Protein 4W66 (pdb70)

Sequence (449 aa):
NEPIILRYFPVLGRAQALRHALADAELAFRDLRIPLEQWSQHKDSDAGGPYGSLPTLRWHGVEVAETIAIASFLARSLGHYEGRDNGEIARLEAVVSLCYTEVSLQIAQLLWLDLFNPGVDLAAAVPLQFGRLVARLTRLEAHTPEAGWFGGERPVADYFAAEAIEALRYLLGREHDDALRTRLPHLCALARRAQRPALAQAWSTRPQTFTAHPDEAALERLRALPLAATIGEPIILRYFPVLGRAQALRHALADAELAFRDLRIPLEYGSLPTLRWHGVEVAETIAIASFLARSLGHYEGRDNGEIARLEAVVSLCYTEVSLQIAQLLWLDLFNPGVDLAAAVPLQFGRLVARLTRLEAHTPEAGWFGGERPVADYFAAEAIEALRYLLGREHDDALRTRLPHLCALARRAQRPALAQAWSTRPQTFTAHPDEAALERLRALPLAATI

Secondary structure (DSSP, 8-state):
--SEEEEE-SSSTTTHHHHHHHHHTT---EEEE--GGGHHHHTTSTTTTTTT-S-EEEETTEEEESHHHHHHHHHHHHTTTTT--HHHHHHHHHHHHHIIIIIIHHHHHHHTHHHHSTT--HHHHHHHHHHHHHHHHHHHHHTS-SSSBTTBTS---HHHHHHHHHHHHHHH-GGGHHHHHHH-HHHHHHHH----GGGHHHHHT--S-SS--TTS---HHHHHS-HHHHH-/--EEEEE-SSSTTTHHHHHHHHHSS---EEEE-------S-EEEETTEEEESHHHHHHHHHHHTTTTTT--HHHHHHHHHHHHHHIIIIIHHHHHHHSHHHHSTT--HHHHHHHHHHHHHHHHHHHHTTS-SSSBTTBTS---HHHHHHHHHHHHHHH-STTHHHHHHH-HHHHHHHH----GGGHHHHHT--S-SS--TTS---HHHHTS-GGGG-

Foldseek 3Di:
DFQKEKEEALACFLCLLVVVLCLLLVGDYHDHHAHPVCLVVPQPPPCCPPHSHDTWIRHNNDIDHDSLRSLVVVCVVVVLCPPHDPVLVVVLSVLLCCLNPLFRVLLVCLLCVCVVPPPDDNLPPVLVSLLSSLVSLLVVLVPQDQDDESSRVDYRSLSSLLVSVVSVCVLQDPVQPVLCCVSRVRSVVSNVCVPSPSCPVVVVSHRDHHDVPVCSVVSVVSNVHPNSVSSD/DQKEWEDALACFLPLLVVCLQLLPPHDYHDHHDYLPVPDDTWMGHNNDIDDDSLRSLVVSCVVVVLCPPHDPVLVVVLSVLLVLLRVLFRVLLVCLLCVCVVPPPDDCQVPVLVSLLSSLVSLLVVLVVADQDDGSSRPDYRSLSSLLVSVVSNCLLQDDVCPVVCCVSRVSSVVSNVVCPSPSCPVVVVSRRPHHDSDPCSVVSVVRNVHPNSVSD

Radius of gyration: 21.22 Å; Cα contacts (8 Å, |Δi|>4): 683; chains: 2; bounding box: 53×56×56 Å

CATH classification: 1.20.1050.130

B-factor: mean 24.62, std 12.25, range [7.79, 102.56]

InterPro domains:
  IPR004045 Glutathione S-transferase, N-terminal [PS50404] (3-83)
  IPR004046 Glutathione S-transferase, C-terminal [PF14497] (137-204)
  IPR010987 Glutathione S-transferase, C-terminal-like [PS50405] (86-214)
  IPR036249 Thioredoxin-like superfamily [SSF52833] (5-78)
  IPR036282 Glutathione S-transferase, C-terminal domain superfamily [SSF47616] (84-213)
  IPR040079 Glutathione transferase family [SFLDS00019] (6-199)
  IPR050213 Glutathione S-transferase superfamily [PTHR11571] (6-211)

Solvent-accessible surface area: 19003 Å² total

Structure (mmCIF, N/CA/C/O backbone):
data_4W66
#
_entry.id   4W66
#
_cell.length_a   130.400
_cell.length_b   130.400
_cell.length_c   70.147
_cell.angle_alpha   90.000
_cell.angle_beta   90.000
_cell.angle_gamma   90.000
#
_symmetry.space_group_name_H-M   'I 4'
#
loop_
_entity.id
_entity.type
_entity.pdbx_description
1 polymer 'Glutathione S-transferase domain protein'
2 non-polymer GLUTATHIONE
3 water water
#
loop_
_atom_site.group_PDB
_atom_site.id
_atom_site.type_symbol
_atom_site.label_atom_id
_atom_site.label_alt_id
_atom_site.label_comp_id
_atom_site.label_asym_id
_atom_site.label_entity_id
_atom_site.label_seq_id
_atom_site.pdbx_PDB_ins_code
_atom_site.Cartn_x
_atom_site.Cartn_y
_atom_site.Cartn_z
_atom_site.occupancy
_atom_site.B_iso_or_equiv
_atom_site.auth_seq_id
_atom_site.auth_comp_id
_atom_site.auth_asym_id
_atom_site.auth_atom_id
_atom_site.pdbx_PDB_model_num
ATOM 9 N N . ASN A 1 5 ? 24.509 83.792 -2.403 1.00 62.87 2 ASN A N 1
ATOM 10 C CA . ASN A 1 5 ? 24.813 83.394 -1.019 1.00 58.04 2 ASN A CA 1
ATOM 11 C C . ASN A 1 5 ? 23.632 82.703 -0.322 1.00 51.37 2 ASN A C 1
ATOM 12 O O . ASN A 1 5 ? 22.807 83.358 0.334 1.00 51.68 2 ASN A O 1
ATOM 17 N N . GLU A 1 6 ? 23.581 81.379 -0.435 1.00 42.42 3 GLU A N 1
ATOM 18 C CA . GLU A 1 6 ? 22.446 80.620 0.081 1.00 37.90 3 GLU A CA 1
ATOM 19 C C . GLU A 1 6 ? 22.743 79.939 1.419 1.00 30.57 3 GLU A C 1
ATOM 20 O O . GLU A 1 6 ? 23.864 79.548 1.685 1.00 30.13 3 GLU A O 1
ATOM 26 N N . PRO A 1 7 ? 21.729 79.814 2.274 1.00 24.67 4 PRO A N 1
ATOM 27 C CA . PRO A 1 7 ? 21.900 78.987 3.465 1.00 22.58 4 PRO A CA 1
ATOM 28 C C . PRO A 1 7 ? 21.867 77.465 3.201 1.00 20.48 4 PRO A C 1
ATOM 29 O O . PRO A 1 7 ? 22.322 76.705 4.056 1.00 19.90 4 PRO A O 1
ATOM 33 N N . ILE A 1 8 ? 21.322 77.034 2.059 1.00 18.41 5 ILE A N 1
ATOM 34 C CA . ILE A 1 8 ? 21.448 75.650 1.579 1.00 16.99 5 ILE A CA 1
ATOM 35 C C . ILE A 1 8 ? 22.464 75.602 0.439 1.00 15.69 5 ILE A C 1
ATOM 36 O O . ILE A 1 8 ? 22.309 76.320 -0.523 1.00 15.89 5 ILE A O 1
ATOM 41 N N . ILE A 1 9 ? 23.476 74.744 0.523 1.00 14.72 6 ILE A N 1
ATOM 42 C CA . ILE A 1 9 ? 24.472 74.592 -0.555 1.00 14.20 6 ILE A CA 1
ATOM 43 C C . ILE A 1 9 ? 24.689 73.115 -0.856 1.00 13.75 6 ILE A C 1
ATOM 44 O O . ILE A 1 9 ? 25.035 72.365 0.035 1.00 12.81 6 ILE A O 1
ATOM 49 N N . LEU A 1 10 ? 24.452 72.698 -2.103 1.00 13.80 7 LEU A N 1
ATOM 50 C CA . LEU A 1 10 ? 24.778 71.332 -2.533 1.00 13.78 7 LEU A CA 1
ATOM 51 C C . LEU A 1 10 ? 25.997 71.390 -3.409 1.00 13.50 7 LEU A C 1
ATOM 52 O O . LEU A 1 10 ? 26.009 72.126 -4.381 1.00 13.42 7 LEU A O 1
ATOM 57 N N . ARG A 1 11 ? 27.009 70.598 -3.069 1.00 13.49 8 ARG A N 1
ATOM 58 C CA . ARG A 1 11 ? 28.289 70.639 -3.752 1.00 13.48 8 ARG A CA 1
ATOM 59 C C . ARG A 1 11 ? 28.508 69.340 -4.475 1.00 13.46 8 ARG A C 1
ATOM 60 O O . ARG A 1 11 ? 28.412 68.266 -3.876 1.00 12.87 8 ARG A O 1
ATOM 68 N N . TYR A 1 12 ? 28.814 69.444 -5.764 1.00 13.36 9 TYR A N 1
ATOM 69 C CA . TYR A 1 12 ? 29.169 68.293 -6.569 1.00 13.49 9 TYR A CA 1
ATOM 70 C C . TYR A 1 12 ? 29.882 68.771 -7.826 1.00 13.42 9 TYR A C 1
ATOM 71 O O . TYR A 1 12 ? 30.058 69.963 -8.029 1.00 13.40 9 TYR A O 1
ATOM 80 N N . PHE A 1 13 ? 30.326 67.829 -8.645 1.00 13.44 10 PHE A N 1
ATOM 81 C CA . PHE A 1 13 ? 30.942 68.128 -9.931 1.00 12.98 10 PHE A CA 1
ATOM 82 C C . PHE A 1 13 ? 29.854 68.525 -10.928 1.00 12.92 10 PHE A C 1
ATOM 83 O O . PHE A 1 13 ? 28.674 68.286 -10.678 1.00 12.55 10 PHE A O 1
ATOM 91 N N . PRO A 1 14 ? 30.232 69.136 -12.067 1.00 13.05 11 PRO A N 1
ATOM 92 C CA . PRO A 1 14 ? 29.214 69.551 -13.022 1.00 12.97 11 PRO A CA 1
ATOM 93 C C . PRO A 1 14 ? 28.704 68.379 -13.861 1.00 12.75 11 PRO A C 1
ATOM 94 O O . PRO A 1 14 ? 28.711 68.453 -15.074 1.00 12.44 11 PRO A O 1
ATOM 98 N N . VAL A 1 15 ? 28.257 67.315 -13.205 1.00 12.70 12 VAL A N 1
ATOM 99 C CA . VAL A 1 15 ? 27.801 66.117 -13.880 1.00 12.92 12 VAL A CA 1
ATOM 100 C C . VAL A 1 15 ? 26.655 65.515 -13.104 1.00 13.47 12 VAL A C 1
ATOM 101 O O . VAL A 1 15 ? 26.416 65.870 -11.958 1.00 14.36 12 VAL A O 1
ATOM 105 N N . LEU A 1 16 ? 25.955 64.583 -13.728 1.00 14.39 13 LEU A N 1
ATOM 106 C CA . LEU A 1 16 ? 24.764 64.010 -13.149 1.00 15.13 13 LEU A CA 1
ATOM 107 C C . LEU A 1 16 ? 25.066 63.039 -12.013 1.00 15.88 13 LEU A C 1
ATOM 108 O O . LEU A 1 16 ? 24.424 63.083 -10.987 1.00 15.92 13 LEU A O 1
ATOM 113 N N . GLY A 1 17 ? 26.050 62.171 -12.223 1.00 17.22 14 GLY A N 1
ATOM 114 C CA . GLY A 1 17 ? 26.266 60.952 -11.424 1.00 18.05 14 GLY A CA 1
ATOM 115 C C . GLY A 1 17 ? 25.461 60.739 -10.154 1.00 18.90 14 GLY A C 1
ATOM 116 O O . GLY A 1 17 ? 24.310 60.290 -10.198 1.00 20.21 14 GLY A O 1
ATOM 117 N N . ARG A 1 18 ? 26.080 61.087 -9.030 1.00 18.88 15 ARG A N 1
ATOM 118 C CA . ARG A 1 18 ? 25.555 60.803 -7.711 1.00 19.18 15 ARG A CA 1
ATOM 119 C C . ARG A 1 18 ? 24.660 61.877 -7.112 1.00 18.66 15 ARG A C 1
ATOM 120 O O . ARG A 1 18 ? 24.175 61.696 -5.993 1.00 20.68 15 ARG A O 1
ATOM 128 N N . ALA A 1 19 ? 24.458 62.999 -7.781 1.00 16.66 16 ALA A N 1
ATOM 129 C CA . ALA A 1 19 ? 23.776 64.102 -7.120 1.00 15.85 16 ALA A CA 1
ATOM 130 C C . ALA A 1 19 ? 22.526 64.616 -7.803 1.00 14.86 16 ALA A C 1
ATOM 131 O O . ALA A 1 19 ? 21.835 65.459 -7.227 1.00 14.96 16 ALA A O 1
ATOM 133 N N . GLN A 1 20 ? 22.212 64.160 -9.010 1.00 13.52 17 GLN A N 1
ATOM 134 C CA . GLN A 1 20 ? 21.108 64.800 -9.726 1.00 12.52 17 GLN A CA 1
ATOM 135 C C . GLN A 1 20 ? 19.790 64.671 -8.936 1.00 12.04 17 GLN A C 1
ATOM 136 O O . GLN A 1 20 ? 18.993 65.619 -8.857 1.00 11.82 17 GLN A O 1
ATOM 142 N N . ALA A 1 21 ? 19.557 63.500 -8.354 1.00 11.23 18 ALA A N 1
ATOM 143 C CA . ALA A 1 21 ? 18.348 63.297 -7.590 1.00 11.22 18 ALA A CA 1
ATOM 144 C C . ALA A 1 21 ? 18.264 64.311 -6.433 1.00 10.96 18 ALA A C 1
ATOM 145 O O . ALA A 1 21 ? 17.192 64.856 -6.128 1.00 10.81 18 ALA A O 1
ATOM 147 N N . LEU A 1 22 ? 19.407 64.590 -5.820 1.00 10.67 19 LEU A N 1
ATOM 148 C CA . LEU A 1 22 ? 19.462 65.514 -4.696 1.00 10.59 19 LEU A CA 1
ATOM 149 C C . LEU A 1 22 ? 19.136 66.929 -5.131 1.00 10.29 19 LEU A C 1
ATOM 150 O O . LEU A 1 22 ? 18.462 67.649 -4.400 1.00 10.09 19 LEU A O 1
ATOM 155 N N . ARG A 1 23 ? 19.589 67.303 -6.328 1.00 10.07 20 ARG A N 1
ATOM 156 C CA . ARG A 1 23 ? 19.236 68.591 -6.940 1.00 9.98 20 ARG A CA 1
ATOM 157 C C . ARG A 1 23 ? 17.750 68.708 -7.145 1.00 9.67 20 ARG A C 1
ATOM 158 O O . ARG A 1 23 ? 17.141 69.728 -6.869 1.00 9.52 20 ARG A O 1
ATOM 166 N N . HIS A 1 24 ? 17.163 67.639 -7.636 1.00 9.75 21 HIS A N 1
ATOM 167 C CA . HIS A 1 24 ? 15.726 67.609 -7.859 1.00 9.76 21 HIS A CA 1
ATOM 168 C C . HIS A 1 24 ? 14.921 67.743 -6.582 1.00 9.75 21 HIS A C 1
ATOM 169 O O . HIS A 1 24 ? 13.955 68.491 -6.538 1.00 9.61 21 HIS A O 1
ATOM 176 N N . ALA A 1 25 ? 15.320 67.038 -5.541 1.00 9.94 22 ALA A N 1
ATOM 177 C CA . ALA A 1 25 ? 14.596 67.116 -4.279 1.00 10.24 22 ALA A CA 1
ATOM 178 C C . ALA A 1 25 ? 14.591 68.537 -3.753 1.00 10.83 22 ALA A C 1
ATOM 179 O O . ALA A 1 25 ? 13.568 69.010 -3.245 1.00 11.01 22 ALA A O 1
ATOM 181 N N . LEU A 1 26 ? 15.738 69.207 -3.833 1.00 11.52 23 LEU A N 1
ATOM 182 C CA . LEU A 1 26 ? 15.842 70.590 -3.339 1.00 12.19 23 LEU A CA 1
ATOM 183 C C . LEU A 1 26 ? 15.058 71.566 -4.203 1.00 13.02 23 LEU A C 1
ATOM 184 O O . LEU A 1 26 ? 14.310 72.390 -3.689 1.00 13.35 23 LEU A O 1
ATOM 189 N N . ALA A 1 27 ? 15.204 71.466 -5.519 1.00 13.85 24 ALA A N 1
ATOM 190 C CA . ALA A 1 27 ? 14.422 72.323 -6.407 1.00 14.39 24 ALA A CA 1
ATOM 191 C C . ALA A 1 27 ? 12.921 72.099 -6.281 1.00 14.48 24 ALA A C 1
ATOM 192 O O . ALA A 1 27 ? 12.171 73.059 -6.298 1.00 14.67 24 ALA A O 1
ATOM 194 N N . ASP A 1 28 ? 12.489 70.844 -6.169 1.00 14.70 25 ASP A N 1
ATOM 195 C CA . ASP A 1 28 ? 11.052 70.515 -6.134 1.00 15.32 25 ASP A CA 1
ATOM 196 C C . ASP A 1 28 ? 10.367 70.971 -4.837 1.00 15.82 25 ASP A C 1
ATOM 197 O O . ASP A 1 28 ? 9.164 71.144 -4.794 1.00 15.86 25 ASP A O 1
ATOM 202 N N . ALA A 1 29 ? 11.143 71.155 -3.781 1.00 17.04 26 ALA A N 1
ATOM 203 C CA . ALA A 1 29 ? 10.629 71.721 -2.542 1.00 18.77 26 ALA A CA 1
ATOM 204 C C . ALA A 1 29 ? 10.622 73.256 -2.594 1.00 20.31 26 ALA A C 1
ATOM 205 O O . ALA A 1 29 ? 10.223 73.908 -1.641 1.00 19.82 26 ALA A O 1
ATOM 207 N N . GLU A 1 30 ? 11.087 73.818 -3.707 1.00 22.61 27 GLU A N 1
ATOM 208 C CA . GLU A 1 30 ? 11.072 75.262 -3.954 1.00 24.59 27 GLU A CA 1
ATOM 209 C C . GLU A 1 30 ? 11.899 75.966 -2.884 1.00 24.32 27 GLU A C 1
ATOM 210 O O . GLU A 1 30 ? 11.511 76.988 -2.330 1.00 23.81 27 GLU A O 1
ATOM 216 N N . LEU A 1 31 ? 13.053 75.381 -2.606 1.00 25.05 28 LEU A N 1
ATOM 217 C CA . LEU A 1 31 ? 14.016 75.965 -1.708 1.00 25.58 28 LEU A CA 1
ATOM 218 C C . LEU A 1 31 ? 14.990 76.711 -2.580 1.00 25.76 28 LEU A C 1
ATOM 219 O O . LEU A 1 31 ? 15.335 76.237 -3.669 1.00 28.05 28 LEU A O 1
ATOM 224 N N . ALA A 1 32 ? 15.423 77.875 -2.119 1.00 24.76 29 ALA A N 1
ATOM 225 C CA . ALA A 1 32 ? 16.567 78.520 -2.722 1.00 24.63 29 ALA A CA 1
ATOM 226 C C . ALA A 1 32 ? 17.790 77.775 -2.207 1.00 23.54 29 ALA A C 1
ATOM 227 O O . ALA A 1 32 ? 17.943 77.564 -1.005 1.00 24.63 29 ALA A O 1
ATOM 229 N N . PHE A 1 33 ? 18.654 77.367 -3.118 1.00 21.75 30 PHE A N 1
ATOM 230 C CA . PHE A 1 33 ? 19.872 76.686 -2.741 1.00 20.87 30 PHE A CA 1
ATOM 231 C C . PHE A 1 33 ? 20.891 76.975 -3.792 1.00 20.88 30 PHE A C 1
ATOM 232 O O . PHE A 1 33 ? 20.542 77.262 -4.926 1.00 20.81 30 PHE A O 1
ATOM 240 N N . ARG A 1 34 ? 22.150 76.932 -3.413 1.00 21.16 31 ARG A N 1
ATOM 241 C CA . ARG A 1 34 ? 23.188 77.078 -4.394 1.00 22.46 31 ARG A CA 1
ATOM 242 C C . ARG A 1 34 ? 23.575 75.702 -4.875 1.00 21.21 31 ARG A C 1
ATOM 243 O O . ARG A 1 34 ? 24.016 74.851 -4.106 1.00 20.95 31 ARG A O 1
ATOM 251 N N . ASP A 1 35 ? 23.367 75.500 -6.161 1.00 20.50 32 ASP A N 1
ATOM 252 C CA . ASP A 1 35 ? 23.795 74.316 -6.870 1.00 19.63 32 ASP A CA 1
ATOM 253 C C . ASP A 1 35 ? 25.262 74.523 -7.254 1.00 18.68 32 ASP A C 1
ATOM 254 O O . ASP A 1 35 ? 25.568 74.900 -8.366 1.00 18.92 32 ASP A O 1
ATOM 259 N N . LEU A 1 36 ? 26.170 74.276 -6.325 1.00 17.87 33 LEU A N 1
ATOM 260 C CA . LEU A 1 36 ? 27.588 74.554 -6.559 1.00 17.50 33 LEU A CA 1
ATOM 261 C C . LEU A 1 36 ? 28.270 73.431 -7.342 1.00 17.04 33 LEU A C 1
ATOM 262 O O . LEU A 1 36 ? 28.410 72.320 -6.858 1.00 16.61 33 LEU A O 1
ATOM 267 N N . ARG A 1 37 ? 28.711 73.735 -8.555 1.00 16.82 34 ARG A N 1
ATOM 268 C CA . ARG A 1 37 ? 29.317 72.734 -9.409 1.00 16.62 34 ARG A CA 1
ATOM 269 C C . ARG A 1 37 ? 30.811 72.957 -9.485 1.00 16.17 34 ARG A C 1
ATOM 270 O O . ARG A 1 37 ? 31.258 73.911 -10.089 1.00 16.14 34 ARG A O 1
ATOM 278 N N . ILE A 1 38 ? 31.577 72.082 -8.847 1.00 16.68 35 ILE A N 1
ATOM 279 C CA . ILE A 1 38 ? 33.020 72.272 -8.712 1.00 17.47 35 ILE A CA 1
ATOM 280 C C . ILE A 1 38 ? 33.727 71.552 -9.855 1.00 18.57 35 ILE A C 1
ATOM 281 O O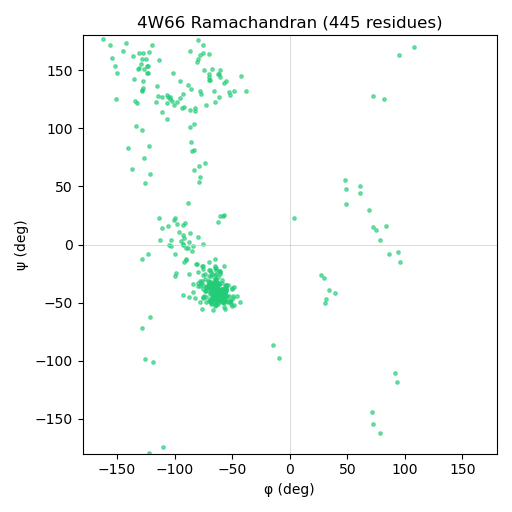 . ILE A 1 38 ? 33.622 70.340 -9.963 1.00 18.21 35 ILE A O 1
ATOM 286 N N . PRO A 1 39 ? 34.442 72.291 -10.717 1.00 20.26 36 PRO A N 1
ATOM 287 C CA . PRO A 1 39 ? 35.162 71.601 -11.798 1.00 21.73 36 PRO A CA 1
ATOM 288 C C . PRO A 1 39 ? 36.212 70.628 -11.266 1.00 23.37 36 PRO A C 1
ATOM 289 O O . PRO A 1 39 ? 36.796 70.869 -10.206 1.00 22.69 36 PRO A O 1
ATOM 293 N N . LEU A 1 40 ? 36.428 69.531 -11.980 1.00 25.93 37 LEU A N 1
ATOM 294 C CA . LEU A 1 40 ? 37.447 68.555 -11.587 1.00 30.02 37 LEU A CA 1
ATOM 295 C C . LEU A 1 40 ? 38.876 69.141 -11.573 1.00 30.76 37 LEU A C 1
ATOM 296 O O . LEU A 1 40 ? 39.673 68.779 -10.723 1.00 29.64 37 LEU A O 1
ATOM 301 N N . GLU A 1 41 ? 39.193 70.061 -12.482 1.00 33.85 38 GLU A N 1
ATOM 302 C CA . GLU A 1 41 ? 40.516 70.719 -12.472 1.00 36.94 38 GLU A CA 1
ATOM 303 C C . GLU A 1 41 ? 40.798 71.513 -11.183 1.00 35.58 38 GLU A C 1
ATOM 304 O O . GLU A 1 41 ? 41.951 71.756 -10.845 1.00 35.25 38 GLU A O 1
ATOM 310 N N . GLN A 1 42 ? 39.739 71.905 -10.481 1.00 34.96 39 GLN A N 1
ATOM 311 C CA . GLN A 1 42 ? 39.798 72.745 -9.284 1.00 34.68 39 GLN A CA 1
ATOM 312 C C . GLN A 1 42 ? 39.597 71.905 -7.984 1.00 34.52 39 GLN A C 1
ATOM 313 O O . GLN A 1 42 ? 39.684 72.410 -6.865 1.00 31.92 39 GLN A O 1
ATOM 319 N N . TRP A 1 43 ? 39.384 70.605 -8.154 1.00 35.42 40 TRP A N 1
ATOM 320 C CA . TRP A 1 43 ? 39.020 69.702 -7.064 1.00 36.45 40 TRP A CA 1
ATOM 321 C C . TRP A 1 43 ? 40.183 69.344 -6.128 1.00 37.65 40 TRP A C 1
ATOM 322 O O . TRP A 1 43 ? 39.966 69.215 -4.937 1.00 36.97 40 TRP A O 1
ATOM 333 N N . SER A 1 44 ? 41.407 69.211 -6.632 1.00 42.07 41 SER A N 1
ATOM 334 C CA . SER A 1 44 ? 42.557 68.961 -5.739 1.00 47.22 41 SER A CA 1
ATOM 335 C C . SER A 1 44 ? 42.780 70.089 -4.696 1.00 53.08 41 SER A C 1
ATOM 336 O O . SER A 1 44 ? 43.376 69.860 -3.633 1.00 55.57 41 SER A O 1
ATOM 339 N N . GLN A 1 45 ? 42.289 71.290 -5.004 1.00 55.20 42 GLN A N 1
ATOM 340 C CA . GLN A 1 45 ? 42.208 72.384 -4.036 1.00 57.56 42 GLN A CA 1
ATOM 341 C C . GLN A 1 45 ? 41.152 72.151 -2.930 1.00 57.16 42 GLN A C 1
ATOM 342 O O . GLN A 1 45 ? 41.350 72.561 -1.785 1.00 57.27 42 GLN A O 1
ATOM 348 N N . HIS A 1 46 ? 40.031 71.519 -3.270 1.00 56.00 43 HIS A N 1
ATOM 349 C CA . HIS A 1 46 ? 38.907 71.372 -2.330 1.00 56.05 43 HIS A CA 1
ATOM 350 C C . HIS A 1 46 ? 38.896 70.098 -1.474 1.00 54.94 43 HIS A C 1
ATOM 351 O O . HIS A 1 46 ? 38.168 70.036 -0.491 1.00 55.11 43 HIS A O 1
ATOM 358 N N . LYS A 1 47 ? 39.691 69.093 -1.832 1.00 56.38 44 LYS A N 1
ATOM 359 C CA . LYS A 1 47 ? 39.702 67.811 -1.110 1.00 58.78 44 LYS A CA 1
ATOM 360 C C . LYS A 1 47 ? 39.849 67.950 0.403 1.00 60.50 44 LYS A C 1
ATOM 361 O O . LYS A 1 47 ? 39.049 67.393 1.157 1.00 62.86 44 LYS A O 1
ATOM 367 N N . ASP A 1 48 ? 40.879 68.679 0.833 1.00 62.07 45 ASP A N 1
ATOM 368 C CA . ASP A 1 48 ? 41.186 68.866 2.261 1.00 61.35 45 ASP A CA 1
ATOM 369 C C . ASP A 1 48 ? 40.686 70.215 2.807 1.00 58.45 45 ASP A C 1
ATOM 370 O O . ASP A 1 48 ? 41.197 70.715 3.815 1.00 59.34 45 ASP A O 1
ATOM 375 N N . SER A 1 49 ? 39.696 70.798 2.133 1.00 54.38 46 SER A N 1
ATOM 376 C CA . SER A 1 49 ? 39.007 71.986 2.616 1.00 53.71 46 SER A CA 1
ATOM 377 C C . SER A 1 49 ? 37.579 71.576 3.015 1.00 52.21 46 SER A C 1
ATOM 378 O O . SER A 1 49 ? 37.244 70.392 2.984 1.00 51.77 46 SER A O 1
ATOM 381 N N . ASP A 1 50 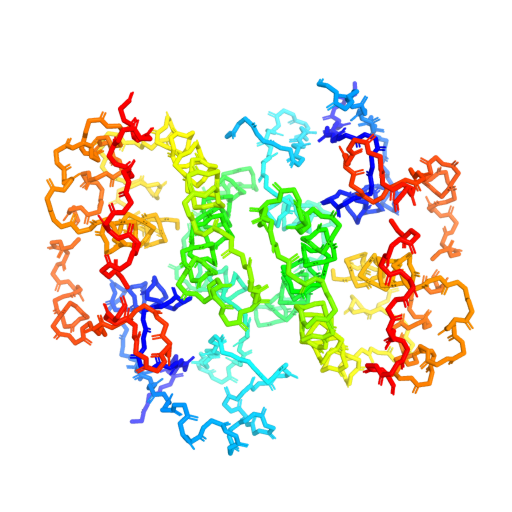? 36.743 72.547 3.379 1.00 51.27 47 ASP A N 1
ATOM 382 C CA . ASP A 1 50 ? 35.394 72.271 3.902 1.00 50.18 47 ASP A CA 1
ATOM 383 C C . ASP A 1 50 ? 34.422 71.723 2.853 1.00 46.30 47 ASP A C 1
ATOM 384 O O . ASP A 1 50 ? 33.560 70.909 3.179 1.00 44.99 47 ASP A O 1
ATOM 389 N N . ALA A 1 51 ? 34.566 72.166 1.606 1.00 43.00 48 ALA A N 1
ATOM 390 C CA . ALA A 1 51 ? 33.742 71.674 0.493 1.00 41.11 48 ALA A CA 1
ATOM 391 C C . ALA A 1 51 ? 33.809 70.145 0.309 1.00 38.63 48 ALA A C 1
ATOM 392 O O . ALA A 1 51 ? 32.806 69.515 -0.055 1.00 35.28 48 ALA A O 1
ATOM 394 N N . GLY A 1 52 ? 34.991 69.571 0.553 1.00 37.37 49 GLY A N 1
ATOM 395 C CA . GLY A 1 52 ? 35.225 68.120 0.448 1.00 35.39 49 GLY A CA 1
ATOM 396 C C . GLY A 1 52 ? 34.735 67.353 1.668 1.00 33.78 49 GLY A C 1
ATOM 397 O O . GLY A 1 52 ? 34.453 66.149 1.598 1.00 32.04 49 GLY A O 1
ATOM 398 N N . GLY A 1 53 ? 34.638 68.051 2.795 1.00 31.75 50 GLY A N 1
ATOM 399 C CA . GLY A 1 53 ? 34.041 67.483 3.984 1.00 31.55 50 GLY A CA 1
ATOM 400 C C . GLY A 1 53 ? 34.992 66.548 4.701 1.00 30.29 50 GLY A C 1
ATOM 401 O O . GLY A 1 53 ? 36.197 66.573 4.459 1.00 31.30 50 GLY A O 1
ATOM 402 N N . PRO A 1 54 ? 34.452 65.693 5.575 1.00 28.87 51 PRO A N 1
ATOM 403 C CA . PRO A 1 54 ? 35.310 64.821 6.378 1.00 27.41 51 PRO A CA 1
ATOM 404 C C . PRO A 1 54 ? 36.086 63.810 5.543 1.00 25.01 51 PRO A C 1
ATOM 405 O O . PRO A 1 54 ? 37.182 63.414 5.918 1.00 24.04 51 PRO A O 1
ATOM 409 N N . TYR A 1 55 ? 35.530 63.400 4.410 1.00 23.27 52 TYR A N 1
ATOM 410 C CA . TYR A 1 55 ? 36.100 62.270 3.682 1.00 22.38 52 TYR A CA 1
ATOM 411 C C . TYR A 1 55 ? 36.710 62.632 2.356 1.00 20.96 52 TYR A C 1
ATOM 412 O O . TYR A 1 55 ? 37.171 61.743 1.652 1.00 21.99 52 TYR A O 1
ATOM 421 N N . GLY A 1 56 ? 36.748 63.921 2.029 1.00 19.86 53 GLY A N 1
ATOM 422 C CA . GLY A 1 56 ? 37.348 64.377 0.772 1.00 19.49 53 GLY A CA 1
ATOM 423 C C . GLY A 1 56 ? 36.652 63.797 -0.444 1.00 19.47 53 GLY A C 1
ATOM 424 O O . GLY A 1 56 ? 37.286 63.232 -1.331 1.00 21.02 53 GLY A O 1
ATOM 425 N N . SER A 1 57 ? 35.338 63.920 -0.471 1.00 18.76 54 SER A N 1
ATOM 426 C CA . SER A 1 57 ? 34.540 63.358 -1.533 1.00 18.37 54 SER A CA 1
ATOM 427 C C . SER A 1 57 ? 33.240 64.140 -1.680 1.00 16.86 54 SER A C 1
ATOM 428 O O . SER A 1 57 ? 32.809 64.856 -0.781 1.00 16.19 54 SER A O 1
ATOM 431 N N . LEU A 1 58 ? 32.622 63.994 -2.837 1.00 15.72 55 LEU A N 1
ATOM 432 C CA . LEU A 1 58 ? 31.402 64.693 -3.131 1.00 14.49 55 LEU A CA 1
ATOM 433 C C . LEU A 1 58 ? 30.334 63.658 -3.477 1.00 13.72 55 LEU A C 1
ATOM 434 O O . LEU A 1 58 ? 30.644 62.573 -3.939 1.00 12.96 55 LEU A O 1
ATOM 439 N N . PRO A 1 59 ? 29.061 63.993 -3.251 1.00 13.34 56 PRO A N 1
ATOM 440 C CA . PRO A 1 59 ? 28.510 65.307 -2.854 1.00 12.92 56 PRO A CA 1
ATOM 441 C C . PRO A 1 59 ? 28.623 65.679 -1.380 1.00 12.71 56 PRO A C 1
ATOM 442 O O . PRO A 1 59 ? 28.803 64.811 -0.534 1.00 13.28 56 PRO A O 1
ATOM 446 N N . THR A 1 60 ? 28.535 66.977 -1.092 1.00 12.29 57 THR A N 1
ATOM 447 C CA . THR A 1 60 ? 28.267 67.468 0.255 1.00 12.08 57 THR A CA 1
ATOM 448 C C . THR A 1 60 ? 27.127 68.465 0.247 1.00 11.61 57 THR A C 1
ATOM 449 O O . THR A 1 60 ? 26.849 69.112 -0.755 1.00 11.58 57 THR A O 1
ATOM 453 N N . LEU A 1 61 ? 26.482 68.576 1.399 1.00 11.07 58 LEU A N 1
ATOM 454 C CA . LEU A 1 61 ? 25.410 69.518 1.604 1.00 10.74 58 LEU A CA 1
ATOM 455 C C . LEU A 1 61 ? 25.671 70.365 2.845 1.00 10.42 58 LEU A C 1
ATOM 456 O O . LEU A 1 61 ? 26.043 69.866 3.882 1.00 10.21 58 LEU A O 1
ATOM 461 N N . ARG A 1 62 ? 25.462 71.658 2.725 1.00 10.29 59 ARG A N 1
ATOM 462 C CA . ARG A 1 62 ? 25.333 72.500 3.872 1.00 10.11 59 ARG A CA 1
ATOM 463 C C . ARG A 1 62 ? 23.886 72.970 3.952 1.00 9.84 59 ARG A C 1
ATOM 464 O O . ARG A 1 62 ? 23.330 73.498 2.987 1.00 9.46 59 ARG A O 1
ATOM 472 N N . TRP A 1 63 ? 23.299 72.750 5.121 1.00 9.63 60 TRP A N 1
ATOM 473 C CA . TRP A 1 63 ? 21.908 73.023 5.405 1.00 9.68 60 TRP A CA 1
ATOM 474 C C . TRP A 1 63 ? 21.834 73.871 6.680 1.00 9.52 60 TRP A C 1
ATOM 475 O O . TRP A 1 63 ? 21.957 73.351 7.773 1.00 9.27 60 TRP A O 1
ATOM 486 N N . HIS A 1 64 ? 21.689 75.181 6.511 1.00 9.55 61 HIS A N 1
ATOM 487 C CA . HIS A 1 64 ? 21.516 76.110 7.619 1.00 9.49 61 HIS A CA 1
ATOM 488 C C . HIS A 1 64 ? 22.543 75.890 8.711 1.00 9.41 61 HIS A C 1
ATOM 489 O O . HIS A 1 64 ? 22.185 75.772 9.877 1.00 9.01 61 HIS A O 1
ATOM 496 N N . GLY A 1 65 ? 23.813 75.783 8.320 1.00 9.47 62 GLY A N 1
ATOM 497 C CA . GLY A 1 65 ? 24.913 75.600 9.275 1.00 9.44 62 GLY A CA 1
ATOM 498 C C . GLY A 1 65 ? 25.356 74.166 9.511 1.00 9.65 62 GLY A C 1
ATOM 499 O O . GLY A 1 65 ? 26.433 73.946 10.049 1.00 9.73 62 GLY A O 1
ATOM 500 N N . VAL A 1 66 ? 24.558 73.183 9.094 1.00 9.85 63 VAL A N 1
ATOM 501 C CA . VAL A 1 66 ? 24.868 71.783 9.338 1.00 10.15 63 VAL A CA 1
ATOM 502 C C . VAL A 1 66 ? 25.469 71.145 8.090 1.00 10.79 63 VAL A C 1
ATOM 503 O O . VAL A 1 66 ? 24.823 71.095 7.052 1.00 10.77 63 VAL A O 1
ATOM 507 N N . GLU A 1 67 ? 26.699 70.643 8.198 1.00 11.61 64 GLU A N 1
ATOM 508 C CA . GLU A 1 67 ? 27.379 69.978 7.069 1.00 12.20 64 GLU A CA 1
ATOM 509 C C . GLU A 1 67 ? 27.038 68.482 7.042 1.00 11.83 64 GLU A C 1
ATOM 510 O O . GLU A 1 67 ? 26.994 67.834 8.077 1.00 11.61 64 GLU A O 1
ATOM 516 N N . VAL A 1 68 ? 26.776 67.958 5.850 1.00 11.98 65 VAL A N 1
ATOM 517 C CA . VAL A 1 68 ? 26.385 66.563 5.654 1.00 12.38 65 VAL A CA 1
ATOM 518 C C . VAL A 1 68 ? 27.173 66.008 4.468 1.00 12.91 65 VAL A C 1
ATOM 519 O O . VAL A 1 68 ? 27.381 66.724 3.508 1.00 13.17 65 VAL A O 1
ATOM 523 N N . ALA A 1 69 ? 27.605 64.747 4.534 1.00 13.98 66 ALA A N 1
ATOM 524 C CA . ALA A 1 69 ? 28.354 64.100 3.427 1.00 15.21 66 ALA A CA 1
ATOM 525 C C . ALA A 1 69 ? 27.752 62.766 2.990 1.00 16.24 66 ALA A C 1
ATOM 526 O O . ALA A 1 69 ? 26.941 62.196 3.697 1.00 16.43 66 ALA A O 1
ATOM 528 N N . GLU A 1 70 ? 28.170 62.281 1.820 1.00 17.89 67 GLU A N 1
ATOM 529 C CA . GLU A 1 70 ? 27.726 60.986 1.256 1.00 19.16 67 GLU A CA 1
ATOM 530 C C . GLU A 1 70 ? 26.285 61.019 0.745 1.00 17.30 67 GLU A C 1
ATOM 531 O O . GLU A 1 70 ? 25.367 61.388 1.462 1.00 16.48 67 GLU A O 1
ATOM 537 N N . THR A 1 71 ? 26.100 60.587 -0.495 1.00 16.42 68 THR A N 1
ATOM 538 C CA . THR A 1 71 ? 24.802 60.645 -1.169 1.00 15.66 68 THR A CA 1
ATOM 539 C C . THR A 1 71 ? 23.662 60.033 -0.370 1.00 15.48 68 THR A C 1
ATOM 540 O O . THR A 1 71 ? 22.603 60.650 -0.220 1.00 15.73 68 THR A O 1
ATOM 544 N N . ILE A 1 72 ? 23.858 58.829 0.138 1.00 15.30 69 ILE A N 1
ATOM 545 C CA . ILE A 1 72 ? 22.786 58.146 0.870 1.00 15.98 69 ILE A CA 1
ATOM 546 C C . ILE A 1 72 ? 22.416 58.861 2.176 1.00 14.41 69 ILE A C 1
ATOM 547 O O . ILE A 1 72 ? 21.247 58.950 2.512 1.00 13.91 69 ILE A O 1
ATOM 552 N N . ALA A 1 73 ? 23.414 59.351 2.905 1.00 13.26 70 ALA A N 1
ATOM 553 C CA . ALA A 1 73 ? 23.171 60.042 4.167 1.00 12.50 70 ALA A CA 1
ATOM 554 C C . ALA A 1 73 ? 22.490 61.378 3.942 1.00 11.83 70 ALA A C 1
ATOM 555 O O . ALA A 1 73 ? 21.654 61.787 4.731 1.00 11.53 70 ALA A O 1
ATOM 557 N N . ILE A 1 74 ? 22.873 62.057 2.869 1.00 11.52 71 ILE A N 1
ATOM 558 C CA . ILE A 1 74 ? 22.265 63.319 2.506 1.00 11.51 71 ILE A CA 1
ATOM 559 C C . ILE A 1 74 ? 20.792 63.096 2.170 1.00 11.51 71 ILE A C 1
ATOM 560 O O . ILE A 1 74 ? 19.930 63.846 2.619 1.00 11.92 71 ILE A O 1
ATOM 565 N N . ALA A 1 75 ? 20.517 62.060 1.383 1.00 11.27 72 ALA A N 1
ATOM 566 C CA . ALA A 1 75 ? 19.152 61.708 1.009 1.00 11.31 72 ALA A CA 1
ATOM 567 C C . ALA A 1 75 ? 18.259 61.542 2.222 1.00 11.52 72 ALA A C 1
ATOM 568 O O . ALA A 1 75 ? 17.175 62.118 2.279 1.00 11.50 72 ALA A O 1
ATOM 570 N N . SER A 1 76 ? 18.723 60.764 3.186 1.00 11.62 73 SER A N 1
ATOM 571 C CA . SER A 1 76 ? 17.972 60.533 4.388 1.00 12.61 73 SER A CA 1
ATOM 572 C C . SER A 1 76 ? 17.851 61.789 5.243 1.00 12.57 73 SER A C 1
ATOM 573 O O . SER A 1 76 ? 16.819 62.014 5.873 1.00 12.51 73 SER A O 1
ATOM 576 N N . PHE A 1 77 ? 18.914 62.583 5.292 1.00 12.24 74 PHE A N 1
ATOM 577 C CA . PHE A 1 77 ? 18.878 63.832 6.030 1.00 12.05 74 PHE A CA 1
ATOM 578 C C . PHE A 1 77 ? 17.792 64.731 5.436 1.00 12.19 74 PHE A C 1
ATOM 579 O O . PHE A 1 77 ? 16.988 65.303 6.165 1.00 11.72 74 PHE A O 1
ATOM 587 N N . LEU A 1 78 ? 17.751 64.821 4.110 1.00 12.55 75 LEU A N 1
ATOM 588 C CA . LEU A 1 78 ? 16.754 65.650 3.439 1.00 13.08 75 LEU A CA 1
ATOM 589 C C . LEU A 1 78 ? 15.346 65.112 3.628 1.00 13.47 75 LEU A C 1
ATOM 590 O O . LEU A 1 78 ? 14.405 65.896 3.823 1.00 13.85 75 LEU A O 1
ATOM 595 N N . ALA A 1 79 ? 15.199 63.788 3.606 1.00 13.64 76 ALA A N 1
ATOM 596 C CA . ALA A 1 79 ? 13.898 63.171 3.842 1.00 13.92 76 ALA A CA 1
ATOM 597 C C . ALA A 1 79 ? 13.388 63.594 5.186 1.00 14.15 76 ALA A C 1
ATOM 598 O O . ALA A 1 79 ? 12.258 64.029 5.284 1.00 14.52 76 ALA A O 1
ATOM 600 N N . ARG A 1 80 ? 14.222 63.481 6.215 1.00 14.51 77 ARG A N 1
ATOM 601 C CA . ARG A 1 80 ? 13.859 63.968 7.548 1.00 15.41 77 ARG A CA 1
ATOM 602 C C . ARG A 1 80 ? 13.561 65.444 7.554 1.00 15.28 77 ARG A C 1
ATOM 603 O O . ARG A 1 80 ? 12.579 65.866 8.123 1.00 15.78 77 ARG A O 1
ATOM 611 N N . SER A 1 81 ? 14.425 66.227 6.935 1.00 15.42 78 SER A N 1
ATOM 612 C CA . SER A 1 81 ? 14.284 67.679 6.934 1.00 15.63 78 SER A CA 1
ATOM 613 C C . SER A 1 81 ? 13.044 68.188 6.183 1.00 15.52 78 SER A C 1
ATOM 614 O O . SER A 1 81 ? 12.476 69.183 6.574 1.00 15.96 78 SER A O 1
ATOM 617 N N . LEU A 1 82 ? 12.640 67.514 5.108 1.00 15.41 79 LEU A N 1
ATOM 618 C CA . LEU A 1 82 ? 11.480 67.918 4.311 1.00 15.09 79 LEU A CA 1
ATOM 619 C C . LEU A 1 82 ? 10.155 67.253 4.719 1.00 14.91 79 LEU A C 1
ATOM 620 O O . LEU A 1 82 ? 9.129 67.520 4.112 1.00 15.18 79 LEU A O 1
ATOM 625 N N . GLY A 1 83 ? 10.160 66.404 5.739 1.00 14.76 80 GLY A N 1
ATOM 626 C CA . GLY A 1 83 ? 8.926 65.800 6.239 1.00 14.79 80 GLY A CA 1
ATOM 627 C C . GLY A 1 83 ? 8.479 64.563 5.474 1.00 15.35 80 GLY A C 1
ATOM 628 O O . GLY A 1 83 ? 7.345 64.119 5.619 1.00 15.86 80 GLY A O 1
ATOM 629 N N . HIS A 1 84 ? 9.361 63.973 4.680 1.00 15.14 81 HIS A N 1
ATOM 630 C CA . HIS A 1 84 ? 8.989 62.801 3.897 1.00 15.55 81 HIS A CA 1
ATOM 631 C C . HIS A 1 84 ? 8.633 61.578 4.717 1.00 15.99 81 HIS A C 1
ATOM 632 O O . HIS A 1 84 ? 8.022 60.671 4.193 1.00 15.85 81 HIS A O 1
ATOM 639 N N . TYR A 1 85 ? 9.032 61.535 5.980 1.00 17.41 82 TYR A N 1
ATOM 640 C CA . TYR A 1 85 ? 8.747 60.393 6.833 1.00 18.75 82 TYR A CA 1
ATOM 641 C C . TYR A 1 85 ? 7.627 60.653 7.849 1.00 21.15 82 TYR A C 1
ATOM 642 O O . TYR A 1 85 ? 7.264 59.754 8.605 1.00 22.47 82 TYR A O 1
ATOM 651 N N . GLU A 1 86 ? 7.054 61.852 7.860 1.00 23.79 83 GLU A N 1
ATOM 652 C CA . GLU A 1 86 ? 5.920 62.153 8.742 1.00 25.89 83 GLU A CA 1
ATOM 653 C C . GLU A 1 86 ? 4.811 61.115 8.581 1.00 25.51 83 GLU A C 1
ATOM 654 O O . GLU A 1 86 ? 4.375 60.841 7.460 1.00 24.93 83 GLU A O 1
ATOM 660 N N . GLY A 1 87 ? 4.353 60.548 9.704 1.00 25.24 84 GLY A N 1
ATOM 661 C CA . GLY A 1 87 ? 3.258 59.556 9.713 1.00 24.05 84 GLY A CA 1
ATOM 662 C C . GLY A 1 87 ? 3.590 58.197 9.091 1.00 24.41 84 GLY A C 1
ATOM 663 O O . GLY A 1 87 ? 2.719 57.518 8.549 1.00 24.93 84 GLY A O 1
ATOM 664 N N . ARG A 1 88 ? 4.855 57.794 9.163 1.00 24.15 85 ARG A N 1
ATOM 665 C CA . ARG A 1 88 ? 5.297 56.529 8.590 1.00 22.67 85 ARG A CA 1
ATOM 666 C C . ARG A 1 88 ? 6.056 55.766 9.645 1.00 20.31 85 ARG A C 1
ATOM 667 O O . ARG A 1 88 ? 6.902 56.321 10.326 1.00 19.07 85 ARG A O 1
ATOM 675 N N . ASP A 1 89 ? 5.730 54.491 9.791 1.00 19.44 86 ASP A N 1
ATOM 676 C CA . ASP A 1 89 ? 6.430 53.636 10.734 1.00 19.41 86 ASP A CA 1
ATOM 677 C C . ASP A 1 89 ? 7.747 53.183 10.110 1.00 18.18 86 ASP A C 1
ATOM 678 O O . ASP A 1 89 ? 8.016 53.469 8.950 1.00 17.46 86 ASP A O 1
ATOM 683 N N . ASN A 1 90 ? 8.555 52.458 10.874 1.00 17.44 87 ASN A N 1
ATOM 684 C CA . ASN A 1 90 ? 9.895 52.100 10.432 1.00 17.05 87 ASN A CA 1
ATOM 685 C C . ASN A 1 90 ? 9.925 51.234 9.207 1.00 16.38 87 ASN A C 1
ATOM 686 O O . ASN A 1 90 ? 10.802 51.409 8.374 1.00 15.29 87 ASN A O 1
ATOM 691 N N . GLY A 1 91 ? 8.955 50.326 9.102 1.00 15.83 88 GLY A N 1
ATOM 692 C CA . GLY A 1 91 ? 8.805 49.476 7.932 1.00 16.16 88 GLY A CA 1
ATOM 693 C C . GLY A 1 91 ? 8.520 50.207 6.631 1.00 16.42 88 GLY A C 1
ATOM 694 O O . GLY A 1 91 ? 9.070 49.854 5.592 1.00 16.62 88 GLY A O 1
ATOM 695 N N . GLU A 1 92 ? 7.653 51.211 6.689 1.00 17.32 89 GLU A N 1
ATOM 696 C CA . GLU A 1 92 ? 7.317 52.056 5.527 1.00 17.84 89 GLU A CA 1
ATOM 697 C C . GLU A 1 92 ? 8.511 52.924 5.157 1.00 16.10 89 GLU A C 1
ATOM 698 O O . GLU A 1 92 ? 8.816 53.101 4.002 1.00 15.73 89 GLU A O 1
ATOM 704 N N . ILE A 1 93 ? 9.173 53.483 6.155 1.00 15.09 90 ILE A N 1
ATOM 705 C CA . ILE A 1 93 ? 10.374 54.272 5.927 1.00 14.37 90 ILE A CA 1
ATOM 706 C C . ILE A 1 93 ? 11.434 53.386 5.240 1.00 14.12 90 ILE A C 1
ATOM 707 O O . ILE A 1 93 ? 12.078 53.811 4.292 1.00 13.65 90 ILE A O 1
ATOM 712 N N . ALA A 1 94 ? 11.593 52.159 5.722 1.00 14.07 91 ALA A N 1
ATOM 713 C CA . ALA A 1 94 ? 12.633 51.256 5.224 1.00 15.10 91 ALA A CA 1
ATOM 714 C C . ALA A 1 94 ? 12.413 50.859 3.778 1.00 16.04 91 ALA A C 1
ATOM 715 O O . ALA A 1 94 ? 13.367 50.703 3.032 1.00 16.49 91 ALA A O 1
ATOM 717 N N . ARG A 1 95 ? 11.155 50.688 3.396 1.00 16.84 92 ARG A N 1
ATOM 718 C CA . ARG A 1 95 ? 10.786 50.482 1.999 1.00 17.92 92 ARG A CA 1
ATOM 719 C C . ARG A 1 95 ? 11.224 51.680 1.112 1.00 16.65 92 ARG A C 1
ATOM 720 O O . ARG A 1 95 ? 11.830 51.499 0.054 1.00 16.12 92 ARG A O 1
ATOM 728 N N . LEU A 1 96 ? 10.965 52.899 1.563 1.00 15.55 93 LEU A N 1
ATOM 729 C CA . LEU A 1 96 ? 11.379 54.077 0.811 1.00 14.80 93 LEU A CA 1
ATOM 730 C C . LEU A 1 96 ? 12.897 54.186 0.756 1.00 13.95 93 LEU A C 1
ATOM 731 O O . LEU A 1 96 ? 13.426 54.568 -0.272 1.00 13.74 93 LEU A O 1
ATOM 736 N N . GLU A 1 97 ? 13.597 53.823 1.834 1.00 13.23 94 GLU A N 1
ATOM 737 C CA . GLU A 1 97 ? 15.075 53.882 1.847 1.00 13.14 94 GLU A CA 1
ATOM 738 C C . GLU A 1 97 ? 15.714 52.768 1.005 1.00 12.22 94 GLU A C 1
ATOM 739 O O . GLU A 1 97 ? 16.796 52.934 0.457 1.00 11.31 94 GLU A O 1
ATOM 745 N N . ALA A 1 98 ? 15.034 51.636 0.902 1.00 11.93 95 ALA A N 1
ATOM 746 C CA . ALA A 1 98 ? 15.472 50.545 0.021 1.00 11.82 95 ALA A CA 1
ATOM 747 C C . ALA A 1 98 ? 15.461 50.957 -1.455 1.00 11.72 95 ALA A C 1
ATOM 748 O O . ALA A 1 98 ? 16.310 50.535 -2.227 1.00 12.49 95 ALA A O 1
ATOM 750 N N . VAL A 1 99 ? 14.516 51.804 -1.831 1.00 11.17 96 VAL A N 1
ATOM 751 C CA . VAL A 1 99 ? 14.411 52.273 -3.188 1.00 11.17 96 VAL A CA 1
ATOM 752 C C . VAL A 1 99 ? 15.571 53.191 -3.533 1.00 11.74 96 VAL A C 1
ATOM 753 O O . VAL A 1 99 ? 16.195 53.027 -4.583 1.00 11.68 96 VAL A O 1
ATOM 757 N N . VAL A 1 100 ? 15.840 54.156 -2.657 1.00 12.37 97 VAL A N 1
ATOM 758 C CA . VAL A 1 100 ? 16.981 55.043 -2.820 1.00 12.77 97 VAL A CA 1
ATOM 759 C C . VAL A 1 100 ? 18.253 54.204 -2.906 1.00 13.66 97 VAL A C 1
ATOM 760 O O . VAL A 1 100 ? 19.072 54.384 -3.802 1.00 13.20 97 VAL A O 1
ATOM 764 N N . SER A 1 101 ? 18.412 53.296 -1.956 1.00 14.47 98 SER A N 1
ATOM 765 C CA . SER A 1 101 ? 19.647 52.545 -1.845 1.00 15.83 98 SER A CA 1
ATOM 766 C C . SER A 1 101 ? 19.901 51.716 -3.101 1.00 16.01 98 SER A C 1
ATOM 767 O O . SER A 1 101 ? 21.026 51.650 -3.593 1.00 15.97 98 SER A O 1
ATOM 770 N N . LEU A 1 102 ? 18.843 51.100 -3.612 1.00 16.75 99 LEU A N 1
ATOM 771 C CA . LEU A 1 102 ? 18.909 50.287 -4.827 1.00 17.37 99 LEU A CA 1
ATOM 772 C C . LEU A 1 102 ? 19.246 51.129 -6.061 1.00 18.15 9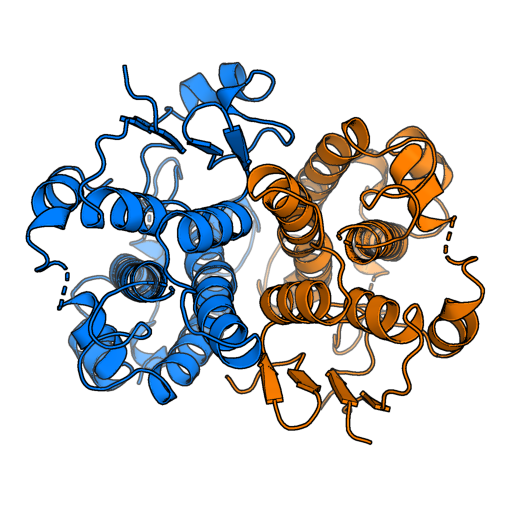9 LEU A C 1
ATOM 773 O O . LEU A 1 102 ? 20.099 50.758 -6.848 1.00 18.90 99 LEU A O 1
ATOM 778 N N . CYS A 1 103 ? 18.579 52.266 -6.216 1.00 17.89 100 CYS A N 1
ATOM 779 C CA . CYS A 1 103 ? 18.846 53.161 -7.330 1.00 18.20 100 CYS A CA 1
ATOM 780 C C . CYS A 1 103 ? 20.247 53.709 -7.293 1.00 18.04 100 CYS A C 1
ATOM 781 O O . CYS A 1 103 ? 20.883 53.857 -8.330 1.00 18.53 100 CYS A O 1
ATOM 784 N N . TYR A 1 104 ? 20.748 54.007 -6.108 1.00 17.89 101 TYR A N 1
ATOM 785 C CA . TYR A 1 104 ? 22.071 54.577 -6.026 1.00 17.93 101 TYR A CA 1
ATOM 786 C C . TYR A 1 104 ? 23.142 53.506 -6.205 1.00 18.97 101 TYR A C 1
ATOM 787 O O . TYR A 1 104 ? 24.063 53.663 -6.986 1.00 17.75 101 TYR A O 1
ATOM 796 N N . THR A 1 105 ? 23.023 52.424 -5.468 1.00 20.98 102 THR A N 1
ATOM 797 C CA . THR A 1 105 ? 24.065 51.408 -5.459 1.00 23.55 102 THR A CA 1
ATOM 798 C C . THR A 1 105 ? 24.085 50.607 -6.749 1.00 24.24 102 THR A C 1
ATOM 799 O O . THR A 1 105 ? 25.130 50.434 -7.356 1.00 24.60 102 THR A O 1
ATOM 803 N N . GLU A 1 106 ? 22.920 50.126 -7.162 1.00 25.56 103 GLU A N 1
ATOM 804 C CA . GLU A 1 106 ? 22.836 49.156 -8.233 1.00 26.46 103 GLU A CA 1
ATOM 805 C C . GLU A 1 106 ? 22.701 49.800 -9.594 1.00 25.25 103 GLU A C 1
ATOM 806 O O . GLU A 1 106 ? 22.877 49.129 -10.593 1.00 25.95 103 GLU A O 1
ATOM 812 N N . VAL A 1 107 ? 22.407 51.093 -9.655 1.00 24.53 104 VAL A N 1
ATOM 813 C CA . VAL A 1 107 ? 22.197 51.753 -10.949 1.00 23.66 104 VAL A CA 1
ATOM 814 C C . VAL A 1 107 ? 23.148 52.905 -11.154 1.00 23.12 104 VAL A C 1
ATOM 815 O O . VAL A 1 107 ? 23.952 52.888 -12.066 1.00 23.80 104 VAL A O 1
ATOM 819 N N . SER A 1 108 ? 23.067 53.912 -10.312 1.00 23.28 105 SER A N 1
ATOM 820 C CA . SER A 1 108 ? 23.889 55.086 -10.523 1.00 23.73 105 SER A CA 1
ATOM 821 C C . SER A 1 108 ? 25.386 54.817 -10.394 1.00 23.61 105 SER A C 1
ATOM 822 O O . SER A 1 108 ? 26.158 55.306 -11.220 1.00 23.52 105 SER A O 1
ATOM 825 N N . LEU A 1 109 ? 25.806 54.051 -9.390 1.00 22.32 106 LEU A N 1
ATOM 826 C CA . LEU A 1 109 ? 27.221 53.717 -9.280 1.00 22.82 106 LEU A CA 1
ATOM 827 C C . LEU A 1 109 ? 27.649 52.754 -10.393 1.00 22.33 106 LEU A C 1
ATOM 828 O O . LEU A 1 109 ? 28.783 52.827 -10.846 1.00 21.54 106 LEU A O 1
ATOM 833 N N . GLN A 1 110 ? 26.757 51.850 -10.812 1.00 21.65 107 GLN A N 1
ATOM 834 C CA . GLN A 1 110 ? 27.107 50.858 -11.819 1.00 22.14 107 GLN A CA 1
ATOM 835 C C . GLN A 1 110 ? 27.180 51.459 -13.219 1.00 20.57 107 GLN A C 1
ATOM 836 O O . GLN A 1 110 ? 28.053 51.101 -13.989 1.00 20.15 107 GLN A O 1
ATOM 842 N N . ILE A 1 111 ? 26.286 52.387 -13.541 1.00 20.19 108 ILE A N 1
ATOM 843 C CA . ILE A 1 111 ? 26.344 53.084 -14.831 1.00 20.34 108 ILE A CA 1
ATOM 844 C C . ILE A 1 111 ? 27.670 53.822 -14.929 1.00 19.89 108 ILE A C 1
ATOM 845 O O . ILE A 1 111 ? 28.320 53.819 -15.969 1.00 19.44 108 ILE A O 1
ATOM 850 N N . ALA A 1 112 ? 28.062 54.452 -13.831 1.00 20.24 109 ALA A N 1
ATOM 851 C CA . ALA A 1 112 ? 29.328 55.172 -13.772 1.00 20.93 109 ALA A CA 1
ATOM 852 C C . ALA A 1 112 ? 30.512 54.232 -13.924 1.00 21.05 109 ALA A C 1
ATOM 853 O O . ALA A 1 112 ? 31.468 54.562 -14.609 1.00 21.09 109 ALA A O 1
ATOM 855 N N . GLN A 1 113 ? 30.442 53.066 -13.299 1.00 22.25 110 GLN A N 1
ATOM 856 C CA . GLN A 1 113 ? 31.495 52.055 -13.454 1.00 24.41 110 GLN A CA 1
ATOM 857 C C . GLN A 1 113 ? 31.601 51.537 -14.872 1.00 23.00 110 GLN A C 1
ATOM 858 O O . GLN A 1 113 ? 32.708 51.308 -15.352 1.00 22.07 110 GLN A O 1
ATOM 864 N N . LEU A 1 114 ? 30.464 51.362 -15.543 1.00 22.19 111 LEU A N 1
ATOM 865 C CA . LEU A 1 114 ? 30.482 50.976 -16.960 1.00 22.35 111 LEU A CA 1
ATOM 866 C C . LEU A 1 114 ? 31.181 52.009 -17.824 1.00 21.48 111 LEU A C 1
ATOM 867 O O . LEU A 1 114 ? 31.927 51.658 -18.731 1.00 19.70 111 LEU A O 1
ATOM 872 N N . LEU A 1 115 ? 30.945 53.281 -17.530 1.00 21.81 112 LEU A N 1
ATOM 873 C CA . LEU A 1 115 ? 31.605 54.348 -18.266 1.00 23.92 112 LEU A CA 1
ATOM 874 C C . LEU A 1 115 ? 33.105 54.404 -17.987 1.00 24.86 112 LEU A C 1
ATOM 875 O O . LEU A 1 115 ? 33.879 54.738 -18.875 1.00 23.92 112 LEU A O 1
ATOM 880 N N . TRP A 1 116 ? 33.503 54.068 -16.763 1.00 26.40 113 TRP A N 1
ATOM 881 C CA . TRP A 1 116 ? 34.917 54.050 -16.386 1.00 27.63 113 TRP A CA 1
ATOM 882 C C . TRP A 1 116 ? 35.580 52.688 -16.567 1.00 27.59 113 TRP A C 1
ATOM 883 O O . TRP A 1 116 ? 36.712 52.510 -16.147 1.00 27.63 113 TRP A O 1
ATOM 894 N N . LEU A 1 117 ? 34.901 51.727 -17.186 1.00 29.15 114 LEU A N 1
ATOM 895 C CA . LEU A 1 117 ? 35.360 50.335 -17.122 1.00 30.43 114 LEU A CA 1
ATOM 896 C C . LEU A 1 117 ? 36.748 50.115 -17.721 1.00 34.43 114 LEU A C 1
ATOM 897 O O . LEU A 1 117 ? 37.542 49.355 -17.166 1.00 35.73 114 LEU A O 1
ATOM 902 N N . ASP A 1 118 ? 37.035 50.765 -18.844 1.00 39.31 115 ASP A N 1
ATOM 903 C CA . ASP A 1 118 ? 38.357 50.668 -19.481 1.00 43.46 115 ASP A CA 1
ATOM 904 C C . ASP A 1 118 ? 39.471 51.072 -18.550 1.00 42.18 115 ASP A C 1
ATOM 905 O O . ASP A 1 118 ? 40.425 50.320 -18.346 1.00 42.68 115 ASP A O 1
ATOM 910 N N . LEU A 1 119 ? 39.336 52.270 -17.998 1.00 40.82 116 LEU A N 1
ATOM 911 C CA . LEU A 1 119 ? 40.403 52.897 -17.239 1.00 42.91 116 LEU A CA 1
ATOM 912 C C . LEU A 1 119 ? 40.581 52.311 -15.842 1.00 44.23 116 LEU A C 1
ATOM 913 O O . LEU A 1 119 ? 41.626 52.507 -15.218 1.00 45.56 116 LEU A O 1
ATOM 918 N N . PHE A 1 120 ? 39.558 51.617 -15.346 1.00 44.01 117 PHE A N 1
ATOM 919 C CA . PHE A 1 120 ? 39.613 50.979 -14.029 1.00 43.58 117 PHE A CA 1
ATOM 920 C C . PHE A 1 120 ? 39.922 49.485 -14.135 1.00 40.13 117 PHE A C 1
ATOM 921 O O . PHE A 1 120 ? 40.474 48.912 -13.202 1.00 37.18 117 PHE A O 1
ATOM 929 N N . ASN A 1 121 ? 39.563 48.870 -15.264 1.00 38.03 118 ASN A N 1
ATOM 930 C CA . ASN A 1 121 ? 39.884 47.471 -15.554 1.00 37.92 118 ASN A CA 1
ATOM 931 C C . ASN A 1 121 ? 40.606 47.286 -16.914 1.00 39.10 118 ASN A C 1
ATOM 932 O O . ASN A 1 121 ? 39.993 46.806 -17.882 1.00 40.24 118 ASN A O 1
ATOM 937 N N . PRO A 1 122 ? 41.908 47.651 -16.995 1.00 38.74 119 PRO A N 1
ATOM 938 C CA . PRO A 1 122 ? 42.668 47.521 -18.252 1.00 39.16 119 PRO A CA 1
ATOM 939 C C . PRO A 1 122 ? 42.658 46.103 -18.836 1.00 38.70 119 PRO A C 1
ATOM 940 O O . PRO A 1 122 ? 42.733 45.124 -18.086 1.00 40.20 119 PRO A O 1
ATOM 944 N N . GLY A 1 123 ? 42.555 46.004 -20.160 1.00 39.03 120 GLY A N 1
ATOM 945 C CA . GLY A 1 123 ? 42.535 44.711 -20.856 1.00 38.77 120 GLY A CA 1
ATOM 946 C C . GLY A 1 123 ? 41.199 43.984 -20.810 1.00 38.90 120 GLY A C 1
ATOM 947 O O . GLY A 1 123 ? 41.084 42.865 -21.302 1.00 37.69 120 GLY A O 1
ATOM 948 N N . VAL A 1 124 ? 40.176 44.615 -20.234 1.00 38.95 121 VAL A N 1
ATOM 949 C CA . VAL A 1 124 ? 38.866 43.986 -20.158 1.00 37.94 121 VAL A CA 1
ATOM 950 C C . VAL A 1 124 ? 38.226 43.918 -21.549 1.00 37.95 121 VAL A C 1
ATOM 951 O O . VAL A 1 124 ? 38.352 44.843 -22.351 1.00 37.04 121 VAL A O 1
ATOM 955 N N . ASP A 1 125 ? 37.551 42.803 -21.813 1.00 36.78 122 ASP A N 1
ATOM 956 C CA . ASP A 1 125 ? 36.784 42.604 -23.026 1.00 36.65 122 ASP A CA 1
ATOM 957 C C . ASP A 1 125 ? 35.374 43.176 -22.816 1.00 35.63 122 ASP A C 1
ATOM 958 O O . ASP A 1 125 ? 34.520 42.544 -22.184 1.00 34.55 122 ASP A O 1
ATOM 963 N N . LEU A 1 126 ? 35.140 44.376 -23.344 1.00 34.49 123 LEU A N 1
ATOM 964 C CA . LEU A 1 126 ? 33.854 45.044 -23.215 1.00 33.76 123 LEU A CA 1
ATOM 965 C C . LEU A 1 126 ? 32.704 44.161 -23.677 1.00 32.22 123 LEU A C 1
ATOM 966 O O . LEU A 1 126 ? 31.683 44.068 -22.995 1.00 31.45 123 LEU A O 1
ATOM 971 N N . ALA A 1 127 ? 32.877 43.497 -24.815 1.00 29.12 124 ALA A N 1
ATOM 972 C CA . ALA A 1 127 ? 31.827 42.649 -25.373 1.00 28.33 124 ALA A CA 1
ATOM 973 C C . ALA A 1 127 ? 31.374 41.525 -24.441 1.00 27.75 124 ALA A C 1
ATOM 974 O O . ALA A 1 127 ? 30.224 41.094 -24.510 1.00 26.27 124 ALA A O 1
ATOM 976 N N . ALA A 1 128 ? 32.275 41.028 -23.598 1.00 29.05 125 ALA A N 1
ATOM 977 C CA . ALA A 1 128 ? 31.924 39.989 -22.614 1.00 30.34 125 ALA A CA 1
ATOM 978 C C . ALA A 1 128 ? 31.404 40.597 -21.303 1.00 31.36 125 ALA A C 1
ATOM 979 O O . ALA A 1 128 ? 30.378 40.153 -20.763 1.00 31.43 125 ALA A O 1
ATOM 981 N N . ALA A 1 129 ? 32.102 41.628 -20.821 1.00 31.08 126 ALA A N 1
ATOM 982 C CA . ALA A 1 129 ? 31.848 42.209 -19.495 1.00 31.19 126 ALA A CA 1
ATOM 983 C C . ALA A 1 129 ? 30.555 43.027 -19.391 1.00 32.03 126 ALA A C 1
ATOM 984 O O . ALA A 1 129 ? 29.863 42.994 -18.366 1.00 31.59 126 ALA A O 1
ATOM 986 N N . VAL A 1 130 ? 30.244 43.783 -20.440 1.00 32.05 127 VAL A N 1
ATOM 987 C CA . VAL A 1 130 ? 29.131 44.717 -20.384 1.00 31.60 127 VAL A CA 1
ATOM 988 C C . VAL A 1 130 ? 27.788 43.979 -20.298 1.00 31.83 127 VAL A C 1
ATOM 989 O O . VAL A 1 130 ? 27.008 44.248 -19.388 1.00 31.43 127 VAL A O 1
ATOM 993 N N . PRO A 1 131 ? 27.528 43.017 -21.202 1.00 32.33 128 PRO A N 1
ATOM 994 C CA . PRO A 1 131 ? 26.243 42.310 -21.138 1.00 32.17 128 PRO A CA 1
ATOM 995 C C . PRO A 1 131 ? 25.893 41.766 -19.763 1.00 32.16 128 PRO A C 1
ATOM 996 O O . PRO A 1 131 ? 24.728 41.786 -19.396 1.00 30.88 128 PRO A O 1
ATOM 1000 N N . LEU A 1 132 ? 26.893 41.272 -19.031 1.00 33.56 129 LEU A N 1
ATOM 1001 C CA . LEU A 1 132 ? 26.700 40.753 -17.673 1.00 34.46 129 LEU A CA 1
ATOM 1002 C C . LEU A 1 132 ? 26.301 41.836 -16.686 1.00 32.78 129 LEU A C 1
ATOM 1003 O O . LEU A 1 132 ? 25.301 41.717 -15.998 1.00 34.24 129 LEU A O 1
ATOM 1008 N N . GLN A 1 133 ? 27.123 42.871 -16.600 1.00 31.34 130 GLN A N 1
ATOM 1009 C CA . GLN A 1 133 ? 26.942 43.908 -15.603 1.00 30.63 130 GLN A CA 1
ATOM 1010 C C . GLN A 1 133 ? 25.651 44.679 -15.895 1.00 30.01 130 GLN A C 1
ATOM 1011 O O . GLN A 1 133 ? 24.818 44.906 -15.013 1.00 28.53 130 GLN A O 1
ATOM 1017 N N . PHE A 1 134 ? 25.461 45.008 -17.160 1.00 29.31 131 PHE A N 1
ATOM 1018 C CA . PHE A 1 134 ? 24.230 45.606 -17.600 1.00 29.42 131 PHE A CA 1
ATOM 1019 C C . PHE A 1 134 ? 22.982 44.737 -17.357 1.00 28.91 131 PHE A C 1
ATOM 1020 O O . PHE A 1 134 ? 21.936 45.242 -16.936 1.00 28.61 131 PHE A O 1
ATOM 1028 N N . GLY A 1 135 ? 23.080 43.441 -17.614 1.00 28.05 132 GLY A N 1
ATOM 1029 C CA . GLY A 1 135 ? 21.967 42.527 -17.348 1.00 27.82 132 GLY A CA 1
ATOM 1030 C C . GLY A 1 135 ? 21.579 42.493 -15.884 1.00 27.87 132 GLY A C 1
ATOM 1031 O O . GLY A 1 135 ? 20.408 42.449 -15.558 1.00 27.35 132 GLY A O 1
ATOM 1032 N N . ARG A 1 136 ? 22.572 42.509 -15.003 1.00 29.28 133 ARG A N 1
ATOM 1033 C CA . ARG A 1 136 ? 22.328 42.610 -13.562 1.00 31.87 133 ARG A CA 1
ATOM 1034 C C . ARG A 1 136 ? 21.567 43.883 -13.214 1.00 29.87 133 ARG A C 1
ATOM 1035 O O . ARG A 1 136 ? 20.613 43.871 -12.449 1.00 28.60 133 ARG A O 1
ATOM 1043 N N . LEU A 1 137 ? 22.039 44.985 -13.778 1.00 28.14 134 LEU A N 1
ATOM 1044 C CA . LEU A 1 137 ? 21.470 46.288 -13.553 1.00 27.72 134 LEU A CA 1
ATOM 1045 C C . LEU A 1 137 ? 19.990 46.356 -13.956 1.00 27.17 134 LEU A C 1
ATOM 1046 O O . LEU A 1 137 ? 19.163 46.836 -13.188 1.00 25.57 134 LEU A O 1
ATOM 1051 N N . VAL A 1 138 ? 19.660 45.849 -15.139 1.00 26.29 135 VAL A N 1
ATOM 1052 C CA . VAL A 1 138 ? 18.267 45.773 -15.573 1.00 26.96 135 VAL A CA 1
ATOM 1053 C C . VAL A 1 138 ? 17.435 44.813 -14.721 1.00 25.99 135 VAL A C 1
ATOM 1054 O O . VAL A 1 138 ? 16.269 45.093 -14.426 1.00 26.82 135 VAL A O 1
ATOM 1058 N N . ALA A 1 139 ? 18.018 43.692 -14.322 1.00 24.49 136 ALA A N 1
ATOM 1059 C CA . ALA A 1 139 ? 17.318 42.767 -13.433 1.00 24.44 136 ALA A CA 1
ATOM 1060 C C . ALA A 1 139 ? 16.875 43.455 -12.140 1.00 25.30 136 ALA A C 1
ATOM 1061 O O . ALA A 1 139 ? 15.761 43.225 -11.655 1.00 23.67 136 ALA A O 1
ATOM 1063 N N . ARG A 1 140 ? 17.751 44.288 -11.580 1.00 26.16 137 ARG A N 1
ATOM 1064 C CA . ARG A 1 140 ? 17.433 44.975 -10.325 1.00 26.92 137 ARG A CA 1
ATOM 1065 C C . ARG A 1 140 ? 16.301 45.963 -10.524 1.00 23.88 137 ARG A C 1
ATOM 1066 O O . ARG A 1 140 ? 15.393 46.005 -9.708 1.00 24.68 137 ARG A O 1
ATOM 1074 N N . LEU A 1 141 ? 16.349 46.739 -11.604 1.00 22.34 138 LEU A N 1
ATOM 1075 C CA . LEU A 1 141 ? 15.273 47.687 -11.914 1.00 22.22 138 LEU A CA 1
ATOM 1076 C C . LEU A 1 141 ? 13.961 47.002 -12.248 1.00 21.74 138 LEU A C 1
ATOM 1077 O O . LEU A 1 141 ? 12.890 47.508 -11.948 1.00 20.84 138 LEU A O 1
ATOM 1082 N N . THR A 1 142 ? 14.060 45.844 -12.871 1.00 21.45 139 THR A N 1
ATOM 1083 C CA . THR A 1 142 ? 12.898 45.027 -13.151 1.00 21.08 139 THR A CA 1
ATOM 1084 C C . THR A 1 142 ? 12.156 44.628 -11.882 1.00 21.89 139 THR A C 1
ATOM 1085 O O . THR A 1 142 ? 10.929 44.635 -11.848 1.00 20.76 139 THR A O 1
ATOM 1089 N N . ARG A 1 143 ? 12.894 44.329 -10.822 1.00 24.22 140 ARG A N 1
ATOM 1090 C CA . ARG A 1 143 ? 12.266 44.001 -9.549 1.00 27.27 140 ARG A CA 1
ATOM 1091 C C . ARG A 1 143 ? 11.679 45.250 -8.858 1.00 25.39 140 ARG A C 1
ATOM 1092 O O . ARG A 1 143 ? 10.595 45.193 -8.304 1.00 24.26 140 ARG A O 1
ATOM 1100 N N . LEU A 1 144 ? 12.383 46.378 -8.919 1.00 23.75 141 LEU A N 1
ATOM 1101 C CA . LEU A 1 144 ? 11.839 47.641 -8.430 1.00 22.88 141 LEU A CA 1
ATOM 1102 C C . LEU A 1 144 ? 10.530 47.987 -9.125 1.00 22.79 141 LEU A C 1
ATOM 1103 O O . LEU A 1 144 ? 9.582 48.437 -8.480 1.00 23.10 141 LEU A O 1
ATOM 1108 N N . GLU A 1 145 ? 10.502 47.781 -10.440 1.00 21.79 142 GLU A N 1
ATOM 1109 C CA . GLU A 1 145 ? 9.321 48.026 -11.280 1.00 22.72 142 GLU A CA 1
ATOM 1110 C C . GLU A 1 145 ? 8.086 47.272 -10.784 1.00 22.71 142 GLU A C 1
ATOM 1111 O O . GLU A 1 145 ? 6.980 47.786 -10.867 1.00 21.78 142 GLU A O 1
ATOM 1117 N N . ALA A 1 146 ? 8.279 46.060 -10.269 1.00 23.43 143 ALA A N 1
ATOM 1118 C CA . ALA A 1 146 ? 7.164 45.240 -9.776 1.00 23.92 143 ALA A CA 1
ATOM 1119 C C . ALA A 1 146 ? 6.442 45.870 -8.570 1.00 24.40 143 ALA A C 1
ATOM 1120 O O . ALA A 1 146 ? 5.269 45.587 -8.339 1.00 23.77 143 ALA A O 1
ATOM 1122 N N . HIS A 1 147 ? 7.144 46.716 -7.818 1.00 24.93 144 HIS A N 1
ATOM 1123 C CA . HIS A 1 147 ? 6.550 47.411 -6.682 1.00 26.51 144 HIS A CA 1
ATOM 1124 C C . HIS A 1 147 ? 6.451 48.918 -6.892 1.00 24.21 144 HIS A C 1
ATOM 1125 O O . HIS A 1 147 ? 6.367 49.672 -5.934 1.00 24.24 144 HIS A O 1
ATOM 1132 N N . THR A 1 148 ? 6.456 49.349 -8.148 1.00 21.96 145 THR A N 1
ATOM 1133 C CA . THR A 1 148 ? 6.327 50.743 -8.480 1.00 19.89 145 THR A CA 1
ATOM 1134 C C . THR A 1 148 ? 4.877 51.022 -8.772 1.00 19.03 145 THR A C 1
ATOM 1135 O O . THR A 1 148 ? 4.299 50.381 -9.624 1.00 18.97 145 THR A O 1
ATOM 1139 N N . PRO A 1 149 ? 4.293 52.019 -8.097 1.00 19.11 146 PRO A N 1
ATOM 1140 C CA . PRO A 1 149 ? 2.865 52.257 -8.288 1.00 18.64 146 PRO A CA 1
ATOM 1141 C C . PRO A 1 149 ? 2.537 52.825 -9.669 1.00 19.10 146 PRO A C 1
ATOM 1142 O O . PRO A 1 149 ? 3.331 53.593 -10.261 1.00 19.30 146 PRO A O 1
ATOM 1146 N N . GLU A 1 150 ? 1.362 52.439 -10.158 1.00 19.32 147 GLU A N 1
ATOM 1147 C CA . GLU A 1 150 ? 0.888 52.771 -11.503 1.00 19.47 147 GLU A CA 1
ATOM 1148 C C . GLU A 1 150 ? 0.588 54.258 -11.627 1.00 18.88 147 GLU A C 1
ATOM 1149 O O . GLU A 1 150 ? 0.760 54.847 -12.703 1.00 18.78 147 GLU A O 1
ATOM 1155 N N . ALA A 1 151 ? 0.151 54.848 -10.517 1.00 17.63 148 ALA A N 1
ATOM 1156 C CA . ALA A 1 151 ? -0.155 56.265 -10.448 1.00 17.29 148 ALA A CA 1
ATOM 1157 C C . ALA A 1 151 ? 0.488 56.895 -9.209 1.00 16.92 148 ALA A C 1
ATOM 1158 O O . ALA A 1 151 ? 0.697 56.228 -8.181 1.00 17.26 148 ALA A O 1
ATOM 1160 N N . GLY A 1 152 ? 0.808 58.178 -9.308 1.00 15.85 149 GLY A N 1
ATOM 1161 C CA . GLY A 1 152 ? 1.356 58.898 -8.173 1.00 15.30 149 GLY A CA 1
ATOM 1162 C C . GLY A 1 152 ? 2.776 58.466 -7.886 1.00 14.72 149 GLY A C 1
ATOM 1163 O O . GLY A 1 152 ? 3.538 58.138 -8.791 1.00 15.74 149 GLY A O 1
ATOM 1164 N N . TRP A 1 153 ? 3.132 58.423 -6.616 1.00 13.41 150 TRP A N 1
ATOM 1165 C CA . TRP A 1 153 ? 4.521 58.363 -6.250 1.00 12.31 150 TRP A CA 1
ATOM 1166 C C . TRP A 1 153 ? 4.740 57.252 -5.247 1.00 12.13 150 TRP A C 1
ATOM 1167 O O . TRP A 1 153 ? 3.794 56.770 -4.635 1.00 12.23 150 TRP A O 1
ATOM 1178 N N . PHE A 1 154 ? 5.994 56.869 -5.043 1.00 11.63 151 PHE A N 1
ATOM 1179 C CA . PHE A 1 154 ? 6.337 56.069 -3.885 1.00 11.61 151 PHE A CA 1
ATOM 1180 C C . PHE A 1 154 ? 5.896 56.764 -2.602 1.00 11.77 151 PHE A C 1
ATOM 1181 O O . PHE A 1 154 ? 5.480 56.106 -1.653 1.00 11.90 151 PHE A O 1
ATOM 1189 N N . GLY A 1 155 ? 5.969 58.093 -2.583 1.00 11.95 152 GLY A N 1
ATOM 1190 C CA . GLY A 1 155 ? 5.465 58.875 -1.461 1.00 12.12 152 GLY A CA 1
ATOM 1191 C C . GLY A 1 155 ? 3.965 59.117 -1.421 1.00 12.31 152 GLY A C 1
ATOM 1192 O O . GLY A 1 155 ? 3.497 59.857 -0.582 1.00 12.23 152 GLY A O 1
ATOM 1193 N N . GLY A 1 156 ? 3.196 58.512 -2.317 1.00 13.18 153 GLY A N 1
ATOM 1194 C CA . GLY A 1 156 ? 1.729 58.671 -2.308 1.00 13.63 153 GLY A CA 1
ATOM 1195 C C . GLY A 1 156 ? 1.262 59.807 -3.209 1.00 14.30 153 GLY A C 1
ATOM 1196 O O . GLY A 1 156 ? 1.477 59.773 -4.415 1.00 14.44 153 GLY A O 1
ATOM 1197 N N . GLU A 1 157 ? 0.624 60.819 -2.636 1.00 15.24 154 GLU A N 1
ATOM 1198 C CA . GLU A 1 157 ? 0.160 61.965 -3.417 1.00 15.99 154 GLU A CA 1
ATOM 1199 C C . GLU A 1 157 ? 1.288 62.966 -3.690 1.00 16.73 154 GLU A C 1
ATOM 1200 O O . GLU A 1 157 ? 1.173 63.811 -4.588 1.00 16.46 154 GLU A O 1
ATOM 1206 N N . ARG A 1 158 ? 2.383 62.861 -2.940 1.00 17.37 155 ARG A N 1
ATOM 1207 C CA . ARG A 1 158 ? 3.536 63.706 -3.195 1.00 18.08 155 ARG A CA 1
ATOM 1208 C C . ARG A 1 158 ? 4.859 62.941 -3.274 1.00 17.10 155 ARG A C 1
ATOM 1209 O O . ARG A 1 158 ? 5.018 61.875 -2.655 1.00 16.42 155 ARG A O 1
ATOM 1217 N N . PRO A 1 159 ? 5.817 63.492 -4.041 1.00 15.63 156 PRO A N 1
ATOM 1218 C CA . PRO A 1 159 ? 7.111 62.853 -4.209 1.00 14.44 156 PRO A CA 1
ATOM 1219 C C . PRO A 1 159 ? 7.952 62.902 -2.955 1.00 13.18 156 PRO A C 1
ATOM 1220 O O . PRO A 1 159 ? 7.905 63.881 -2.226 1.00 13.20 156 PRO A O 1
ATOM 1224 N N . VAL A 1 160 ? 8.707 61.833 -2.726 1.00 12.15 157 VAL A N 1
ATOM 1225 C CA . VAL A 1 160 ? 9.697 61.762 -1.650 1.00 11.68 157 VAL A CA 1
ATOM 1226 C C . VAL A 1 160 ? 11.039 61.374 -2.264 1.00 11.11 157 VAL A C 1
ATOM 1227 O O . VAL A 1 160 ? 11.163 61.315 -3.479 1.00 10.59 157 VAL A O 1
ATOM 1239 N N . ALA A 1 162 ? 12.664 58.676 -2.578 1.00 9.87 159 ALA A N 1
ATOM 1240 C CA . ALA A 1 162 ? 12.648 57.492 -3.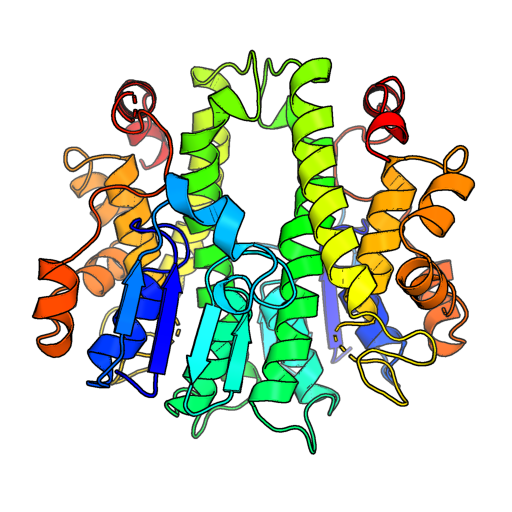428 1.00 9.50 159 ALA A CA 1
ATOM 1241 C C . ALA A 1 162 ? 12.227 57.822 -4.856 1.00 9.16 159 ALA A C 1
ATOM 1242 O O . ALA A 1 162 ? 12.776 57.278 -5.803 1.00 9.25 159 ALA A O 1
ATOM 1244 N N . ASP A 1 163 ? 11.260 58.720 -4.998 1.00 8.87 160 ASP A N 1
ATOM 1245 C CA . ASP A 1 163 ? 10.750 59.122 -6.297 1.00 8.64 160 ASP A CA 1
ATOM 1246 C C . ASP A 1 163 ? 11.804 59.833 -7.120 1.00 8.39 160 ASP A C 1
ATOM 1247 O O . ASP A 1 163 ? 11.959 59.539 -8.292 1.00 8.20 160 ASP A O 1
ATOM 1252 N N . TYR A 1 164 ? 12.533 60.753 -6.505 1.00 8.15 161 TYR A N 1
ATOM 1253 C CA . TYR A 1 164 ? 13.570 61.497 -7.209 1.00 8.25 161 TYR A CA 1
ATOM 1254 C C . TYR A 1 164 ? 14.717 60.584 -7.681 1.00 8.55 161 TYR A C 1
ATOM 1255 O O . TYR A 1 164 ? 15.270 60.772 -8.769 1.00 8.28 161 TYR A O 1
ATOM 1264 N N . PHE A 1 165 ? 15.086 59.614 -6.839 1.00 8.74 162 PHE A N 1
ATOM 1265 C CA . PHE A 1 165 ? 16.132 58.659 -7.176 1.00 8.91 162 PHE A CA 1
ATOM 1266 C C . PHE A 1 165 ? 15.662 57.665 -8.214 1.00 9.43 162 PHE A C 1
ATOM 1267 O O . PHE A 1 165 ? 16.405 57.322 -9.124 1.00 9.36 162 PHE A O 1
ATOM 1275 N N . ALA A 1 166 ? 14.425 57.206 -8.103 1.00 10.03 163 ALA A N 1
ATOM 1276 C CA . ALA A 1 166 ? 13.905 56.272 -9.107 1.00 10.60 163 ALA A CA 1
ATOM 1277 C C . ALA A 1 166 ? 13.869 56.905 -10.499 1.00 11.08 163 ALA A C 1
ATOM 1278 O O . ALA A 1 166 ? 14.228 56.266 -11.486 1.00 11.39 163 ALA A O 1
ATOM 1280 N N . ALA A 1 167 ? 13.459 58.161 -10.590 1.00 11.41 164 ALA A N 1
ATOM 1281 C CA . ALA A 1 167 ? 13.389 58.817 -11.885 1.00 11.68 164 ALA A CA 1
ATOM 1282 C C . ALA A 1 167 ? 14.753 59.015 -12.493 1.00 12.17 164 ALA A C 1
ATOM 1283 O O . ALA A 1 167 ? 14.905 58.865 -13.701 1.00 12.26 164 ALA A O 1
ATOM 1285 N N . GLU A 1 168 ? 15.744 59.349 -11.671 1.00 13.15 165 GLU A N 1
ATOM 1286 C CA . GLU A 1 168 ? 17.119 59.524 -12.175 1.00 13.92 165 GLU A CA 1
ATOM 1287 C C . GLU A 1 168 ? 17.794 58.214 -12.519 1.00 13.70 165 GLU A C 1
ATOM 1288 O O . GLU A 1 168 ? 18.698 58.183 -13.346 1.00 13.31 165 GLU A O 1
ATOM 1294 N N . ALA A 1 169 ? 17.364 57.136 -11.892 1.00 14.03 166 ALA A N 1
ATOM 1295 C CA . ALA A 1 169 ? 17.817 55.799 -12.290 1.00 15.02 166 ALA A CA 1
ATOM 1296 C C . ALA A 1 169 ? 17.334 55.465 -13.720 1.00 15.28 166 ALA A C 1
ATOM 1297 O O . ALA A 1 169 ? 18.055 54.866 -14.516 1.00 15.76 166 ALA A O 1
ATOM 1299 N N . ILE A 1 170 ? 16.118 55.851 -14.052 1.00 15.69 167 ILE A N 1
ATOM 1300 C CA . ILE A 1 170 ? 15.641 55.687 -15.421 1.00 16.61 167 ILE A CA 1
ATOM 1301 C C . ILE A 1 170 ? 16.393 56.597 -16.396 1.00 16.53 167 ILE A C 1
ATOM 1302 O O . ILE A 1 170 ? 16.824 56.153 -17.447 1.00 15.70 167 ILE A O 1
ATOM 1307 N N . GLU A 1 171 ? 16.575 57.859 -16.047 1.00 17.45 168 GLU A N 1
ATOM 1308 C CA . GLU A 1 171 ? 17.335 58.769 -16.919 1.00 18.34 168 GLU A CA 1
ATOM 1309 C C . GLU A 1 171 ? 18.775 58.302 -17.081 1.00 16.81 168 GLU A C 1
ATOM 1310 O O . GLU A 1 171 ? 19.328 58.382 -18.157 1.00 16.46 168 GLU A O 1
ATOM 1316 N N . ALA A 1 172 ? 19.388 57.808 -16.015 1.00 16.02 169 ALA A N 1
ATOM 1317 C CA . ALA A 1 172 ? 20.723 57.243 -16.136 1.00 15.55 169 ALA A CA 1
ATOM 1318 C C . ALA A 1 172 ? 20.727 56.106 -17.168 1.00 15.87 169 ALA A C 1
ATOM 1319 O O . ALA A 1 172 ? 21.584 56.055 -18.042 1.00 15.61 169 ALA A O 1
ATOM 1321 N N . LEU A 1 173 ? 19.765 55.199 -17.075 1.00 16.09 170 LEU A N 1
ATOM 1322 C CA . LEU A 1 173 ? 19.729 54.060 -17.974 1.00 16.79 170 LEU A CA 1
ATOM 1323 C C . LEU A 1 173 ? 19.462 54.501 -19.406 1.00 17.78 170 LEU A C 1
ATOM 1324 O O . LEU A 1 173 ? 20.061 54.008 -20.365 1.00 17.05 170 LEU A O 1
ATOM 1329 N N . ARG A 1 174 ? 18.567 55.456 -19.548 1.00 19.43 171 ARG A N 1
ATOM 1330 C CA . ARG A 1 174 ? 18.229 56.002 -20.859 1.00 21.76 171 ARG A CA 1
ATOM 1331 C C . ARG A 1 174 ? 19.419 56.716 -21.521 1.00 21.63 171 ARG A C 1
ATOM 1332 O O . ARG A 1 174 ? 19.649 56.577 -22.726 1.00 21.02 171 ARG A O 1
ATOM 1340 N N . TYR A 1 175 ? 20.175 57.456 -20.710 1.00 22.17 172 TYR A N 1
ATOM 1341 C CA . TYR A 1 175 ? 21.425 58.099 -21.122 1.00 22.28 172 TYR A CA 1
ATOM 1342 C C . TYR A 1 175 ? 22.426 57.090 -21.663 1.00 21.87 172 TYR A C 1
ATOM 1343 O O . TYR A 1 175 ? 23.073 57.336 -22.658 1.00 22.73 172 TYR A O 1
ATOM 1352 N N . LEU A 1 176 ? 22.560 55.954 -21.003 1.00 21.53 173 LEU A N 1
ATOM 1353 C CA . LEU A 1 176 ? 23.526 54.942 -21.439 1.00 22.07 173 LEU A CA 1
ATOM 1354 C C . LEU A 1 176 ? 23.107 54.309 -22.758 1.00 21.14 173 LEU A C 1
ATOM 1355 O O . LEU A 1 176 ? 23.887 54.202 -23.697 1.00 20.35 173 LEU A O 1
ATOM 1360 N N . LEU A 1 177 ? 21.859 53.885 -22.812 1.00 21.34 174 LEU A N 1
ATOM 1361 C CA . LEU A 1 177 ? 21.323 53.214 -23.983 1.00 21.61 174 LEU A CA 1
ATOM 1362 C C . LEU A 1 177 ? 21.215 54.094 -25.228 1.00 22.51 174 LEU A C 1
ATOM 1363 O O . LEU A 1 177 ? 21.551 53.648 -26.334 1.00 22.55 174 LEU A O 1
ATOM 1368 N N . GLY A 1 178 ? 20.754 55.327 -25.035 1.00 23.31 175 GLY A N 1
ATOM 1369 C CA . GLY A 1 178 ? 20.407 56.221 -26.137 1.00 24.33 175 GLY A CA 1
ATOM 1370 C C . GLY A 1 178 ? 18.921 56.137 -26.440 1.00 26.12 175 GLY A C 1
ATOM 1371 O O . GLY A 1 178 ? 18.243 55.186 -26.045 1.00 24.42 175 GLY A O 1
ATOM 1372 N N . ARG A 1 179 ? 18.421 57.128 -27.164 1.00 29.76 176 ARG A N 1
ATOM 1373 C CA . ARG A 1 179 ? 16.989 57.252 -27.427 1.00 33.16 176 ARG A CA 1
ATOM 1374 C C . ARG A 1 179 ? 16.430 56.157 -28.338 1.00 32.40 176 ARG A C 1
ATOM 1375 O O . ARG A 1 179 ? 15.238 55.889 -28.290 1.00 33.64 176 ARG A O 1
ATOM 1383 N N . GLU A 1 180 ? 17.272 55.535 -29.166 1.00 31.72 177 GLU A N 1
ATOM 1384 C CA . GLU A 1 180 ? 16.818 54.433 -30.034 1.00 31.67 177 GLU A CA 1
ATOM 1385 C C . GLU A 1 180 ? 16.015 53.394 -29.244 1.00 28.75 177 GLU A C 1
ATOM 1386 O O . GLU A 1 180 ? 15.060 52.840 -29.759 1.00 28.98 177 GLU A O 1
ATOM 1392 N N . HIS A 1 181 ? 16.409 53.132 -27.998 1.00 25.57 178 HIS A N 1
ATOM 1393 C CA . HIS A 1 181 ? 15.851 52.021 -27.235 1.00 24.29 178 HIS A CA 1
ATOM 1394 C C . HIS A 1 181 ? 14.779 52.389 -26.222 1.00 22.00 178 HIS A C 1
ATOM 1395 O O . HIS A 1 181 ? 14.514 51.639 -25.308 1.00 20.78 178 HIS A O 1
ATOM 1402 N N . ASP A 1 182 ? 14.143 53.535 -26.399 1.00 21.91 179 ASP A N 1
ATOM 1403 C CA . ASP A 1 182 ? 13.066 53.947 -25.501 1.00 21.80 179 ASP A CA 1
ATOM 1404 C C . ASP A 1 182 ? 11.900 52.938 -25.480 1.00 21.26 179 ASP A C 1
ATOM 1405 O O . ASP A 1 182 ? 11.369 52.612 -24.407 1.00 20.56 179 ASP A O 1
ATOM 1410 N N . ASP A 1 183 ? 11.511 52.437 -26.650 1.00 20.31 180 ASP A N 1
ATOM 1411 C CA . ASP A 1 183 ? 10.392 51.511 -26.742 1.00 20.69 180 ASP A CA 1
ATOM 1412 C C . ASP A 1 183 ? 10.630 50.247 -25.911 1.00 19.75 180 ASP A C 1
ATOM 1413 O O . ASP A 1 183 ? 9.727 49.751 -25.237 1.00 18.54 180 ASP A O 1
ATOM 1418 N N . ALA A 1 184 ? 11.851 49.739 -25.961 1.00 18.93 181 ALA A N 1
ATOM 1419 C CA . ALA A 1 184 ? 12.215 48.561 -25.201 1.00 18.92 181 ALA A CA 1
ATOM 1420 C C . ALA A 1 184 ? 12.151 48.848 -23.715 1.00 18.79 181 ALA A C 1
ATOM 1421 O O . ALA A 1 184 ? 11.623 48.040 -22.960 1.00 18.68 181 ALA A O 1
ATOM 1423 N N . LEU A 1 185 ? 12.677 49.993 -23.284 1.00 19.45 182 LEU A N 1
ATOM 1424 C CA . LEU A 1 185 ? 12.539 50.389 -21.873 1.00 20.08 182 LEU A CA 1
ATOM 1425 C C . LEU A 1 185 ? 11.095 50.445 -21.443 1.00 19.35 182 LEU A C 1
ATOM 1426 O O . LEU A 1 185 ? 10.750 49.952 -20.391 1.00 19.68 182 LEU A O 1
ATOM 1431 N N . ARG A 1 186 ? 10.260 51.083 -22.242 1.00 19.48 183 ARG A N 1
ATOM 1432 C CA . ARG A 1 186 ? 8.853 51.285 -21.866 1.00 20.26 183 ARG A CA 1
ATOM 1433 C C . ARG A 1 186 ? 8.137 49.936 -21.708 1.00 19.28 183 ARG A C 1
ATOM 1434 O O . ARG A 1 186 ? 7.191 49.822 -20.928 1.00 18.69 183 ARG A O 1
ATOM 1442 N N . THR A 1 187 ? 8.613 48.927 -22.430 1.00 17.56 184 THR A N 1
ATOM 1443 C CA . THR A 1 187 ? 8.045 47.601 -22.352 1.00 17.61 184 THR A CA 1
ATOM 1444 C C . THR A 1 187 ? 8.446 46.889 -21.069 1.00 17.54 184 THR A C 1
ATOM 1445 O O . THR A 1 187 ? 7.608 46.264 -20.425 1.00 17.64 184 THR A O 1
ATOM 1449 N N . ARG A 1 188 ? 9.725 46.949 -20.722 1.00 17.94 185 ARG A N 1
ATOM 1450 C CA . ARG A 1 188 ? 10.234 46.277 -19.518 1.00 18.31 185 ARG A CA 1
ATOM 1451 C C . ARG A 1 188 ? 9.898 47.067 -18.244 1.00 16.80 185 ARG A C 1
ATOM 1452 O O . ARG A 1 188 ? 9.604 46.480 -17.218 1.00 17.31 185 ARG A O 1
ATOM 1460 N N . LEU A 1 189 ? 9.911 48.390 -18.317 1.00 15.74 186 LEU A N 1
ATOM 1461 C CA . LEU A 1 189 ? 9.770 49.232 -17.129 1.00 15.55 186 LEU A CA 1
ATOM 1462 C C . LEU A 1 189 ? 8.639 50.254 -17.256 1.00 15.34 186 LEU A C 1
ATOM 1463 O O . LEU A 1 189 ? 8.853 51.444 -17.028 1.00 16.45 186 LEU A O 1
ATOM 1468 N N . PRO A 1 190 ? 7.428 49.799 -17.593 1.00 14.30 187 PRO A N 1
ATOM 1469 C CA . PRO A 1 190 ? 6.376 50.782 -17.900 1.00 14.24 187 PRO A CA 1
ATOM 1470 C C . PRO A 1 190 ? 6.084 51.783 -16.758 1.00 14.20 187 PRO A C 1
ATOM 1471 O O . PRO A 1 190 ? 5.975 52.997 -16.992 1.00 14.33 187 PRO A O 1
ATOM 1475 N N . HIS A 1 191 ? 5.948 51.280 -15.543 1.00 13.92 188 HIS A N 1
ATOM 1476 C CA . HIS A 1 191 ? 5.569 52.126 -14.419 1.00 14.31 188 HIS A CA 1
ATOM 1477 C C . HIS A 1 191 ? 6.700 53.061 -13.989 1.00 13.99 188 HIS A C 1
ATOM 1478 O O . HIS A 1 191 ? 6.437 54.183 -13.613 1.00 12.85 188 HIS A O 1
ATOM 1485 N N . LEU A 1 192 ? 7.949 52.598 -14.053 1.00 14.45 189 LEU A N 1
ATOM 1486 C CA . LEU A 1 192 ? 9.093 53.464 -13.740 1.00 15.19 189 LEU A CA 1
ATOM 1487 C C . LEU A 1 192 ? 9.254 54.530 -14.816 1.00 15.41 189 LEU A C 1
ATOM 1488 O O . LEU A 1 192 ? 9.534 55.681 -14.497 1.00 15.40 189 LEU A O 1
ATOM 1493 N N . CYS A 1 193 ? 9.081 54.145 -16.079 1.00 15.56 190 CYS A N 1
ATOM 1494 C CA . CYS A 1 193 ? 9.135 55.105 -17.190 1.00 15.97 190 CYS A CA 1
ATOM 1495 C C . CYS A 1 193 ? 8.107 56.220 -17.044 1.00 15.33 190 CYS A C 1
ATOM 1496 O O . CYS A 1 193 ? 8.428 57.409 -17.179 1.00 15.12 190 CYS A O 1
ATOM 1499 N N . ALA A 1 194 ? 6.879 55.838 -16.734 1.00 14.43 191 ALA A N 1
ATOM 1500 C CA . ALA A 1 194 ? 5.810 56.818 -16.559 1.00 13.92 191 ALA A CA 1
ATOM 1501 C C . ALA A 1 194 ? 6.081 57.743 -15.371 1.00 13.91 191 ALA A C 1
ATOM 1502 O O . ALA A 1 194 ? 5.667 58.904 -15.365 1.00 14.16 191 ALA A O 1
ATOM 1504 N N . LEU A 1 195 ? 6.767 57.225 -14.364 1.00 13.78 192 LEU A N 1
ATOM 1505 C CA . LEU A 1 195 ? 7.060 57.997 -13.167 1.00 13.91 192 LEU A CA 1
ATOM 1506 C C . LEU A 1 195 ? 8.124 59.027 -13.476 1.00 13.70 192 LEU A C 1
ATOM 1507 O O . LEU A 1 195 ? 7.993 60.177 -13.093 1.00 13.69 192 LEU A O 1
ATOM 1512 N N . ALA A 1 196 ? 9.163 58.604 -14.186 1.00 13.68 193 ALA A N 1
ATOM 1513 C CA . ALA A 1 196 ? 10.171 59.511 -14.686 1.00 14.01 193 ALA A CA 1
ATOM 1514 C C . ALA A 1 196 ? 9.567 60.615 -15.557 1.00 14.88 193 ALA A C 1
ATOM 1515 O O . ALA A 1 196 ? 9.970 61.755 -15.453 1.00 14.48 193 ALA A O 1
ATOM 1517 N N . ARG A 1 197 ? 8.591 60.286 -16.393 1.00 16.51 194 ARG A N 1
ATOM 1518 C CA . ARG A 1 197 ? 7.922 61.286 -17.224 1.00 18.53 194 ARG A CA 1
ATOM 1519 C C . ARG A 1 197 ? 7.155 62.305 -16.377 1.00 18.84 194 ARG A C 1
ATOM 1520 O O . ARG A 1 197 ? 7.239 63.510 -16.603 1.00 18.62 194 ARG A O 1
ATOM 1528 N N . ARG A 1 198 ? 6.407 61.821 -15.400 1.00 19.11 195 ARG A N 1
ATOM 1529 C CA . ARG A 1 198 ? 5.721 62.708 -14.477 1.00 19.93 195 ARG A CA 1
ATOM 1530 C C . ARG A 1 198 ? 6.705 63.642 -13.775 1.00 19.76 195 ARG A C 1
ATOM 1531 O O . ARG A 1 198 ? 6.429 64.832 -13.616 1.00 19.48 195 ARG A O 1
ATOM 1547 N N . ALA A 1 200 ? 9.630 64.674 -14.769 1.00 19.43 197 ALA A N 1
ATOM 1548 C CA . ALA A 1 200 ? 10.163 65.659 -15.726 1.00 19.64 197 ALA A CA 1
ATOM 1549 C C . ALA A 1 200 ? 9.209 66.839 -15.980 1.00 20.39 197 ALA A C 1
ATOM 1550 O O . ALA A 1 200 ? 9.662 67.932 -16.333 1.00 20.24 197 ALA A O 1
ATOM 1552 N N . GLN A 1 201 ? 7.905 66.610 -15.802 1.00 21.07 198 GLN A N 1
ATOM 1553 C CA . GLN A 1 201 ? 6.870 67.641 -16.032 1.00 21.85 198 GLN A CA 1
ATOM 1554 C C . GLN A 1 201 ? 6.557 68.513 -14.810 1.00 20.25 198 GLN A C 1
ATOM 1555 O O . GLN A 1 201 ? 5.744 69.404 -14.911 1.00 20.69 198 GLN A O 1
ATOM 1561 N N . ARG A 1 202 ? 7.160 68.249 -13.660 1.00 19.48 199 ARG A N 1
ATOM 1562 C CA . ARG A 1 202 ? 6.872 69.036 -12.454 1.00 19.30 199 ARG A CA 1
ATOM 1563 C C . ARG A 1 202 ? 7.351 70.470 -12.689 1.00 18.15 199 ARG A C 1
ATOM 1564 O O . ARG A 1 202 ? 8.526 70.677 -12.990 1.00 17.15 199 ARG A O 1
ATOM 1572 N N . PRO A 1 203 ? 6.453 71.457 -12.563 1.00 17.02 200 PRO A N 1
ATOM 1573 C CA . PRO A 1 203 ? 6.849 72.842 -12.858 1.00 17.05 200 PRO A CA 1
ATOM 1574 C C . PRO A 1 203 ? 8.010 73.375 -12.019 1.00 16.22 200 PRO A C 1
ATOM 1575 O O . PRO A 1 203 ? 8.811 74.174 -12.505 1.00 15.81 200 PRO A O 1
ATOM 1579 N N . ALA A 1 204 ? 8.103 72.929 -10.770 1.00 15.84 201 ALA A N 1
ATOM 1580 C CA . ALA A 1 204 ? 9.162 73.401 -9.890 1.00 15.55 201 ALA A CA 1
ATOM 1581 C C . ALA A 1 204 ? 10.537 72.868 -10.301 1.00 15.41 201 ALA A C 1
ATOM 1582 O O . ALA A 1 204 ? 11.551 73.381 -9.834 1.00 15.80 201 ALA A O 1
ATOM 1584 N N . LEU A 1 205 ? 10.574 71.848 -11.164 1.00 14.63 202 LEU A N 1
ATOM 1585 C CA . LEU A 1 205 ? 11.836 71.360 -11.731 1.00 14.37 202 LEU A CA 1
ATOM 1586 C C . LEU A 1 205 ? 12.253 71.984 -13.065 1.00 14.25 202 LEU A C 1
ATOM 1587 O O . LEU A 1 205 ? 13.249 71.567 -13.624 1.00 14.92 202 LEU A O 1
ATOM 1592 N N . ALA A 1 206 ? 11.540 72.985 -13.567 1.00 14.22 203 ALA A N 1
ATOM 1593 C CA . ALA A 1 206 ? 11.870 73.548 -14.898 1.00 14.50 203 ALA A CA 1
ATOM 1594 C C . ALA A 1 206 ? 13.292 74.103 -14.995 1.00 14.37 203 ALA A C 1
ATOM 1595 O O . ALA A 1 206 ? 13.958 73.903 -15.991 1.00 14.32 203 ALA A O 1
ATOM 1597 N N . GLN A 1 207 ? 13.759 74.775 -13.953 1.00 15.38 204 GLN A N 1
ATOM 1598 C CA . GLN A 1 207 ? 15.107 75.341 -13.958 1.00 16.39 204 GLN A CA 1
ATOM 1599 C C . GLN A 1 207 ? 16.170 74.263 -13.882 1.00 15.45 204 GLN A C 1
ATOM 1600 O O . GLN A 1 207 ? 17.227 74.369 -14.503 1.00 14.89 204 GLN A O 1
ATOM 1606 N N . ALA A 1 208 ? 15.884 73.220 -13.117 1.00 15.19 205 ALA A N 1
ATOM 1607 C CA . ALA A 1 208 ? 16.793 72.094 -12.989 1.00 14.74 205 ALA A CA 1
ATOM 1608 C C . ALA A 1 208 ? 16.976 71.384 -14.316 1.00 15.05 205 ALA A C 1
ATOM 1609 O O . ALA A 1 208 ? 18.101 71.053 -14.693 1.00 15.00 205 ALA A O 1
ATOM 1611 N N . TRP A 1 209 ? 15.875 71.121 -15.017 1.00 15.31 206 TRP A N 1
ATOM 1612 C CA . TRP A 1 209 ? 15.971 70.581 -16.377 1.00 15.97 206 TRP A CA 1
ATOM 1613 C C . TRP A 1 209 ? 16.692 71.52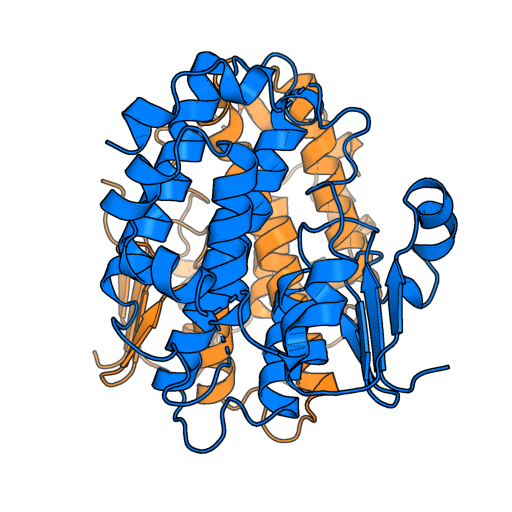4 -17.308 1.00 14.94 206 TRP A C 1
ATOM 1614 O O . TRP A 1 209 ? 17.502 71.092 -18.120 1.00 14.49 206 TRP A O 1
ATOM 1625 N N . SER A 1 210 ? 16.399 72.810 -17.193 1.00 14.33 207 SER A N 1
ATOM 1626 C CA . SER A 1 210 ? 17.080 73.814 -18.017 1.00 14.23 207 SER A CA 1
ATOM 1627 C C . SER A 1 210 ? 18.608 73.794 -17.829 1.00 14.44 207 SER A C 1
ATOM 1628 O O . SER A 1 210 ? 19.352 73.967 -18.787 1.00 14.63 207 SER A O 1
ATOM 1631 N N . THR A 1 211 ? 19.068 73.576 -16.600 1.00 14.15 208 THR A N 1
ATOM 1632 C CA . THR A 1 211 ? 20.494 73.633 -16.311 1.00 14.43 208 THR A CA 1
ATOM 1633 C C . THR A 1 211 ? 21.102 72.251 -16.095 1.00 14.80 208 THR A C 1
ATOM 1634 O O . THR A 1 211 ? 22.199 72.134 -15.582 1.00 14.87 208 THR A O 1
ATOM 1638 N N . ARG A 1 212 ? 20.385 71.215 -16.503 1.00 15.36 209 ARG A N 1
ATOM 1639 C CA . ARG A 1 212 ? 20.819 69.840 -16.348 1.00 15.73 209 ARG A CA 1
ATOM 1640 C C . ARG A 1 212 ? 22.217 69.636 -16.929 1.00 15.77 209 ARG A C 1
ATOM 1641 O O . ARG A 1 212 ? 22.479 70.049 -18.037 1.00 15.34 209 ARG A O 1
ATOM 1649 N N . PRO A 1 213 ? 23.119 69.005 -16.170 1.00 16.33 210 PRO A N 1
ATOM 1650 C CA . PRO A 1 213 ? 24.444 68.656 -16.685 1.00 16.75 210 PRO A CA 1
ATOM 1651 C C . PRO A 1 213 ? 24.399 67.674 -17.862 1.00 17.34 210 PRO A C 1
ATOM 1652 O O . PRO A 1 213 ? 23.534 66.796 -17.912 1.00 16.55 210 PRO A O 1
ATOM 1656 N N . GLN A 1 214 ? 25.354 67.830 -18.776 1.00 18.36 211 GLN A N 1
ATOM 1657 C CA . GLN A 1 214 ? 25.390 67.091 -20.034 1.00 19.31 211 GLN A CA 1
ATOM 1658 C C . GLN A 1 214 ? 25.933 65.693 -19.888 1.00 18.78 211 GLN A C 1
ATOM 1659 O O . GLN A 1 214 ? 25.521 64.813 -20.649 1.00 21.37 211 GLN A O 1
ATOM 1665 N N . THR A 1 215 ? 26.881 65.486 -18.976 1.00 17.22 212 THR A N 1
ATOM 1666 C CA . THR A 1 215 ? 27.520 64.173 -18.831 1.00 16.29 212 THR A CA 1
ATOM 1667 C C . THR A 1 215 ? 27.194 63.510 -17.503 1.00 16.19 212 THR A C 1
ATOM 1668 O O . THR A 1 215 ? 26.818 64.158 -16.533 1.00 16.25 212 THR A O 1
ATOM 1672 N N . PHE A 1 216 ? 27.355 62.199 -17.467 1.00 15.98 213 PHE A N 1
ATOM 1673 C CA . PHE A 1 216 ? 27.075 61.436 -16.277 1.00 16.26 213 PHE A CA 1
ATOM 1674 C C . PHE A 1 216 ? 28.257 61.408 -15.280 1.00 17.38 213 PHE A C 1
ATOM 1675 O O . PHE A 1 216 ? 28.042 61.520 -14.073 1.00 16.79 213 PHE A O 1
ATOM 1683 N N . THR A 1 217 ? 29.484 61.267 -15.790 1.00 18.08 214 THR A N 1
ATOM 1684 C CA . THR A 1 217 ? 30.700 61.332 -14.992 1.00 19.14 214 THR A CA 1
ATOM 1685 C C . THR A 1 217 ? 31.598 62.437 -15.535 1.00 21.24 214 THR A C 1
ATOM 1686 O O . THR A 1 217 ? 31.268 63.082 -16.522 1.00 20.94 214 THR A O 1
ATOM 1690 N N . ALA A 1 218 ? 32.759 62.619 -14.913 1.00 24.29 215 ALA A N 1
ATOM 1691 C CA . ALA A 1 218 ? 33.787 63.530 -15.440 1.00 27.55 215 ALA A CA 1
ATOM 1692 C C . ALA A 1 218 ? 34.826 62.841 -16.346 1.00 29.90 215 ALA A C 1
ATOM 1693 O O . ALA A 1 218 ? 35.896 63.395 -16.595 1.00 31.01 215 ALA A O 1
ATOM 1695 N N . HIS A 1 219 ? 34.503 61.642 -16.833 1.00 33.11 216 HIS A N 1
ATOM 1696 C CA . HIS A 1 219 ? 35.301 60.945 -17.850 1.00 35.68 216 HIS A CA 1
ATOM 1697 C C . HIS A 1 219 ? 35.824 61.964 -18.864 1.00 37.58 216 HIS A C 1
ATOM 1698 O O . HIS A 1 219 ? 35.055 62.800 -19.349 1.00 38.10 216 HIS A O 1
ATOM 1705 N N . PRO A 1 220 ? 37.129 61.907 -19.184 1.00 39.06 217 PRO A N 1
ATOM 1706 C CA . PRO A 1 220 ? 37.700 62.924 -20.075 1.00 40.09 217 PRO A CA 1
ATOM 1707 C C . PRO A 1 220 ? 37.026 62.961 -21.454 1.00 39.58 217 PRO A C 1
ATOM 1708 O O . PRO A 1 220 ? 36.672 64.038 -21.919 1.00 38.01 217 PRO A O 1
ATOM 1712 N N . ASP A 1 221 ? 36.859 61.802 -22.091 1.00 39.36 218 ASP A N 1
ATOM 1713 C CA . ASP A 1 221 ? 36.027 61.687 -23.287 1.00 39.01 218 ASP A CA 1
ATOM 1714 C C . ASP A 1 221 ? 34.918 60.660 -23.058 1.00 36.95 218 ASP A C 1
ATOM 1715 O O . ASP A 1 221 ? 35.052 59.485 -23.405 1.00 35.47 218 ASP A O 1
ATOM 1720 N N . GLU A 1 222 ? 33.822 61.119 -22.458 1.00 35.39 219 GLU A N 1
ATOM 1721 C CA . GLU A 1 222 ? 32.685 60.256 -22.146 1.00 33.10 219 GLU A CA 1
ATOM 1722 C C . GLU A 1 222 ? 31.920 59.894 -23.412 1.00 33.03 219 GLU A C 1
ATOM 1723 O O . GLU A 1 222 ? 31.416 58.767 -23.541 1.00 32.38 219 GLU A O 1
ATOM 1729 N N . ALA A 1 223 ? 31.823 60.853 -24.333 1.00 33.39 220 ALA A N 1
ATOM 1730 C CA . ALA A 1 223 ? 31.188 60.626 -25.636 1.00 34.35 220 ALA A CA 1
ATOM 1731 C C . ALA A 1 223 ? 31.817 59.447 -26.373 1.00 33.97 220 ALA A C 1
ATOM 1732 O O . ALA A 1 223 ? 31.117 58.665 -27.019 1.00 34.62 220 ALA A O 1
ATOM 1734 N N . ALA A 1 224 ? 33.134 59.315 -26.263 1.00 33.98 221 ALA A N 1
ATOM 1735 C CA . ALA A 1 224 ? 33.840 58.214 -26.909 1.00 35.60 221 ALA A CA 1
ATOM 1736 C C . ALA A 1 224 ? 33.347 56.905 -26.338 1.00 35.31 221 ALA A C 1
ATOM 1737 O O . ALA A 1 224 ? 32.918 56.011 -27.076 1.00 34.15 221 ALA A O 1
ATOM 1747 N N . LEU A 1 226 ? 30.655 56.168 -24.733 1.00 30.09 223 LEU A N 1
ATOM 1748 C CA . LEU A 1 226 ? 29.270 55.835 -25.021 1.00 28.95 223 LEU A CA 1
ATOM 1749 C C . LEU A 1 226 ? 29.092 55.106 -26.331 1.00 30.22 223 LEU A C 1
ATOM 1750 O O . LEU A 1 226 ? 28.351 54.121 -26.384 1.00 30.98 223 LEU A O 1
ATOM 1755 N N . GLU A 1 227 ? 29.721 55.609 -27.397 1.00 31.55 224 GLU A N 1
ATOM 1756 C CA . GLU A 1 227 ? 29.550 55.001 -28.722 1.00 32.44 224 GLU A CA 1
ATOM 1757 C C . GLU A 1 227 ? 30.119 53.595 -28.753 1.00 30.25 224 GLU A C 1
ATOM 1758 O O . GLU A 1 227 ? 29.559 52.737 -29.429 1.00 29.21 224 GLU A O 1
ATOM 1764 N N . ARG A 1 228 ? 31.195 53.351 -28.002 1.00 28.96 225 ARG A N 1
ATOM 1765 C CA . ARG A 1 228 ? 31.681 51.979 -27.802 1.00 29.26 225 ARG A CA 1
ATOM 1766 C C . ARG A 1 228 ? 30.651 51.119 -27.080 1.00 28.36 225 ARG A C 1
ATOM 1767 O O . ARG A 1 228 ? 30.372 49.998 -27.494 1.00 27.58 225 ARG A O 1
ATOM 1775 N N . LEU A 1 229 ? 30.076 51.649 -26.008 1.00 28.11 226 LEU A N 1
ATOM 1776 C CA . LEU A 1 229 ? 29.018 50.936 -25.288 1.00 28.53 226 LEU A CA 1
ATOM 1777 C C . LEU A 1 229 ? 27.752 50.713 -26.114 1.00 27.34 226 LEU A C 1
ATOM 1778 O O . LEU A 1 229 ? 27.109 49.678 -25.983 1.00 27.90 226 LEU A O 1
ATOM 1783 N N . ARG A 1 230 ? 27.398 51.663 -26.968 1.00 26.57 227 ARG A N 1
ATOM 1784 C CA . ARG A 1 230 ? 26.189 51.527 -27.786 1.00 26.86 227 ARG A CA 1
ATOM 1785 C C . ARG A 1 230 ? 26.375 50.671 -29.040 1.00 27.65 227 ARG A C 1
ATOM 1786 O O . ARG A 1 230 ? 25.383 50.230 -29.649 1.00 28.98 227 ARG A O 1
ATOM 1794 N N . ALA A 1 231 ? 27.628 50.447 -29.438 1.00 27.53 228 ALA A N 1
ATOM 1795 C CA . ALA A 1 231 ? 27.930 49.501 -30.508 1.00 27.29 228 ALA A CA 1
ATOM 1796 C C . ALA A 1 231 ? 27.605 48.090 -30.056 1.00 28.06 228 ALA A C 1
ATOM 1797 O O . ALA A 1 231 ? 27.325 47.226 -30.884 1.00 27.09 228 ALA A O 1
ATOM 1799 N N . LEU A 1 232 ? 27.641 47.864 -28.741 1.00 29.71 229 LEU A N 1
ATOM 1800 C CA . LEU A 1 232 ? 27.324 46.553 -28.174 1.00 31.50 229 LEU A CA 1
ATOM 1801 C C . LEU A 1 232 ? 25.828 46.281 -28.206 1.00 33.22 229 LEU A C 1
ATOM 1802 O O . LEU A 1 232 ? 25.036 47.203 -28.098 1.00 32.87 229 LEU A O 1
ATOM 1807 N N . PRO A 1 233 ? 25.435 45.003 -28.319 1.00 36.53 230 PRO A N 1
ATOM 1808 C CA . PRO A 1 233 ? 24.015 44.648 -28.454 1.00 37.99 230 PRO A CA 1
ATOM 1809 C C . PRO A 1 233 ? 23.225 44.674 -27.121 1.00 39.19 230 PRO A C 1
ATOM 1810 O O . PRO A 1 233 ? 22.760 43.639 -26.646 1.00 37.57 230 PRO A O 1
ATOM 1814 N N . LEU A 1 234 ? 23.041 45.858 -26.550 1.00 40.90 231 LEU A N 1
ATOM 1815 C CA . LEU A 1 234 ? 22.367 45.986 -25.255 1.00 43.19 231 LEU A CA 1
ATOM 1816 C C . LEU A 1 234 ? 20.837 45.814 -25.342 1.00 44.33 231 LEU A C 1
ATOM 1817 O O . LEU A 1 234 ? 20.182 45.491 -24.353 1.00 44.35 231 LEU A O 1
ATOM 1822 N N . ALA A 1 235 ? 20.273 46.011 -26.525 1.00 46.62 232 ALA A N 1
ATOM 1823 C CA . ALA A 1 235 ? 18.823 45.905 -26.705 1.00 47.88 232 ALA A CA 1
ATOM 1824 C C . ALA A 1 235 ? 18.323 44.492 -26.466 1.00 45.45 232 ALA A C 1
ATOM 1825 O O . ALA A 1 235 ? 17.259 44.304 -25.887 1.00 46.31 232 ALA A O 1
ATOM 1827 N N . ALA A 1 236 ? 19.081 43.505 -26.932 1.00 43.72 233 ALA A N 1
ATOM 1828 C CA . ALA A 1 236 ? 18.706 42.104 -26.762 1.00 42.86 233 ALA A CA 1
ATOM 1829 C C . ALA A 1 236 ? 18.673 41.716 -25.276 1.00 42.17 233 ALA A C 1
ATOM 1830 O O . ALA A 1 236 ? 17.864 40.875 -24.872 1.00 43.79 233 ALA A O 1
ATOM 1832 N N . THR A 1 237 ? 19.543 42.331 -24.472 1.00 39.26 234 THR A N 1
ATOM 1833 C CA . THR A 1 237 ? 19.523 42.137 -23.024 1.00 39.29 234 THR A CA 1
ATOM 1834 C C . THR A 1 237 ? 18.164 42.514 -22.422 1.00 38.83 234 THR A C 1
ATOM 1835 O O . THR A 1 237 ? 17.590 41.720 -21.682 1.00 38.92 234 THR A O 1
ATOM 1839 N N . ILE A 1 238 ? 17.640 43.695 -22.757 1.00 37.85 235 ILE A N 1
ATOM 1840 C CA . ILE A 1 238 ? 16.312 44.116 -22.261 1.00 38.44 235 ILE A CA 1
ATOM 1841 C C . ILE A 1 238 ? 15.203 43.097 -22.629 1.00 38.74 235 ILE A C 1
ATOM 1842 O O . ILE A 1 238 ? 14.475 42.610 -21.752 1.00 39.43 235 ILE A O 1
ATOM 1847 N N . GLY A 1 239 ? 15.075 42.805 -23.927 1.00 37.07 236 GLY A N 1
ATOM 1848 C CA . GLY A 1 239 ? 14.041 41.908 -24.441 1.00 35.62 236 GLY A CA 1
ATOM 1849 C C . GLY A 1 239 ? 14.329 40.446 -24.162 1.00 34.62 236 GLY A C 1
ATOM 1850 O O . GLY A 1 239 ? 13.492 39.734 -23.608 1.00 31.45 236 GLY A O 1
ATOM 1851 N N . GLU B 1 6 ? 10.527 32.030 15.027 1.00 35.39 3 GLU B N 1
ATOM 1852 C CA . GLU B 1 6 ? 11.387 33.213 15.366 1.00 35.00 3 GLU B CA 1
ATOM 1853 C C . GLU B 1 6 ? 10.839 34.479 14.723 1.00 31.78 3 GLU B C 1
ATOM 1854 O O . GLU B 1 6 ? 10.753 34.565 13.496 1.00 33.33 3 GLU B O 1
ATOM 1860 N N . PRO B 1 7 ? 10.463 35.467 15.543 1.00 27.79 4 PRO B N 1
ATOM 1861 C CA . PRO B 1 7 ? 9.932 36.718 15.004 1.00 25.54 4 PRO B CA 1
ATOM 1862 C C . PRO B 1 7 ? 10.958 37.576 14.264 1.00 22.81 4 PRO B C 1
ATOM 1863 O O . PRO B 1 7 ? 10.573 38.417 13.440 1.00 21.26 4 PRO B O 1
ATOM 1867 N N . ILE B 1 8 ? 12.242 37.364 14.554 1.00 20.66 5 ILE B N 1
ATOM 1868 C CA . ILE B 1 8 ? 13.322 38.029 13.830 1.00 19.65 5 ILE B CA 1
ATOM 1869 C C . ILE B 1 8 ? 14.206 37.046 13.072 1.00 18.62 5 ILE B C 1
ATOM 1870 O O . ILE B 1 8 ? 14.791 36.146 13.685 1.00 18.90 5 ILE B O 1
ATOM 1875 N N . ILE B 1 9 ? 14.310 37.250 11.753 1.00 17.43 6 ILE B N 1
ATOM 1876 C CA . ILE B 1 9 ? 15.096 36.416 10.847 1.00 17.28 6 ILE B CA 1
ATOM 1877 C C . ILE B 1 9 ? 15.932 37.256 9.888 1.00 17.09 6 ILE B C 1
ATOM 1878 O O . ILE B 1 9 ? 15.386 38.052 9.136 1.00 16.53 6 ILE B O 1
ATOM 1883 N N . LEU B 1 10 ? 17.241 37.043 9.877 1.00 17.45 7 LEU B N 1
ATOM 1884 C CA . LEU B 1 10 ? 18.113 37.612 8.846 1.00 17.95 7 LEU B CA 1
ATOM 1885 C C . LEU B 1 10 ? 18.468 36.530 7.827 1.00 18.70 7 LEU B C 1
ATOM 1886 O O . LEU B 1 10 ? 18.981 35.494 8.202 1.00 19.57 7 LEU B O 1
ATOM 1891 N N . ARG B 1 11 ? 18.183 36.778 6.546 1.00 19.09 8 ARG B N 1
ATOM 1892 C CA . ARG B 1 11 ? 18.488 35.850 5.458 1.00 18.97 8 ARG B CA 1
ATOM 1893 C C . ARG B 1 11 ? 19.664 36.348 4.625 1.00 18.94 8 ARG B C 1
ATOM 1894 O O . ARG B 1 11 ? 19.612 37.437 4.081 1.00 19.06 8 ARG B O 1
ATOM 1902 N N . TYR B 1 12 ? 20.719 35.552 4.533 1.00 19.45 9 TYR B N 1
ATOM 1903 C CA . TYR B 1 12 ? 21.856 35.845 3.650 1.00 19.81 9 TYR B CA 1
ATOM 1904 C C . TYR B 1 12 ? 22.548 34.530 3.329 1.00 19.41 9 TYR B C 1
ATOM 1905 O O . TYR B 1 12 ? 22.208 33.505 3.897 1.00 20.15 9 TYR B O 1
ATOM 1914 N N . PHE B 1 13 ? 23.499 34.553 2.408 1.00 18.93 10 PHE B N 1
ATOM 1915 C CA . PHE B 1 13 ? 24.334 33.377 2.137 1.00 18.81 10 PHE B CA 1
ATOM 1916 C C . PHE B 1 13 ? 25.281 33.107 3.309 1.00 17.29 10 PHE B C 1
ATOM 1917 O O . PHE B 1 13 ? 25.503 33.994 4.148 1.00 16.34 10 PHE B O 1
ATOM 1925 N N . PRO B 1 14 ? 25.871 31.905 3.364 1.00 16.31 11 PRO B N 1
ATOM 1926 C CA . PRO B 1 14 ? 26.860 31.636 4.420 1.00 16.00 11 PRO B CA 1
ATOM 1927 C C . PRO B 1 14 ? 28.227 32.260 4.137 1.00 15.33 11 PRO B C 1
ATOM 1928 O O . PRO B 1 14 ? 29.223 31.562 4.076 1.00 15.58 11 PRO B O 1
ATOM 1932 N N . VAL B 1 15 ? 28.253 33.576 3.970 1.00 14.78 12 VAL B N 1
ATOM 1933 C CA . VAL B 1 15 ? 29.475 34.322 3.734 1.00 14.63 12 VAL B CA 1
ATOM 1934 C C . VAL B 1 15 ? 29.388 35.645 4.484 1.00 14.58 12 VAL B C 1
ATOM 1935 O O . VAL B 1 15 ? 28.356 35.966 5.043 1.00 14.35 12 VAL B O 1
ATOM 1939 N N . LEU B 1 16 ? 30.469 36.410 4.500 1.00 15.13 13 LEU B N 1
ATOM 1940 C CA . LEU B 1 16 ? 30.507 37.645 5.284 1.00 15.54 13 LEU B CA 1
ATOM 1941 C C . LEU B 1 16 ? 29.845 38.805 4.542 1.00 16.43 13 LEU B C 1
ATOM 1942 O O . LEU B 1 16 ? 29.046 39.553 5.116 1.00 16.60 13 LEU B O 1
ATOM 1947 N N . GLY B 1 17 ? 30.199 38.930 3.268 1.00 16.70 14 GLY B N 1
ATOM 1948 C CA . GLY B 1 17 ? 30.043 40.157 2.472 1.00 17.76 14 GLY B CA 1
ATOM 1949 C C . GLY B 1 17 ? 29.169 41.312 2.939 1.00 18.72 14 GLY B C 1
ATOM 1950 O O . GLY B 1 17 ? 29.662 42.281 3.543 1.00 19.67 14 GLY B O 1
ATOM 1951 N N . ARG B 1 18 ? 27.883 41.222 2.613 1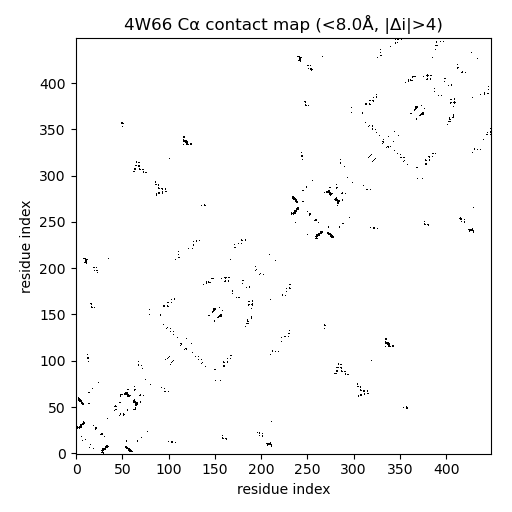.00 18.90 15 ARG B N 1
ATOM 1952 C CA . ARG B 1 18 ? 26.931 42.310 2.843 1.00 19.21 15 ARG B CA 1
ATOM 1953 C C . ARG B 1 18 ? 26.209 42.209 4.158 1.00 18.68 15 ARG B C 1
ATOM 1954 O O . ARG B 1 18 ? 25.380 43.061 4.439 1.00 21.78 15 ARG B O 1
ATOM 1962 N N . ALA B 1 19 ? 26.478 41.192 4.966 1.00 17.17 16 ALA B N 1
ATOM 1963 C CA . ALA B 1 19 ? 25.630 40.952 6.125 1.00 16.76 16 ALA B CA 1
ATOM 1964 C C . ALA B 1 19 ? 26.301 40.800 7.478 1.00 16.26 16 ALA B C 1
ATOM 1965 O O . ALA B 1 19 ? 25.604 40.816 8.490 1.00 16.38 16 ALA B O 1
ATOM 1967 N N . GLN B 1 20 ? 27.614 40.648 7.540 1.00 15.79 17 GLN B N 1
ATOM 1968 C CA . GLN B 1 20 ? 28.211 40.354 8.837 1.00 16.29 17 GLN B CA 1
ATOM 1969 C C . GLN B 1 20 ? 27.950 41.477 9.841 1.00 16.09 17 GLN B C 1
ATOM 1970 O O . GLN B 1 20 ? 27.571 41.207 10.967 1.00 16.54 17 GLN B O 1
ATOM 1976 N N . ALA B 1 21 ? 28.128 42.725 9.430 1.00 15.68 18 ALA B N 1
ATOM 1977 C CA . ALA B 1 21 ? 27.818 43.849 10.301 1.00 15.84 18 ALA B CA 1
ATOM 1978 C C . ALA B 1 21 ? 26.376 43.793 10.818 1.00 15.99 18 ALA B C 1
ATOM 1979 O O . ALA B 1 21 ? 26.118 44.144 11.973 1.00 15.85 18 ALA B O 1
ATOM 1981 N N . LEU B 1 22 ? 25.437 43.369 9.976 1.00 15.78 19 LEU B N 1
ATOM 1982 C CA . LEU B 1 22 ? 24.052 43.261 10.425 1.00 15.72 19 LEU B CA 1
ATOM 1983 C C . LEU B 1 22 ? 23.899 42.130 11.433 1.00 15.19 19 LEU B C 1
ATOM 1984 O O . LEU B 1 22 ? 23.110 42.261 12.373 1.00 15.46 19 LEU B O 1
ATOM 1989 N N . ARG B 1 23 ? 24.630 41.032 11.242 1.00 14.86 20 ARG B N 1
ATOM 1990 C CA . ARG B 1 23 ? 24.622 39.919 12.218 1.00 14.45 20 ARG B CA 1
ATOM 1991 C C . ARG B 1 23 ? 25.121 40.410 13.541 1.00 14.38 20 ARG B C 1
ATOM 1992 O O . ARG B 1 23 ? 24.569 40.069 14.579 1.00 14.93 20 ARG B O 1
ATOM 2000 N N . HIS B 1 24 ? 26.174 41.218 13.508 1.00 14.15 21 HIS B N 1
ATOM 2001 C CA . HIS B 1 24 ? 26.732 41.752 14.730 1.00 14.34 21 HIS B CA 1
ATOM 2002 C C . HIS B 1 24 ? 25.796 42.673 15.464 1.00 14.73 21 HIS B C 1
ATOM 2003 O O . HIS B 1 24 ? 25.683 42.574 16.675 1.00 15.41 21 HIS B O 1
ATOM 2010 N N . ALA B 1 25 ? 25.104 43.550 14.745 1.00 15.22 22 ALA B N 1
ATOM 2011 C CA . ALA B 1 25 ? 24.134 44.446 15.371 1.00 15.30 22 ALA B CA 1
ATOM 2012 C C . ALA B 1 25 ? 23.029 43.665 16.078 1.00 15.10 22 ALA B C 1
ATOM 2013 O O . ALA B 1 25 ? 22.684 43.964 17.210 1.00 15.02 22 ALA B O 1
ATOM 2015 N N . LEU B 1 26 ? 22.487 42.651 15.422 1.00 15.44 23 LEU B N 1
ATOM 2016 C CA . LEU B 1 26 ? 21.482 41.803 16.063 1.00 15.88 23 LEU B CA 1
ATOM 2017 C C . LEU B 1 26 ? 22.048 41.036 17.281 1.00 16.07 23 LEU B C 1
ATOM 2018 O O . LEU B 1 26 ? 21.440 41.016 18.336 1.00 15.80 23 LEU B O 1
ATOM 2023 N N . ALA B 1 27 ? 23.227 40.443 17.142 1.00 16.60 24 ALA B N 1
ATOM 2024 C CA . ALA B 1 27 ? 23.817 39.680 18.241 1.00 17.20 24 ALA B CA 1
ATOM 2025 C C . ALA B 1 27 ? 24.170 40.556 19.443 1.00 17.61 24 ALA B C 1
ATOM 2026 O O . ALA B 1 27 ? 23.901 40.181 20.578 1.00 17.56 24 ALA B O 1
ATOM 2028 N N . ASP B 1 28 ? 24.757 41.726 19.184 1.00 17.86 25 ASP B N 1
ATOM 2029 C CA . ASP B 1 28 ? 25.214 42.622 20.249 1.00 17.97 25 ASP B CA 1
ATOM 2030 C C . ASP B 1 28 ? 24.061 43.220 21.030 1.00 18.18 25 ASP B C 1
ATOM 2031 O O . ASP B 1 28 ? 24.211 43.600 22.173 1.00 18.18 25 ASP B O 1
ATOM 2036 N N . ALA B 1 29 ? 22.913 43.339 20.393 1.00 19.91 26 ALA B N 1
ATOM 2037 C CA . ALA B 1 29 ? 21.719 43.773 21.086 1.00 21.16 26 ALA B CA 1
ATOM 2038 C C . ALA B 1 29 ? 21.185 42.578 21.867 1.00 23.66 26 ALA B C 1
ATOM 2039 O O . ALA B 1 29 ? 21.556 41.417 21.618 1.00 24.02 26 ALA B O 1
ATOM 2041 N N . GLU B 1 30 ? 20.311 42.847 22.818 1.00 26.58 27 GLU B N 1
ATOM 2042 C CA . GLU B 1 30 ? 19.790 41.764 23.642 1.00 30.84 27 GLU B CA 1
ATOM 2043 C C . GLU B 1 30 ? 18.595 41.134 22.893 1.00 33.42 27 GLU B C 1
ATOM 2044 O O . GLU B 1 30 ? 17.433 41.457 23.171 1.00 36.27 27 GLU B O 1
ATOM 2050 N N . LEU B 1 31 ? 18.896 40.258 21.922 1.00 33.70 28 LEU B N 1
ATOM 2051 C CA . LEU B 1 31 ? 17.893 39.809 20.939 1.00 33.52 28 LEU B CA 1
ATOM 2052 C C . LEU B 1 31 ? 18.114 38.424 20.388 1.00 31.02 28 LEU B C 1
ATOM 2053 O O . LEU B 1 31 ? 19.154 38.169 19.796 1.00 33.47 28 LEU B O 1
ATOM 2058 N N . ALA B 1 32 ? 17.110 37.561 20.499 1.00 27.99 29 ALA B N 1
ATOM 2059 C CA . ALA B 1 32 ? 17.128 36.278 19.790 1.00 27.03 29 ALA B CA 1
ATOM 2060 C C . ALA B 1 32 ? 16.770 36.471 18.318 1.00 26.16 29 ALA B C 1
ATOM 2061 O O . ALA B 1 32 ? 15.774 37.131 17.994 1.00 24.32 29 ALA B O 1
ATOM 2063 N N . PHE B 1 33 ? 17.573 35.883 17.431 1.00 25.61 30 PHE B N 1
ATOM 2064 C CA . PHE B 1 33 ? 17.270 35.928 16.009 1.00 25.57 30 PHE B CA 1
ATOM 2065 C C . PHE B 1 33 ? 17.785 34.697 15.298 1.00 25.53 30 PHE B C 1
ATOM 2066 O O . PHE B 1 33 ? 18.799 34.135 15.681 1.00 26.10 30 PHE B O 1
ATOM 2074 N N . ARG B 1 34 ? 17.066 34.294 14.258 1.00 25.99 31 ARG B N 1
ATOM 2075 C CA . ARG B 1 34 ? 17.491 33.214 13.403 1.00 27.45 31 ARG B CA 1
ATOM 2076 C C . ARG B 1 34 ? 18.401 33.766 12.308 1.00 26.56 31 ARG B C 1
ATOM 2077 O O . ARG B 1 34 ? 17.988 34.562 11.469 1.00 24.50 31 ARG B O 1
ATOM 2085 N N . ASP B 1 35 ? 19.649 33.332 12.343 1.00 26.25 32 ASP B N 1
ATOM 2086 C CA . ASP B 1 35 ? 20.604 33.637 11.310 1.00 27.01 32 ASP B CA 1
ATOM 2087 C C . ASP B 1 35 ? 20.408 32.572 10.235 1.00 26.37 32 ASP B C 1
ATOM 2088 O O . ASP B 1 35 ? 21.030 31.520 10.279 1.00 27.55 32 ASP B O 1
ATOM 2093 N N . LEU B 1 36 ? 19.508 32.835 9.296 1.00 25.65 33 LEU B N 1
ATOM 2094 C CA . LEU B 1 36 ? 19.197 31.883 8.245 1.00 25.52 33 LEU B CA 1
ATOM 2095 C C . LEU B 1 36 ? 20.226 31.988 7.129 1.00 25.58 33 LEU B C 1
ATOM 2096 O O . LEU B 1 36 ? 20.343 33.022 6.467 1.00 25.41 33 LEU B O 1
ATOM 2101 N N . ARG B 1 37 ? 20.952 30.899 6.914 1.00 25.36 34 ARG B N 1
ATOM 2102 C CA . ARG B 1 37 ? 22.022 30.872 5.947 1.00 25.15 34 ARG B CA 1
ATOM 2103 C C . ARG B 1 37 ? 21.628 29.989 4.782 1.00 25.75 34 ARG B C 1
ATOM 2104 O O . ARG B 1 37 ? 21.449 28.784 4.935 1.00 26.24 34 ARG B O 1
ATOM 2112 N N . ILE B 1 38 ? 21.477 30.613 3.622 1.00 26.33 35 ILE B N 1
ATOM 2113 C CA . ILE B 1 38 ? 20.952 29.950 2.446 1.00 27.02 35 ILE B CA 1
ATOM 2114 C C . ILE B 1 38 ? 22.112 29.518 1.570 1.00 27.58 35 ILE B C 1
ATOM 2115 O O . ILE B 1 38 ? 22.909 30.365 1.170 1.00 25.19 35 ILE B O 1
ATOM 2120 N N . PRO B 1 39 ? 22.203 28.202 1.268 1.00 29.73 36 PRO B N 1
ATOM 2121 C CA . PRO B 1 39 ? 23.250 27.619 0.421 1.00 30.85 36 PRO B CA 1
ATOM 2122 C C . PRO B 1 39 ? 23.567 28.447 -0.822 1.00 32.42 36 PRO B C 1
ATOM 2123 O O . PRO B 1 39 ? 22.670 29.026 -1.431 1.00 31.44 36 PRO B O 1
ATOM 2127 N N . LEU B 1 40 ? 24.836 28.445 -1.213 1.00 36.45 37 LEU B N 1
ATOM 2128 C CA . LEU B 1 40 ? 25.366 29.362 -2.238 1.00 40.21 37 LEU B CA 1
ATOM 2129 C C . LEU B 1 40 ? 24.713 29.229 -3.639 1.00 41.46 37 LEU B C 1
ATOM 2130 O O . LEU B 1 40 ? 24.766 30.169 -4.439 1.00 40.67 37 LEU B O 1
ATOM 2135 N N . GLU B 1 41 ? 24.120 28.068 -3.928 1.00 42.16 38 GLU B N 1
ATOM 2136 C CA . GLU B 1 41 ? 23.263 27.896 -5.109 1.00 43.03 38 GLU B CA 1
ATOM 2137 C C . GLU B 1 41 ? 21.887 28.574 -4.949 1.00 43.55 38 GLU B C 1
ATOM 2138 O O . GLU B 1 41 ? 21.086 28.237 -4.069 1.00 43.33 38 GLU B O 1
ATOM 2144 N N . TYR B 1 55 ? 12.862 42.561 -4.010 1.00 65.56 52 TYR B N 1
ATOM 2145 C CA . TYR B 1 55 ? 13.743 42.731 -5.166 1.00 65.10 52 TYR B CA 1
ATOM 2146 C C . TYR B 1 55 ? 14.606 41.483 -5.459 1.00 64.16 52 TYR B C 1
ATOM 2147 O O . TYR B 1 55 ? 15.662 41.590 -6.105 1.00 64.34 52 TYR B O 1
ATOM 2156 N N . GLY B 1 56 ? 14.150 40.314 -4.992 1.00 59.92 53 GLY B N 1
ATOM 2157 C CA . GLY B 1 56 ? 14.834 39.032 -5.219 1.00 53.91 53 GLY B CA 1
ATOM 2158 C C . GLY B 1 56 ? 16.319 39.049 -4.905 1.00 49.59 53 GLY B C 1
ATOM 2159 O O . GLY B 1 56 ? 17.102 38.377 -5.570 1.00 51.33 53 GLY B O 1
ATOM 2160 N N . SER B 1 57 ? 16.709 39.815 -3.891 1.00 43.35 54 SER B N 1
ATOM 2161 C CA . SER B 1 57 ? 18.114 39.974 -3.551 1.00 39.39 54 SER B CA 1
ATOM 2162 C C . SER B 1 57 ? 18.309 39.882 -2.049 1.00 33.11 54 SER B C 1
ATOM 2163 O O . SER B 1 57 ? 17.365 40.033 -1.286 1.00 31.10 54 SER B O 1
ATOM 2166 N N . LEU B 1 58 ? 19.550 39.647 -1.642 1.00 27.92 55 LEU B N 1
ATOM 2167 C CA . LEU B 1 58 ? 19.882 39.411 -0.253 1.00 24.47 55 LEU B CA 1
ATOM 2168 C C . LEU B 1 58 ? 20.989 40.370 0.161 1.00 22.14 55 LEU B C 1
ATOM 2169 O O . LEU B 1 58 ? 21.814 40.742 -0.660 1.00 21.26 55 LEU B O 1
ATOM 2174 N N . PRO B 1 59 ? 21.036 40.752 1.449 1.00 19.59 56 PRO B N 1
ATOM 2175 C CA . PRO B 1 59 ? 20.257 40.223 2.555 1.00 18.53 56 PRO B CA 1
ATOM 2176 C C . PRO B 1 59 ? 18.838 40.765 2.674 1.00 17.66 56 PRO B C 1
ATOM 2177 O O . PRO B 1 59 ? 18.536 41.849 2.187 1.00 16.98 56 PRO B O 1
ATOM 2181 N N . THR B 1 60 ? 17.993 39.981 3.336 1.00 17.00 57 THR B N 1
ATOM 2182 C CA . THR B 1 60 ? 16.660 40.397 3.750 1.00 16.57 57 THR B CA 1
ATOM 2183 C C . THR B 1 60 ? 16.530 40.211 5.246 1.00 15.10 57 THR B C 1
ATOM 2184 O O . THR B 1 60 ? 17.174 39.345 5.822 1.00 15.33 57 THR B O 1
ATOM 2188 N N . LEU B 1 61 ? 15.665 41.003 5.857 1.00 13.98 58 LEU B N 1
ATOM 2189 C CA . LEU B 1 61 ? 15.356 40.902 7.275 1.00 13.62 58 LEU B CA 1
ATOM 2190 C C . LEU B 1 61 ? 13.855 40.830 7.458 1.00 13.27 58 LEU B C 1
ATOM 2191 O O . LEU B 1 61 ? 13.108 41.637 6.882 1.00 12.81 58 LEU B O 1
ATOM 2196 N N . ARG B 1 62 ? 13.411 39.880 8.271 1.00 12.99 59 ARG B N 1
ATOM 2197 C CA . ARG B 1 62 ? 12.048 39.914 8.778 1.00 13.18 59 ARG B CA 1
ATOM 2198 C C . ARG B 1 62 ? 12.066 40.311 10.255 1.00 12.96 59 ARG B C 1
ATOM 2199 O O . ARG B 1 62 ? 12.795 39.719 11.059 1.00 12.93 59 ARG B O 1
ATOM 2207 N N . TRP B 1 63 ? 11.275 41.313 10.617 1.00 12.33 60 TRP B N 1
ATOM 2208 C CA . TRP B 1 63 ? 11.260 41.806 11.995 1.00 12.16 60 TRP B CA 1
ATOM 2209 C C . TRP B 1 63 ? 9.832 41.972 12.477 1.00 12.16 60 TRP B C 1
ATOM 2210 O O . TRP B 1 63 ? 9.156 42.938 12.119 1.00 12.69 60 TRP B O 1
ATOM 2221 N N . HIS B 1 64 ? 9.360 41.026 13.271 1.00 12.36 61 HIS B N 1
ATOM 2222 C CA . HIS B 1 64 ? 8.009 41.098 13.825 1.00 12.87 61 HIS B CA 1
ATOM 2223 C C . HIS B 1 64 ? 6.993 41.440 12.752 1.00 13.44 61 HIS B C 1
ATOM 2224 O O . HIS B 1 64 ? 6.277 42.426 12.860 1.00 13.47 61 HIS B O 1
ATOM 2231 N N . GLY B 1 65 ? 6.983 40.634 11.698 1.00 14.15 62 GLY B N 1
ATOM 2232 C CA . GLY B 1 65 ? 6.045 40.810 10.593 1.00 14.78 62 GLY B CA 1
ATOM 2233 C C . GLY B 1 65 ? 6.454 41.772 9.492 1.00 15.01 62 GLY B C 1
ATOM 2234 O O . GLY B 1 65 ? 5.770 41.858 8.490 1.00 15.81 62 GLY B O 1
ATOM 2235 N N . VAL B 1 66 ? 7.547 42.508 9.668 1.00 15.10 63 VAL B N 1
ATOM 2236 C CA . VAL B 1 66 ? 7.965 43.503 8.683 1.00 15.05 63 VAL B CA 1
ATOM 2237 C C . VAL B 1 66 ? 9.155 42.968 7.863 1.00 14.64 63 VAL B C 1
ATOM 2238 O O . VAL B 1 66 ? 10.172 42.546 8.413 1.00 13.75 63 VAL B O 1
ATOM 2242 N N . GLU B 1 67 ? 8.999 42.969 6.544 1.00 14.40 64 GLU B N 1
ATOM 2243 C CA . GLU B 1 67 ? 10.054 42.531 5.643 1.00 14.38 64 GLU B CA 1
ATOM 2244 C C . GLU B 1 67 ? 10.851 43.763 5.244 1.00 13.60 64 GLU B C 1
ATOM 2245 O O . GLU B 1 67 ? 10.268 44.763 4.881 1.00 13.67 64 GLU B O 1
ATOM 2251 N N . VAL B 1 68 ? 12.170 43.703 5.368 1.00 12.93 65 VAL B N 1
ATOM 2252 C CA . VAL B 1 68 ? 13.031 44.810 5.000 1.00 13.33 65 VAL B CA 1
ATOM 2253 C C . VAL B 1 68 ? 14.102 44.295 4.039 1.00 13.41 65 VAL B C 1
ATOM 2254 O O . VAL B 1 68 ? 14.598 43.199 4.221 1.00 13.73 65 VAL B O 1
ATOM 2258 N N . ALA B 1 69 ? 14.449 45.082 3.024 1.00 13.31 66 ALA B N 1
ATOM 2259 C CA . ALA B 1 69 ? 15.464 44.678 2.057 1.00 13.77 66 ALA B CA 1
ATOM 2260 C C . ALA B 1 69 ? 16.536 45.760 1.883 1.00 14.27 66 ALA B C 1
ATOM 2261 O O . ALA B 1 69 ? 16.288 46.924 2.195 1.00 13.55 66 ALA B O 1
ATOM 2263 N N . GLU B 1 70 ? 17.701 45.343 1.370 1.00 15.15 67 GLU B N 1
ATOM 2264 C CA . GLU B 1 70 ? 18.854 46.202 1.016 1.00 16.34 67 GLU B CA 1
ATOM 2265 C C . GLU B 1 70 ? 19.654 46.500 2.249 1.00 15.97 67 GLU B C 1
ATOM 2266 O O . GLU B 1 70 ? 19.105 47.009 3.233 1.00 16.61 67 GLU B O 1
ATOM 2272 N N . THR B 1 71 ? 20.949 46.201 2.196 1.00 15.30 68 THR B N 1
ATOM 2273 C CA . THR B 1 71 ? 21.818 46.299 3.362 1.00 15.18 68 THR B CA 1
ATOM 2274 C C . THR B 1 71 ? 21.752 47.643 4.083 1.00 15.29 68 THR B C 1
ATOM 2275 O O . THR B 1 71 ? 21.641 47.675 5.292 1.00 14.66 68 THR B O 1
ATOM 2279 N N . ILE B 1 72 ? 21.843 48.743 3.342 1.00 15.55 69 ILE B N 1
ATOM 2280 C CA . ILE B 1 72 ? 21.838 50.053 3.955 1.00 16.64 69 ILE B CA 1
ATOM 2281 C C . ILE B 1 72 ? 20.500 50.366 4.652 1.00 16.00 69 ILE B C 1
ATOM 2282 O O . ILE B 1 72 ? 20.477 50.946 5.745 1.00 15.29 69 ILE B O 1
ATOM 2287 N N . ALA B 1 73 ? 19.397 49.991 4.016 1.00 15.40 70 ALA B N 1
ATOM 2288 C CA . ALA B 1 73 ? 18.078 50.274 4.565 1.00 15.07 70 ALA B CA 1
ATOM 2289 C C . ALA B 1 73 ? 17.848 49.404 5.796 1.00 14.65 70 ALA B C 1
ATOM 2290 O O . ALA B 1 73 ? 17.211 49.836 6.769 1.00 13.96 70 ALA B O 1
ATOM 2292 N N . ILE B 1 74 ? 18.399 48.192 5.784 1.00 13.84 71 ILE B N 1
ATOM 2293 C CA . ILE B 1 74 ? 18.296 47.336 6.958 1.00 13.44 71 ILE B CA 1
ATOM 2294 C C . ILE B 1 74 ? 19.093 47.961 8.108 1.00 13.52 71 ILE B C 1
ATOM 2295 O O . ILE B 1 74 ? 18.635 47.992 9.245 1.00 12.86 71 ILE B O 1
ATOM 2300 N N . ALA B 1 75 ? 20.279 48.484 7.806 1.00 13.69 72 ALA B N 1
ATOM 2301 C CA . ALA B 1 75 ? 21.104 49.119 8.835 1.00 13.39 72 ALA B CA 1
ATOM 2302 C C . ALA B 1 75 ? 20.362 50.263 9.487 1.00 13.14 72 ALA B C 1
ATOM 2303 O O . ALA B 1 75 ? 20.288 50.340 10.693 1.00 13.12 72 ALA B O 1
ATOM 2305 N N . SER B 1 76 ? 19.791 51.134 8.672 1.00 13.56 73 SER B N 1
ATOM 2306 C CA . SER B 1 76 ? 18.983 52.247 9.174 1.00 13.94 73 SER B CA 1
ATOM 2307 C C . SER B 1 76 ? 17.703 51.810 9.915 1.00 13.35 73 SER B C 1
ATOM 2308 O O . SER B 1 76 ? 17.348 52.409 10.922 1.00 13.44 73 SER B O 1
ATOM 2311 N N . PHE B 1 77 ? 17.029 50.775 9.420 1.00 12.76 74 PHE B N 1
ATOM 2312 C CA . PHE B 1 77 ? 15.867 50.209 10.100 1.00 12.57 74 PHE B CA 1
ATOM 2313 C C . PHE B 1 77 ? 16.237 49.707 11.499 1.00 12.83 74 PHE B C 1
ATOM 2314 O O . PHE B 1 77 ? 15.547 50.003 12.479 1.00 12.55 74 PHE B O 1
ATOM 2322 N N . LEU B 1 78 ? 17.327 48.958 11.599 1.00 13.14 75 LEU B N 1
ATOM 2323 C CA . LEU B 1 78 ? 17.789 48.498 12.898 1.00 13.69 75 LEU B CA 1
ATOM 2324 C C . LEU B 1 78 ? 18.226 49.657 13.770 1.00 14.47 75 LEU B C 1
ATOM 2325 O O . LEU B 1 78 ? 17.955 49.671 14.954 1.00 15.78 75 LEU B O 1
ATOM 2330 N N . ALA B 1 79 ? 18.898 50.642 13.199 1.00 15.60 76 ALA B N 1
ATOM 2331 C CA . ALA B 1 79 ? 19.295 51.800 13.974 1.00 16.35 76 ALA B CA 1
ATOM 2332 C C . ALA B 1 79 ? 18.080 52.398 14.655 1.00 17.06 76 ALA B C 1
ATOM 2333 O O . ALA B 1 79 ? 18.140 52.695 15.831 1.00 18.12 76 ALA B O 1
ATOM 2335 N N . ARG B 1 80 ? 16.967 52.534 13.943 1.00 17.80 77 ARG B N 1
ATOM 2336 C CA . ARG B 1 80 ? 15.757 53.105 14.536 1.00 18.62 77 ARG B CA 1
ATOM 2337 C C . ARG B 1 80 ? 15.165 52.201 15.582 1.00 18.41 77 ARG B C 1
ATOM 2338 O O . ARG B 1 80 ? 14.820 52.651 16.664 1.00 18.45 77 ARG B O 1
ATOM 2346 N N . SER B 1 81 ? 15.036 50.929 15.236 1.00 18.47 78 SER B N 1
ATOM 2347 C CA . SER B 1 81 ? 14.445 49.927 16.119 1.00 18.95 78 SER B CA 1
ATOM 2348 C C . SER B 1 81 ? 15.234 49.767 17.416 1.00 19.42 78 SER B C 1
ATOM 2349 O O . SER B 1 81 ? 14.661 49.653 18.477 1.00 20.04 78 SER B O 1
ATOM 2352 N N . LEU B 1 82 ? 16.556 49.764 17.322 1.00 20.16 79 LEU B N 1
ATOM 2353 C CA . LEU B 1 82 ? 17.415 49.571 18.494 1.00 20.17 79 LEU B CA 1
ATOM 2354 C C . LEU B 1 82 ? 17.749 50.857 19.276 1.00 19.47 79 LEU B C 1
ATOM 2355 O O . LEU B 1 82 ? 18.598 50.827 20.142 1.00 19.68 79 LEU B O 1
ATOM 2360 N N . GLY B 1 83 ? 17.098 51.979 18.973 1.00 19.14 80 GLY B N 1
ATOM 2361 C CA . GLY B 1 83 ? 17.273 53.215 19.751 1.00 18.59 80 GLY B CA 1
ATOM 2362 C C . GLY B 1 83 ? 18.567 53.975 19.521 1.00 18.17 80 GLY B C 1
ATOM 2363 O O . GLY B 1 83 ? 18.885 54.897 20.251 1.00 17.82 80 GLY B O 1
ATOM 2364 N N . HIS B 1 84 ? 19.305 53.612 18.484 1.00 18.36 81 HIS B N 1
ATOM 2365 C CA . HIS B 1 84 ? 20.591 54.259 18.178 1.00 18.73 81 HIS B CA 1
ATOM 2366 C C . HIS B 1 84 ? 20.541 55.763 17.896 1.00 19.05 81 HIS B C 1
ATOM 2367 O O . HIS B 1 84 ? 21.547 56.439 18.075 1.00 18.15 81 HIS B O 1
ATOM 2374 N N . TYR B 1 85 ? 19.389 56.259 17.437 1.00 20.63 82 TYR B N 1
ATOM 2375 C CA . TYR B 1 85 ? 19.200 57.670 17.079 1.00 22.29 82 TYR B CA 1
ATOM 2376 C C . TYR B 1 85 ? 18.422 58.501 18.121 1.00 24.56 82 TYR B C 1
ATOM 2377 O O . TYR B 1 85 ? 18.145 59.692 17.891 1.00 25.37 82 TYR B O 1
ATOM 2386 N N . GLU B 1 86 ? 18.070 57.904 19.258 1.00 26.71 83 GLU B N 1
ATOM 2387 C CA . GLU B 1 86 ? 17.401 58.660 20.328 1.00 27.81 83 GLU B CA 1
ATOM 2388 C C . GLU B 1 86 ? 18.333 59.725 20.906 1.00 25.89 83 GLU B C 1
ATOM 2389 O O . GLU B 1 86 ? 19.487 59.440 21.225 1.00 24.21 83 GLU B O 1
ATOM 2395 N N . GLY B 1 87 ? 17.832 60.951 21.041 1.00 25.27 84 GLY B N 1
ATOM 2396 C CA . GLY B 1 87 ? 18.627 62.056 21.596 1.00 23.66 84 GLY B CA 1
ATOM 2397 C C . GLY B 1 87 ? 19.727 62.595 20.681 1.00 23.07 84 GLY B C 1
ATOM 2398 O O . GLY B 1 87 ? 20.625 63.310 21.140 1.00 23.36 84 GLY B O 1
ATOM 2399 N N . ARG B 1 88 ? 19.673 62.254 19.395 1.00 21.24 85 ARG B N 1
ATOM 2400 C CA . ARG B 1 88 ? 20.616 62.796 18.426 1.00 20.97 85 ARG B CA 1
ATOM 2401 C C . ARG B 1 88 ? 19.864 63.652 17.409 1.00 19.11 85 ARG B C 1
ATOM 2402 O O . ARG B 1 88 ? 18.810 63.259 16.923 1.00 18.22 85 ARG B O 1
ATOM 2410 N N . ASP B 1 89 ? 20.405 64.820 17.079 1.00 18.01 86 ASP B N 1
ATOM 2411 C CA . ASP B 1 89 ? 19.795 65.652 16.049 1.00 16.96 86 ASP B CA 1
ATOM 2412 C C . ASP B 1 89 ? 20.076 65.098 14.644 1.00 15.74 86 ASP B C 1
ATOM 2413 O O . ASP B 1 89 ? 20.853 64.151 14.472 1.00 14.72 86 ASP B O 1
ATOM 2418 N N . ASN B 1 90 ? 19.427 65.675 13.641 1.00 14.83 87 ASN B N 1
ATOM 2419 C CA . ASN B 1 90 ? 19.478 65.111 12.285 1.00 14.03 87 ASN B CA 1
ATOM 2420 C C . ASN B 1 90 ? 20.859 65.150 11.642 1.00 13.35 87 ASN B C 1
ATOM 2421 O O . ASN B 1 90 ? 21.195 64.271 10.868 1.00 12.54 87 ASN B O 1
ATOM 2426 N N . GLY B 1 91 ? 21.634 66.184 11.952 1.00 13.59 88 GLY B N 1
ATOM 2427 C CA . GLY B 1 91 ? 23.025 66.298 11.513 1.00 13.80 88 GLY B CA 1
ATOM 2428 C C . GLY B 1 91 ? 23.913 65.212 12.102 1.00 14.09 88 GLY B C 1
ATOM 2429 O O . GLY B 1 91 ? 24.771 64.672 11.391 1.00 13.14 88 GLY B O 1
ATOM 2430 N N . GLU B 1 92 ? 23.691 64.904 13.391 1.00 15.15 89 GLU B N 1
ATOM 2431 C CA . GLU B 1 92 ? 24.384 63.818 14.118 1.00 16.52 89 GLU B CA 1
ATOM 2432 C C . GLU B 1 92 ? 24.011 62.466 13.509 1.00 15.57 89 GLU B C 1
ATOM 2433 O O . GLU B 1 92 ? 24.880 61.637 13.254 1.00 14.70 89 GLU B O 1
ATOM 2439 N N . ILE B 1 93 ? 22.720 62.241 13.284 1.00 14.67 90 ILE B N 1
ATOM 2440 C CA . ILE B 1 93 ? 22.276 60.992 12.682 1.00 14.84 90 ILE B CA 1
ATOM 2441 C C . ILE B 1 93 ? 22.950 60.805 11.312 1.00 14.80 90 ILE B C 1
ATOM 2442 O O . ILE B 1 93 ? 23.365 59.697 10.954 1.00 13.74 90 ILE B O 1
ATOM 2447 N N . ALA B 1 94 ? 23.107 61.898 10.578 1.00 14.94 91 ALA B N 1
ATOM 2448 C CA . ALA B 1 94 ? 23.658 61.821 9.237 1.00 15.76 91 ALA B CA 1
ATOM 2449 C C . ALA B 1 94 ? 25.160 61.588 9.210 1.00 16.46 91 ALA B C 1
ATOM 2450 O O . ALA B 1 94 ? 25.687 61.055 8.236 1.00 16.73 91 ALA B O 1
ATOM 2452 N N . ARG B 1 95 ? 25.855 62.000 10.253 1.00 17.63 92 ARG B N 1
ATOM 2453 C CA . ARG B 1 95 ? 27.259 61.648 10.381 1.00 18.90 92 ARG B CA 1
ATOM 2454 C C . ARG B 1 95 ? 27.407 60.173 10.567 1.00 17.24 92 ARG B C 1
ATOM 2455 O O . ARG B 1 95 ? 28.265 59.566 9.955 1.00 16.30 92 ARG B O 1
ATOM 2463 N N . LEU B 1 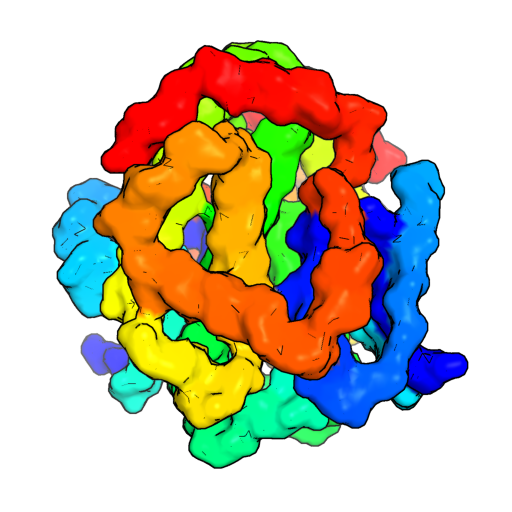96 ? 26.584 59.599 11.428 1.00 16.70 93 LEU B N 1
ATOM 2464 C CA . LEU B 1 96 ? 26.606 58.162 11.629 1.00 16.96 93 LEU B CA 1
ATOM 2465 C C . LEU B 1 96 ? 26.233 57.384 10.377 1.00 17.23 93 LEU B C 1
ATOM 2466 O O . LEU B 1 96 ? 26.880 56.400 10.044 1.00 17.36 93 LEU B O 1
ATOM 2471 N N . GLU B 1 97 ? 25.188 57.827 9.691 1.00 17.75 94 GLU B N 1
ATOM 2472 C CA . GLU B 1 97 ? 24.753 57.186 8.472 1.00 18.56 94 GLU B CA 1
ATOM 2473 C C . GLU B 1 97 ? 25.788 57.281 7.354 1.00 17.33 94 GLU B C 1
ATOM 2474 O O . GLU B 1 97 ? 25.889 56.357 6.546 1.00 16.81 94 GLU B O 1
ATOM 2480 N N . ALA B 1 98 ? 26.567 58.366 7.313 1.00 15.63 95 ALA B N 1
ATOM 2481 C CA . ALA B 1 98 ? 27.621 58.496 6.293 1.00 14.92 95 ALA B CA 1
ATOM 2482 C C . ALA B 1 98 ? 28.771 57.509 6.544 1.00 14.58 95 ALA B C 1
ATOM 2483 O O . ALA B 1 98 ? 29.425 57.054 5.607 1.00 13.93 95 ALA B O 1
ATOM 2485 N N . VAL B 1 99 ? 29.020 57.192 7.811 1.00 14.53 96 VAL B N 1
ATOM 2486 C CA . VAL B 1 99 ? 30.054 56.218 8.159 1.00 14.63 96 VAL B CA 1
ATOM 2487 C C . VAL B 1 99 ? 29.672 54.851 7.645 1.00 15.42 96 VAL B C 1
ATOM 2488 O O . VAL B 1 99 ? 30.501 54.153 7.070 1.00 15.05 96 VAL B O 1
ATOM 2492 N N . VAL B 1 100 ? 28.409 54.483 7.850 1.00 16.92 97 VAL B N 1
ATOM 2493 C CA . VAL B 1 100 ? 27.883 53.214 7.353 1.00 17.64 97 VAL B CA 1
ATOM 2494 C C . VAL B 1 100 ? 28.016 53.171 5.838 1.00 18.62 97 VAL B C 1
ATOM 2495 O O . VAL B 1 100 ? 28.493 52.182 5.267 1.00 18.53 97 VAL B O 1
ATOM 2499 N N . SER B 1 101 ? 27.613 54.256 5.194 1.00 19.68 98 SER B N 1
ATOM 2500 C CA . SER B 1 101 ? 27.645 54.327 3.735 1.00 20.69 98 SER B CA 1
ATOM 2501 C C . SER B 1 101 ? 29.089 54.296 3.182 1.00 20.01 98 SER B C 1
ATOM 2502 O O . SER B 1 101 ? 29.356 53.663 2.179 1.00 19.44 98 SER B O 1
ATOM 2505 N N . LEU B 1 102 ? 30.019 54.985 3.820 1.00 19.94 99 LEU B N 1
ATOM 2506 C CA . LEU B 1 102 ? 31.397 54.932 3.362 1.00 20.07 99 LEU B CA 1
ATOM 2507 C C . LEU B 1 102 ? 31.921 53.508 3.514 1.00 19.93 99 LEU B C 1
ATOM 2508 O O . LEU B 1 102 ? 32.494 52.929 2.581 1.00 19.73 99 LEU B O 1
ATOM 2513 N N . CYS B 1 103 ? 31.721 52.942 4.696 1.00 19.03 100 CYS B N 1
ATOM 2514 C CA . CYS B 1 103 ? 32.246 51.621 4.996 1.00 19.64 100 CYS B CA 1
ATOM 2515 C C . CYS B 1 103 ? 31.686 50.539 4.080 1.00 20.09 100 CYS B C 1
ATOM 2516 O O . CYS B 1 103 ? 32.436 49.716 3.574 1.00 21.06 100 CYS B O 1
ATOM 2519 N N . TYR B 1 104 ? 30.384 50.559 3.842 1.00 19.93 101 TYR B N 1
ATOM 2520 C CA . TYR B 1 104 ? 29.763 49.557 2.995 1.00 20.57 101 TYR B CA 1
ATOM 2521 C C . TYR B 1 104 ? 30.030 49.812 1.512 1.00 21.63 101 TYR B C 1
ATOM 2522 O O . TYR B 1 104 ? 30.535 48.937 0.812 1.00 22.68 101 TYR B O 1
ATOM 2531 N N . THR B 1 105 ? 29.696 50.989 1.011 1.00 22.15 102 THR B N 1
ATOM 2532 C CA . THR B 1 105 ? 29.762 51.169 -0.433 1.00 24.06 102 THR B CA 1
ATOM 2533 C C . THR B 1 105 ? 31.162 51.379 -0.957 1.00 23.67 102 THR B C 1
ATOM 2534 O O . THR B 1 105 ? 31.437 51.004 -2.079 1.00 24.90 102 THR B O 1
ATOM 2538 N N . GLU B 1 106 ? 32.037 51.992 -0.176 1.00 24.24 103 GLU B N 1
ATOM 2539 C CA . GLU B 1 106 ? 33.370 52.324 -0.667 1.00 25.79 103 GLU B CA 1
ATOM 2540 C C . GLU B 1 106 ? 34.433 51.351 -0.226 1.00 24.05 103 GLU B C 1
ATOM 2541 O O . GLU B 1 106 ? 35.571 51.455 -0.682 1.00 25.02 103 GLU B O 1
ATOM 2547 N N . VAL B 1 107 ? 34.100 50.424 0.669 1.00 22.35 104 VAL B N 1
ATOM 2548 C CA . VAL B 1 107 ? 35.107 49.507 1.180 1.00 20.67 104 VAL B CA 1
ATOM 2549 C C . VAL B 1 107 ? 34.646 48.064 1.064 1.00 20.79 104 VAL B C 1
ATOM 2550 O O . VAL B 1 107 ? 35.161 47.331 0.224 1.00 21.16 104 VAL B O 1
ATOM 2554 N N . SER B 1 108 ? 33.682 47.651 1.875 1.00 20.11 105 SER B N 1
ATOM 2555 C CA . SER B 1 108 ? 33.171 46.282 1.792 1.00 20.33 105 SER B CA 1
ATOM 2556 C C . SER B 1 108 ? 32.686 45.869 0.396 1.00 20.00 105 SER B C 1
ATOM 2557 O O . SER B 1 108 ? 33.051 44.799 -0.079 1.00 19.63 105 SER B O 1
ATOM 2560 N N . LEU B 1 109 ? 31.863 46.688 -0.257 1.00 19.35 106 LEU B N 1
ATOM 2561 C CA . LEU B 1 109 ? 31.423 46.347 -1.613 1.00 19.81 106 LEU B CA 1
ATOM 2562 C C . LEU B 1 109 ? 32.587 46.260 -2.601 1.00 19.32 106 LEU B C 1
ATOM 2563 O O . LEU B 1 109 ? 32.533 45.466 -3.523 1.00 18.83 106 LEU B O 1
ATOM 2568 N N . GLN B 1 110 ? 33.621 47.078 -2.414 1.00 19.38 107 GLN B N 1
ATOM 2569 C CA . GLN B 1 110 ? 34.747 47.106 -3.352 1.00 20.30 107 GLN B CA 1
ATOM 2570 C C . GLN B 1 110 ? 35.674 45.906 -3.141 1.00 19.72 107 GLN B C 1
ATOM 2571 O O . GLN B 1 110 ? 36.237 45.384 -4.097 1.00 19.41 107 GLN B O 1
ATOM 2577 N N . ILE B 1 111 ? 35.791 45.453 -1.898 1.00 19.02 108 ILE B N 1
ATOM 2578 C CA . ILE B 1 111 ? 36.547 44.252 -1.595 1.00 19.19 108 ILE B CA 1
ATOM 2579 C C . ILE B 1 111 ? 35.886 43.083 -2.287 1.00 19.21 108 ILE B C 1
ATOM 2580 O O . ILE B 1 111 ? 36.557 42.281 -2.931 1.00 19.81 108 ILE B O 1
ATOM 2585 N N . ALA B 1 112 ? 34.570 42.984 -2.165 1.00 19.02 109 ALA B N 1
ATOM 2586 C CA . ALA B 1 112 ? 33.826 41.968 -2.909 1.00 19.41 109 ALA B CA 1
ATOM 2587 C C . ALA B 1 112 ? 34.095 42.077 -4.413 1.00 19.78 109 ALA B C 1
ATOM 2588 O O . ALA B 1 112 ? 34.305 41.080 -5.087 1.00 19.04 109 ALA B O 1
ATOM 2590 N N . GLN B 1 113 ? 34.081 43.295 -4.935 1.00 21.14 110 GLN B N 1
ATOM 2591 C CA . GLN B 1 113 ? 34.305 43.496 -6.364 1.00 22.33 110 GLN B CA 1
ATOM 2592 C C . GLN B 1 113 ? 35.648 42.962 -6.826 1.00 21.27 110 GLN B C 1
ATOM 2593 O O . GLN B 1 113 ? 35.747 42.385 -7.907 1.00 22.30 110 GLN B O 1
ATOM 2599 N N . LEU B 1 114 ? 36.677 43.148 -6.009 1.00 20.11 111 LEU B N 1
ATOM 2600 C CA . LEU B 1 114 ? 38.003 42.640 -6.345 1.00 19.42 111 LEU B CA 1
ATOM 2601 C C . LEU B 1 114 ? 38.031 41.123 -6.436 1.00 19.25 111 LEU B C 1
ATOM 2602 O O . LEU B 1 114 ? 38.738 40.572 -7.263 1.00 19.71 111 LEU B O 1
ATOM 2607 N N . LEU B 1 115 ? 37.270 40.446 -5.590 1.00 19.54 112 LEU B N 1
ATOM 2608 C CA . LEU B 1 115 ? 37.218 38.986 -5.615 1.00 20.52 112 LEU B CA 1
ATOM 2609 C C . LEU B 1 115 ? 36.459 38.480 -6.838 1.00 20.22 112 LEU B C 1
ATOM 2610 O O . LEU B 1 115 ? 36.811 37.459 -7.411 1.00 19.52 112 LEU B O 1
ATOM 2615 N N . TRP B 1 116 ? 35.425 39.214 -7.236 1.00 19.89 113 TRP B N 1
ATOM 2616 C CA . TRP B 1 116 ? 34.659 38.876 -8.416 1.00 19.79 113 TRP B CA 1
ATOM 2617 C C . TRP B 1 116 ? 35.250 39.475 -9.695 1.00 19.64 113 TRP B C 1
ATOM 2618 O O . TRP B 1 116 ? 34.684 39.294 -10.763 1.00 18.18 113 TRP B O 1
ATOM 2629 N N . LEU B 1 117 ? 36.376 40.173 -9.599 1.00 20.58 114 LEU B N 1
ATOM 2630 C CA . LEU B 1 117 ? 36.808 41.047 -10.676 1.00 22.89 114 LEU B CA 1
ATOM 2631 C C . LEU B 1 117 ? 36.980 40.360 -12.034 1.00 25.29 114 LEU B C 1
ATOM 2632 O O . LEU B 1 117 ? 36.462 40.868 -13.034 1.00 25.73 114 LEU B O 1
ATOM 2637 N N . ASP B 1 118 ? 37.673 39.222 -12.081 1.00 25.89 115 ASP B N 1
ATOM 2638 C CA . ASP B 1 118 ? 37.891 38.556 -13.359 1.00 28.72 115 ASP B CA 1
ATOM 2639 C C . ASP B 1 118 ? 36.734 37.647 -13.783 1.00 28.58 115 ASP B C 1
ATOM 2640 O O . ASP B 1 118 ? 36.744 37.101 -14.889 1.00 29.37 115 ASP B O 1
ATOM 2645 N N . LEU B 1 119 ? 35.736 37.466 -12.929 1.00 26.58 116 LEU B N 1
ATOM 2646 C CA . LEU B 1 119 ? 34.507 36.834 -13.396 1.00 25.88 116 LEU B CA 1
ATOM 2647 C C . LEU B 1 119 ? 33.525 37.872 -13.972 1.00 26.07 116 LEU B C 1
ATOM 2648 O O . LEU B 1 119 ? 32.700 37.554 -14.832 1.00 25.11 116 LEU B O 1
ATOM 2653 N N . PHE B 1 120 ? 33.635 39.112 -13.518 1.00 27.21 117 PHE B N 1
ATOM 2654 C CA . PHE B 1 120 ? 32.733 40.178 -13.965 1.00 28.52 117 PHE B CA 1
ATOM 2655 C C . PHE B 1 120 ? 33.322 41.044 -15.051 1.00 25.98 117 PHE B C 1
ATOM 2656 O O . PHE B 1 120 ? 32.590 41.624 -15.824 1.00 25.53 117 PHE B O 1
ATOM 2664 N N . ASN B 1 121 ? 34.645 41.094 -15.113 1.00 25.96 118 ASN B N 1
ATOM 2665 C CA . ASN B 1 121 ? 35.359 41.819 -16.135 1.00 25.81 118 ASN B CA 1
ATOM 2666 C C . ASN B 1 121 ? 36.271 40.879 -16.925 1.00 27.04 118 ASN B C 1
ATOM 2667 O O . ASN B 1 121 ? 37.497 41.065 -16.955 1.00 27.75 118 ASN B O 1
ATOM 2672 N N . PRO B 1 122 ? 35.679 39.866 -17.582 1.00 27.06 119 PRO B N 1
ATOM 2673 C CA . PRO B 1 122 ? 36.484 38.848 -18.248 1.00 26.69 119 PRO B CA 1
ATOM 2674 C C . PRO B 1 122 ? 37.562 39.474 -19.102 1.00 26.52 119 PRO B C 1
ATOM 2675 O O . PRO B 1 122 ? 37.275 40.408 -19.857 1.00 27.51 119 PRO B O 1
ATOM 2679 N N . GLY B 1 123 ? 38.790 38.981 -18.955 1.00 25.71 120 GLY B N 1
ATOM 2680 C CA . GLY B 1 123 ? 39.921 39.470 -19.721 1.00 25.85 120 GLY B CA 1
ATOM 2681 C C . GLY B 1 123 ? 40.720 40.551 -19.032 1.00 26.46 120 GLY B C 1
ATOM 2682 O O . GLY B 1 123 ? 41.757 40.967 -19.530 1.00 27.33 120 GLY B O 1
ATOM 2683 N N . VAL B 1 124 ? 40.251 41.025 -17.883 1.00 28.02 121 VAL B N 1
ATOM 2684 C CA . VAL B 1 124 ? 40.983 42.066 -17.161 1.00 28.05 121 VAL B CA 1
ATOM 2685 C C . VAL B 1 124 ? 42.415 41.644 -16.825 1.00 28.58 121 VAL B C 1
ATOM 2686 O O . VAL B 1 124 ? 42.653 40.489 -16.451 1.00 27.73 121 VAL B O 1
ATOM 2690 N N . ASP B 1 125 ? 43.346 42.591 -16.975 1.00 28.80 122 ASP B N 1
ATOM 2691 C CA . ASP B 1 125 ? 44.685 42.475 -16.416 1.00 29.86 122 ASP B CA 1
ATOM 2692 C C . ASP B 1 125 ? 44.691 42.912 -14.934 1.00 30.13 122 ASP B C 1
ATOM 2693 O O . ASP B 1 125 ? 44.681 44.112 -14.620 1.00 29.75 122 ASP B O 1
ATOM 2698 N N . LEU B 1 126 ? 44.737 41.927 -14.034 1.00 30.60 123 LEU B N 1
ATOM 2699 C CA . LEU B 1 126 ? 44.684 42.166 -12.579 1.00 30.77 123 LEU B CA 1
ATOM 2700 C C . LEU B 1 126 ? 45.833 43.000 -12.017 1.00 30.24 123 LEU B C 1
ATOM 2701 O O . LEU B 1 126 ? 45.643 43.768 -11.080 1.00 30.63 123 LEU B O 1
ATOM 2706 N N . ALA B 1 127 ? 47.018 42.848 -12.590 1.00 29.99 124 ALA B N 1
ATOM 2707 C CA . ALA B 1 127 ? 48.208 43.526 -12.096 1.00 30.35 124 ALA B CA 1
ATOM 2708 C C . ALA B 1 127 ? 48.127 45.046 -12.221 1.00 30.97 124 ALA B C 1
ATOM 2709 O O . ALA B 1 127 ? 48.733 45.765 -11.433 1.00 31.57 124 ALA B O 1
ATOM 2711 N N . ALA B 1 128 ? 47.396 45.542 -13.211 1.00 32.39 125 ALA B N 1
ATOM 2712 C CA . ALA B 1 128 ? 47.199 46.989 -13.346 1.00 33.88 125 ALA B CA 1
ATOM 2713 C C . ALA B 1 128 ? 45.926 47.444 -12.624 1.00 33.74 125 ALA B C 1
ATOM 2714 O O . ALA B 1 128 ? 45.926 48.449 -11.903 1.00 34.14 125 ALA B O 1
ATOM 2716 N N . ALA B 1 129 ? 44.856 46.676 -12.803 1.00 33.66 126 ALA B N 1
ATOM 2717 C CA . ALA B 1 129 ? 43.531 47.022 -12.273 1.00 33.52 126 ALA B CA 1
ATOM 2718 C C . ALA B 1 129 ? 43.476 47.103 -10.747 1.00 33.67 126 ALA B C 1
ATOM 2719 O O . ALA B 1 129 ? 43.010 48.094 -10.180 1.00 32.34 126 ALA B O 1
ATOM 2721 N N . VAL B 1 130 ? 43.964 46.054 -10.094 1.00 35.59 127 VAL B N 1
ATOM 2722 C CA . VAL B 1 130 ? 43.831 45.901 -8.643 1.00 36.60 127 VAL B CA 1
ATOM 2723 C C . VAL B 1 130 ? 44.564 46.964 -7.826 1.00 38.01 127 VAL B C 1
ATOM 2724 O O . VAL B 1 130 ? 43.968 47.571 -6.945 1.00 40.60 127 VAL B O 1
ATOM 2728 N N . PRO B 1 131 ? 45.856 47.189 -8.090 1.00 38.98 128 PRO B N 1
ATOM 2729 C CA . PRO B 1 131 ? 46.494 48.219 -7.276 1.00 39.04 128 PRO B CA 1
ATOM 2730 C C . PRO B 1 131 ? 45.760 49.547 -7.286 1.00 37.84 128 PRO B C 1
ATOM 2731 O O . PRO B 1 131 ? 45.752 50.230 -6.276 1.00 38.08 128 PRO B O 1
ATOM 2735 N N . LEU B 1 132 ? 45.150 49.913 -8.407 1.00 38.21 129 LEU B N 1
ATOM 2736 C CA . LEU B 1 132 ? 44.437 51.190 -8.493 1.00 39.31 129 LEU B CA 1
ATOM 2737 C C . LEU B 1 132 ? 43.147 51.189 -7.660 1.00 36.35 129 LEU B C 1
ATOM 2738 O O . LEU B 1 132 ? 42.909 52.107 -6.886 1.00 34.23 129 LEU B O 1
ATOM 2743 N N . GLN B 1 133 ? 42.336 50.146 -7.818 1.00 34.98 130 GLN B N 1
ATOM 2744 C CA . GLN B 1 133 ? 41.076 50.005 -7.079 1.00 33.87 130 GLN B CA 1
ATOM 2745 C C . GLN B 1 133 ? 41.308 49.709 -5.607 1.00 33.30 130 GLN B C 1
ATOM 2746 O O . GLN B 1 133 ? 40.568 50.177 -4.749 1.00 32.86 130 GLN B O 1
ATOM 2752 N N . PHE B 1 134 ? 42.340 48.931 -5.314 1.00 32.70 131 PHE B N 1
ATOM 2753 C CA . PHE B 1 134 ? 42.731 48.694 -3.933 1.00 32.88 131 PHE B CA 1
ATOM 2754 C C . PHE B 1 134 ? 43.272 49.971 -3.306 1.00 32.24 131 PHE B C 1
ATOM 2755 O O . PHE B 1 134 ? 43.059 50.214 -2.118 1.00 31.78 131 PHE B O 1
ATOM 2763 N N . GLY B 1 135 ? 43.948 50.783 -4.119 1.00 31.96 132 GLY B N 1
ATOM 2764 C CA . GLY B 1 135 ? 44.457 52.088 -3.705 1.00 32.68 132 GLY B CA 1
ATOM 2765 C C . GLY B 1 135 ? 43.377 53.060 -3.290 1.00 33.97 132 GLY B C 1
ATOM 2766 O O . GLY B 1 135 ? 43.484 53.689 -2.244 1.00 33.66 132 GLY B O 1
ATOM 2767 N N . ARG B 1 136 ? 42.330 53.175 -4.105 1.00 37.05 133 ARG B N 1
ATOM 2768 C CA . ARG B 1 136 ? 41.197 54.071 -3.810 1.00 39.85 133 ARG B CA 1
ATOM 2769 C C . ARG B 1 136 ? 40.525 53.647 -2.497 1.00 37.36 133 ARG B C 1
ATOM 2770 O O . ARG B 1 136 ? 40.141 54.468 -1.670 1.00 37.73 133 ARG B O 1
ATOM 2778 N N . LEU B 1 137 ? 40.395 52.343 -2.332 1.00 34.95 134 LEU B N 1
ATOM 2779 C CA . LEU B 1 137 ? 39.713 51.753 -1.201 1.00 33.72 134 LEU B CA 1
ATOM 2780 C C . LEU B 1 137 ? 40.427 52.074 0.106 1.00 31.86 134 LEU B C 1
ATOM 2781 O O . LEU B 1 137 ? 39.799 52.418 1.100 1.00 29.71 134 LEU B O 1
ATOM 2786 N N . VAL B 1 138 ? 41.747 51.967 0.089 1.00 31.00 135 VAL B N 1
ATOM 2787 C CA . VAL B 1 138 ? 42.550 52.266 1.257 1.00 30.21 135 VAL B CA 1
ATOM 2788 C C . VAL B 1 138 ? 42.495 53.749 1.595 1.00 29.98 135 VAL B C 1
ATOM 2789 O O . VAL B 1 138 ? 42.404 54.115 2.771 1.00 30.43 135 VAL B O 1
ATOM 2793 N N . ALA B 1 139 ? 42.554 54.602 0.577 1.00 29.29 136 ALA B N 1
ATOM 2794 C CA . ALA B 1 139 ? 42.510 56.055 0.795 1.00 29.14 136 ALA B CA 1
ATOM 2795 C C . ALA B 1 139 ? 41.228 56.486 1.495 1.00 28.41 136 ALA B C 1
ATOM 2796 O O . ALA B 1 139 ? 41.272 57.345 2.369 1.00 27.21 136 ALA B O 1
ATOM 2798 N N . ARG B 1 140 ? 40.098 55.885 1.111 1.00 28.30 137 ARG B N 1
ATOM 2799 C CA . ARG B 1 140 ? 38.806 56.171 1.757 1.00 29.25 137 ARG B CA 1
ATOM 2800 C C . ARG B 1 140 ? 38.848 55.871 3.263 1.00 27.75 137 ARG B C 1
ATOM 2801 O O . ARG B 1 140 ? 38.411 56.678 4.074 1.00 28.85 137 ARG B O 1
ATOM 2809 N N . LEU B 1 141 ? 39.371 54.707 3.630 1.00 26.76 138 LEU B N 1
ATOM 2810 C CA . LEU B 1 141 ? 39.466 54.314 5.034 1.00 25.75 138 LEU B CA 1
ATOM 2811 C C . LEU B 1 141 ? 40.402 55.184 5.832 1.00 25.02 138 LEU B C 1
ATOM 2812 O O . LEU B 1 141 ? 40.194 55.377 7.012 1.00 24.85 138 LEU B O 1
ATOM 2817 N N . THR B 1 142 ? 41.451 55.671 5.187 1.00 24.63 139 THR B N 1
ATOM 2818 C CA . THR B 1 142 ? 42.405 56.574 5.806 1.00 24.10 139 THR B CA 1
ATOM 2819 C C . THR B 1 142 ? 41.750 57.918 6.106 1.00 23.91 139 THR B C 1
ATOM 2820 O O . THR B 1 142 ? 42.081 58.565 7.082 1.00 23.57 139 THR B O 1
ATOM 2824 N N . ARG B 1 143 ? 40.822 58.352 5.260 1.00 24.92 140 ARG B N 1
ATOM 2825 C CA . ARG B 1 143 ? 40.054 59.567 5.557 1.00 24.98 140 ARG B CA 1
ATOM 2826 C C . ARG B 1 143 ? 39.161 59.380 6.795 1.00 23.31 140 ARG B C 1
ATOM 2827 O O . ARG B 1 143 ? 39.035 60.281 7.622 1.00 21.89 140 ARG B O 1
ATOM 2835 N N . LEU B 1 144 ? 38.550 58.206 6.915 1.00 21.95 141 LEU B N 1
ATOM 2836 C CA . LEU B 1 144 ? 37.700 57.894 8.059 1.00 21.70 141 LEU B CA 1
ATOM 2837 C C . LEU B 1 144 ? 38.509 57.769 9.344 1.00 21.74 141 LEU B C 1
ATOM 2838 O O . LEU B 1 144 ? 38.083 58.239 10.397 1.00 20.47 141 LEU B O 1
ATOM 2843 N N . GLU B 1 145 ? 39.683 57.145 9.239 1.00 22.80 142 GLU B N 1
ATOM 2844 C CA . GLU B 1 145 ? 40.609 56.970 10.366 1.00 23.39 142 GLU B CA 1
ATOM 2845 C C . GLU B 1 145 ? 40.774 58.269 11.165 1.00 23.38 142 GLU B C 1
ATOM 2846 O O . GLU B 1 145 ? 40.743 58.249 12.391 1.00 23.21 142 GLU B O 1
ATOM 2852 N N . ALA B 1 146 ? 40.925 59.390 10.462 1.00 23.11 143 ALA B N 1
ATOM 2853 C CA . ALA B 1 146 ? 41.101 60.702 11.098 1.00 23.01 143 ALA B CA 1
ATOM 2854 C C . ALA B 1 146 ? 39.889 61.185 11.920 1.00 23.58 143 ALA B C 1
ATOM 2855 O O . ALA B 1 146 ? 40.039 62.046 12.778 1.00 22.97 143 ALA B O 1
ATOM 2857 N N . HIS B 1 147 ? 38.698 60.641 11.668 1.00 23.76 144 HIS B N 1
ATOM 2858 C CA . HIS B 1 147 ? 37.523 60.977 12.478 1.00 23.82 144 HIS B CA 1
ATOM 2859 C C . HIS B 1 147 ? 37.032 59.835 13.340 1.00 23.70 144 HIS B C 1
ATOM 2860 O O . HIS B 1 147 ? 35.931 59.901 13.888 1.00 23.86 144 HIS B O 1
ATOM 2867 N N . THR B 1 148 ? 37.859 58.801 13.480 1.00 23.32 145 THR B N 1
ATOM 2868 C CA . THR B 1 148 ? 37.534 57.676 14.332 1.00 23.49 145 THR B CA 1
ATOM 2869 C C . THR B 1 148 ? 37.970 57.992 15.761 1.00 25.04 145 THR B C 1
ATOM 2870 O O . THR B 1 148 ? 39.085 58.457 15.976 1.00 25.75 145 THR B O 1
ATOM 2874 N N . PRO B 1 149 ? 37.103 57.735 16.752 1.00 27.23 146 PRO B N 1
ATOM 2875 C CA . PRO B 1 149 ? 37.529 58.003 18.140 1.00 28.54 146 PRO B CA 1
ATOM 2876 C C . PRO B 1 149 ? 38.653 57.074 18.614 1.00 29.56 146 PRO B C 1
ATOM 2877 O O . PRO B 1 149 ? 38.745 55.936 18.153 1.00 29.84 146 PRO B O 1
ATOM 2881 N N . GLU B 1 150 ? 39.483 57.564 19.537 1.00 31.30 147 GLU B N 1
ATOM 2882 C CA . GLU B 1 150 ? 40.606 56.786 20.088 1.00 31.59 147 GLU B CA 1
ATOM 2883 C C . GLU B 1 150 ? 40.090 55.822 21.137 1.00 29.89 147 GLU B C 1
ATOM 2884 O O . GLU B 1 150 ? 40.607 54.712 21.278 1.00 28.82 147 GLU B O 1
ATOM 2890 N N . ALA B 1 151 ? 39.083 56.278 21.881 1.00 28.24 148 ALA B N 1
ATOM 2891 C CA . ALA B 1 151 ? 38.405 55.475 22.886 1.00 27.21 148 ALA B CA 1
ATOM 2892 C C . ALA B 1 151 ? 36.918 55.440 22.585 1.00 26.23 148 ALA B C 1
ATOM 2893 O O . ALA B 1 151 ? 36.347 56.401 22.065 1.00 26.17 148 ALA B O 1
ATOM 2895 N N . GLY B 1 152 ? 36.293 54.321 22.924 1.00 25.05 149 GLY B N 1
ATOM 2896 C CA . GLY B 1 152 ? 34.869 54.150 22.738 1.00 23.55 149 GLY B CA 1
ATOM 2897 C C . GLY B 1 152 ? 34.484 53.976 21.281 1.00 22.69 149 GLY B C 1
ATOM 2898 O O . GLY B 1 152 ? 35.283 53.542 20.451 1.00 22.27 149 GLY B O 1
ATOM 2899 N N . TRP B 1 153 ? 33.248 54.344 20.977 1.00 21.53 150 TRP B N 1
ATOM 2900 C CA . TRP B 1 153 ? 32.633 54.035 19.701 1.00 21.21 150 TRP B CA 1
ATOM 2901 C C . TRP B 1 153 ? 32.206 55.314 19.009 1.00 20.43 150 TRP B C 1
ATOM 2902 O O . TRP B 1 153 ? 32.167 56.380 19.616 1.00 20.29 150 TRP B O 1
ATOM 2913 N N . PHE B 1 154 ? 31.900 55.207 17.728 1.00 20.18 151 PHE B N 1
ATOM 2914 C CA . PHE B 1 154 ? 31.200 56.275 17.015 1.00 19.43 151 PHE B CA 1
ATOM 2915 C C . PHE B 1 154 ? 29.903 56.629 17.716 1.00 19.29 151 PHE B C 1
ATOM 2916 O O . PHE B 1 154 ? 29.522 57.779 17.737 1.00 19.76 151 PHE B O 1
ATOM 2924 N N . GLY B 1 155 ? 29.239 55.640 18.300 1.00 19.47 152 GLY B N 1
ATOM 2925 C CA . GLY B 1 155 ? 28.038 55.881 19.087 1.00 19.84 152 GLY B CA 1
ATOM 2926 C C . GLY B 1 155 ? 28.260 56.474 20.473 1.00 20.30 152 GLY B C 1
ATOM 2927 O O . GLY B 1 155 ? 27.293 56.702 21.210 1.00 20.27 152 GLY B O 1
ATOM 2928 N N . GLY B 1 156 ? 29.513 56.733 20.840 1.00 20.72 153 GLY B N 1
ATOM 2929 C CA . GLY B 1 156 ? 29.831 57.257 22.174 1.00 21.43 153 GLY B CA 1
ATOM 2930 C C . GLY B 1 156 ? 30.114 56.147 23.172 1.00 22.12 153 GLY B C 1
ATOM 2931 O O . GLY B 1 156 ? 31.132 55.454 23.066 1.00 21.38 153 GLY B O 1
ATOM 2932 N N . GLU B 1 157 ? 29.207 55.967 24.129 1.00 24.01 154 GLU B N 1
ATOM 2933 C CA . GLU B 1 157 ? 29.365 54.952 25.175 1.00 25.81 154 GLU B CA 1
ATOM 2934 C C . GLU B 1 157 ? 29.069 53.526 24.704 1.00 26.60 154 GLU B C 1
ATOM 2935 O O . GLU B 1 157 ? 29.656 52.569 25.219 1.00 27.20 154 GLU B O 1
ATOM 2941 N N . ARG B 1 158 ? 28.148 53.384 23.755 1.00 26.62 155 ARG B N 1
ATOM 2942 C CA . ARG B 1 158 ? 27.783 52.071 23.209 1.00 26.68 155 ARG B CA 1
ATOM 2943 C C . ARG B 1 158 ? 27.925 52.044 21.683 1.00 24.12 155 ARG B C 1
ATOM 2944 O O . ARG B 1 158 ? 27.942 53.091 21.035 1.00 22.01 155 ARG B O 1
ATOM 2952 N N . PRO B 1 159 ? 28.032 50.839 21.107 1.00 22.17 156 PRO B N 1
ATOM 2953 C CA . PRO B 1 159 ? 28.143 50.730 19.662 1.00 20.79 156 PRO B CA 1
ATOM 2954 C C . PRO B 1 159 ? 26.842 51.114 18.962 1.00 18.95 156 PRO B C 1
ATOM 2955 O O . PRO B 1 159 ? 25.778 50.816 19.469 1.00 18.03 156 PRO B O 1
ATOM 2959 N N . VAL B 1 160 ? 26.951 51.796 17.829 1.00 17.59 157 VAL B N 1
ATOM 2960 C CA . VAL B 1 160 ? 25.831 51.955 16.905 1.00 17.33 157 VAL B CA 1
ATOM 2961 C C . VAL B 1 160 ? 26.216 51.315 15.566 1.00 17.15 157 VAL B C 1
ATOM 2962 O O . VAL B 1 160 ? 27.295 50.727 15.437 1.00 16.36 157 VAL B O 1
ATOM 2974 N N . ALA B 1 162 ? 27.227 52.437 12.795 1.00 16.87 159 ALA B N 1
ATOM 2975 C CA . ALA B 1 162 ? 28.515 52.892 12.267 1.00 17.10 159 ALA B CA 1
ATOM 2976 C C . ALA B 1 162 ? 29.690 52.020 12.756 1.00 17.15 159 ALA B C 1
ATOM 2977 O O . ALA B 1 162 ? 30.582 51.670 11.983 1.00 17.33 159 ALA B O 1
ATOM 2979 N N . ASP B 1 163 ? 29.658 51.655 14.027 1.00 17.06 160 ASP B N 1
ATOM 2980 C CA . ASP B 1 163 ? 30.709 50.843 14.629 1.00 17.31 160 ASP B CA 1
ATOM 2981 C C . ASP B 1 163 ? 30.786 49.448 14.054 1.00 16.57 160 ASP B C 1
ATOM 2982 O O . ASP B 1 163 ? 31.871 48.955 13.734 1.00 17.35 160 ASP B O 1
ATOM 2987 N N . TYR B 1 164 ? 29.639 48.806 13.901 1.00 15.63 161 TYR B N 1
ATOM 2988 C CA . TYR B 1 164 ? 29.616 47.460 13.373 1.00 14.57 161 TYR B CA 1
ATOM 2989 C C . TYR B 1 164 ? 30.143 47.434 11.946 1.00 14.23 161 TYR B C 1
ATOM 2990 O O . TYR B 1 164 ? 30.911 46.535 11.599 1.00 14.35 161 TYR B O 1
ATOM 2999 N N . PHE B 1 165 ? 29.743 48.411 11.119 1.00 13.35 162 PHE B N 1
ATOM 3000 C CA . PHE B 1 165 ? 30.213 48.471 9.735 1.00 12.83 162 PHE B CA 1
ATOM 3001 C C . PHE B 1 165 ? 31.685 48.808 9.613 1.00 13.00 162 PHE B C 1
ATOM 3002 O O . PHE B 1 165 ? 32.395 48.235 8.779 1.00 13.24 162 PHE B O 1
ATOM 3010 N N . ALA B 1 166 ? 32.141 49.738 10.441 1.00 12.90 163 ALA B N 1
ATOM 3011 C CA . ALA B 1 166 ? 33.534 50.147 10.445 1.00 13.14 163 ALA B CA 1
ATOM 3012 C C . ALA B 1 166 ? 34.440 48.997 10.834 1.00 13.43 163 ALA B C 1
ATOM 3013 O O . ALA B 1 166 ? 35.502 48.813 10.251 1.00 13.65 163 ALA B O 1
ATOM 3015 N N . ALA B 1 167 ? 34.020 48.223 11.818 1.00 13.60 164 ALA B N 1
ATOM 3016 C CA . ALA B 1 167 ? 34.806 47.079 12.241 1.00 14.02 164 ALA B CA 1
ATOM 3017 C C . ALA B 1 167 ? 34.821 46.007 11.143 1.00 14.66 164 ALA B C 1
ATOM 3018 O O . ALA B 1 167 ? 35.867 45.407 10.885 1.00 14.81 164 ALA B O 1
ATOM 3020 N N . GLU B 1 168 ? 33.693 45.772 10.474 1.00 15.03 165 GLU B N 1
ATOM 3021 C CA . GLU B 1 168 ? 33.706 44.773 9.385 1.00 16.01 165 GLU B CA 1
ATOM 3022 C C . GLU B 1 168 ? 34.498 45.235 8.146 1.00 16.49 165 GLU B C 1
ATOM 3023 O O . GLU B 1 168 ? 35.053 44.402 7.411 1.00 15.81 165 GLU B O 1
ATOM 3029 N N . ALA B 1 169 ? 34.572 46.553 7.944 1.00 17.26 166 ALA B N 1
ATOM 3030 C CA . ALA B 1 169 ? 35.381 47.124 6.864 1.00 17.95 166 ALA B CA 1
ATOM 3031 C C . ALA B 1 169 ? 36.857 46.808 7.065 1.00 18.55 166 ALA B C 1
ATOM 3032 O O . ALA B 1 169 ? 37.557 46.471 6.116 1.00 18.30 166 ALA B O 1
ATOM 3034 N N . ILE B 1 170 ? 37.315 46.893 8.311 1.00 19.52 167 ILE B N 1
ATOM 3035 C CA . ILE B 1 170 ? 38.674 46.507 8.661 1.00 19.53 167 ILE B CA 1
ATOM 3036 C C . ILE B 1 170 ? 38.890 45.014 8.486 1.00 19.64 167 ILE B C 1
ATOM 3037 O O . ILE B 1 170 ? 39.893 44.602 7.920 1.00 20.21 167 ILE B O 1
ATOM 3042 N N . GLU B 1 171 ? 37.969 44.196 8.983 1.00 19.99 168 GLU B N 1
ATOM 3043 C CA . GLU B 1 171 ? 38.115 42.748 8.841 1.00 20.29 168 GLU B CA 1
ATOM 3044 C C . GLU B 1 171 ? 38.164 42.365 7.367 1.00 19.72 168 GLU B C 1
ATOM 3045 O O . GLU B 1 171 ? 38.933 41.489 6.979 1.00 21.03 168 GLU B O 1
ATOM 3051 N N . ALA B 1 172 ? 37.355 43.026 6.549 1.00 18.90 169 ALA B N 1
ATOM 3052 C CA . ALA B 1 172 ? 37.376 42.820 5.101 1.00 18.56 169 ALA B CA 1
ATOM 3053 C C . ALA B 1 172 ? 38.751 43.102 4.491 1.00 18.40 169 ALA B C 1
ATOM 3054 O O . ALA B 1 172 ? 39.269 42.314 3.708 1.00 18.14 169 ALA B O 1
ATOM 3056 N N . LEU B 1 173 ? 39.333 44.230 4.849 1.00 18.76 170 LEU B N 1
ATOM 3057 C CA . LEU B 1 173 ? 40.639 44.598 4.359 1.00 19.63 170 LEU B CA 1
ATOM 3058 C C . LEU B 1 173 ? 41.682 43.599 4.832 1.00 20.83 170 LEU B C 1
ATOM 3059 O O . LEU B 1 173 ? 42.521 43.145 4.053 1.00 20.44 170 LEU B O 1
ATOM 3064 N N . ARG B 1 174 ? 41.615 43.241 6.111 1.00 21.66 171 ARG B N 1
ATOM 3065 C CA . ARG B 1 174 ? 42.554 42.284 6.673 1.00 22.84 171 ARG B CA 1
ATOM 3066 C C . ARG B 1 174 ? 42.441 40.944 5.951 1.00 22.74 171 ARG B C 1
ATOM 3067 O O . ARG B 1 174 ? 43.448 40.367 5.540 1.00 22.31 171 ARG B O 1
ATOM 3075 N N . TYR B 1 175 ? 41.205 40.475 5.790 1.00 22.72 172 TYR B N 1
ATOM 3076 C CA . TYR B 1 175 ? 40.899 39.248 5.053 1.00 22.42 172 TYR B CA 1
ATOM 3077 C C . TYR B 1 175 ? 41.585 39.207 3.694 1.00 22.51 172 TYR B C 1
ATOM 3078 O O . TYR B 1 175 ? 42.158 38.183 3.307 1.00 22.74 172 TYR B O 1
ATOM 3087 N N . LEU B 1 176 ? 41.538 40.325 2.979 1.00 21.77 173 LEU B N 1
ATOM 3088 C CA . LEU B 1 176 ? 42.134 40.416 1.653 1.00 21.82 173 LEU B CA 1
ATOM 3089 C C . LEU B 1 176 ? 43.659 40.336 1.662 1.00 22.17 173 LEU B C 1
ATOM 3090 O O . LEU B 1 176 ? 44.239 39.568 0.900 1.00 21.77 173 LEU B O 1
ATOM 3095 N N . LEU B 1 177 ? 44.295 41.150 2.502 1.00 22.50 174 LEU B N 1
ATOM 3096 C CA . LEU B 1 177 ? 45.756 41.217 2.578 1.00 23.21 174 LEU B CA 1
ATOM 3097 C C . LEU B 1 177 ? 46.391 39.920 3.072 1.00 23.92 174 LEU B C 1
ATOM 3098 O O . LEU B 1 177 ? 47.276 39.363 2.432 1.00 22.98 174 LEU B O 1
ATOM 3103 N N . GLY B 1 178 ? 45.909 39.458 4.216 1.00 26.04 175 GLY B N 1
ATOM 3104 C CA . GLY B 1 178 ? 46.489 38.343 4.942 1.00 27.64 175 GLY B CA 1
ATOM 3105 C C . GLY B 1 178 ? 47.182 38.860 6.184 1.00 30.10 175 GLY B C 1
ATOM 3106 O O . GLY B 1 178 ? 47.360 40.071 6.349 1.00 29.01 175 GLY B O 1
ATOM 3107 N N . ARG B 1 179 ? 47.584 37.929 7.045 1.00 35.09 176 ARG B N 1
ATOM 3108 C CA . ARG B 1 179 ? 48.263 38.257 8.301 1.00 39.02 176 ARG B CA 1
ATOM 3109 C C . ARG B 1 179 ? 49.612 38.949 8.105 1.00 39.84 176 ARG B C 1
ATOM 3110 O O . ARG B 1 179 ? 49.960 39.834 8.887 1.00 40.47 176 ARG B O 1
ATOM 3118 N N . GLU B 1 180 ? 50.376 38.552 7.086 1.00 40.88 177 GLU B N 1
ATOM 3119 C CA . GLU B 1 180 ? 51.733 39.090 6.914 1.00 41.87 177 GLU B CA 1
ATOM 3120 C C . GLU B 1 180 ? 51.709 40.590 7.163 1.00 41.48 177 GLU B C 1
ATOM 3121 O O . GLU B 1 180 ? 52.497 41.106 7.952 1.00 41.12 177 GLU B O 1
ATOM 3127 N N . HIS B 1 181 ? 50.761 41.273 6.524 1.00 41.06 178 HIS B N 1
ATOM 3128 C CA . HIS B 1 181 ? 50.733 42.733 6.501 1.00 41.02 178 HIS B CA 1
ATOM 3129 C C . HIS B 1 181 ? 49.933 43.420 7.627 1.00 39.43 178 HIS B C 1
ATOM 3130 O O . HIS B 1 181 ? 49.601 44.595 7.508 1.00 38.67 178 HIS B O 1
ATOM 3137 N N . ASP B 1 182 ? 49.654 42.706 8.718 1.00 38.96 179 ASP B N 1
ATOM 3138 C CA . ASP B 1 182 ? 49.030 43.299 9.913 1.00 38.72 179 ASP B CA 1
ATOM 3139 C C . ASP B 1 182 ? 49.817 44.491 10.469 1.00 35.99 179 ASP B C 1
ATOM 3140 O O . ASP B 1 182 ? 49.237 45.517 10.807 1.00 36.06 179 ASP B O 1
ATOM 3145 N N . ASP B 1 183 ? 51.129 44.351 10.586 1.00 34.01 180 ASP B N 1
ATOM 3146 C CA . ASP B 1 183 ? 51.949 45.417 11.162 1.00 33.65 180 ASP B CA 1
ATOM 3147 C C . ASP B 1 183 ? 51.644 46.754 10.471 1.00 32.11 180 ASP B C 1
ATOM 3148 O O . ASP B 1 183 ? 51.340 47.744 11.134 1.00 31.84 180 ASP B O 1
ATOM 3153 N N . ALA B 1 184 ? 51.682 46.762 9.144 1.00 31.62 181 ALA B N 1
ATOM 3154 C CA . ALA B 1 184 ? 51.477 47.986 8.355 1.00 31.35 181 ALA B CA 1
ATOM 3155 C C . ALA B 1 184 ? 50.073 48.619 8.482 1.00 31.65 181 ALA B C 1
ATOM 3156 O O . ALA B 1 184 ? 49.914 49.839 8.341 1.00 30.85 181 ALA B O 1
ATOM 3158 N N . LEU B 1 185 ? 49.062 47.789 8.728 1.00 31.98 182 LEU B N 1
ATOM 3159 C CA . LEU B 1 185 ? 47.691 48.269 8.908 1.00 32.34 182 LEU B CA 1
ATOM 3160 C C . LEU B 1 185 ? 47.550 49.132 10.151 1.00 32.17 182 LEU B C 1
ATOM 3161 O O . LEU B 1 185 ? 47.003 50.239 10.082 1.00 30.69 182 LEU B O 1
ATOM 3166 N N . ARG B 1 186 ? 48.029 48.612 11.282 1.00 32.11 183 ARG B N 1
ATOM 3167 C CA . ARG B 1 186 ? 48.004 49.357 12.536 1.00 32.05 183 ARG B CA 1
ATOM 3168 C C . ARG B 1 186 ? 48.693 50.689 12.359 1.00 30.82 183 ARG B C 1
ATOM 3169 O O . ARG B 1 186 ? 48.243 51.700 12.886 1.00 33.00 183 ARG B O 1
ATOM 3177 N N . THR B 1 187 ? 49.777 50.683 11.598 1.00 29.38 184 THR B N 1
ATOM 3178 C CA . THR B 1 187 ? 50.558 51.882 11.353 1.00 28.04 184 THR B CA 1
ATOM 3179 C C . THR B 1 187 ? 49.775 52.922 10.576 1.00 26.73 184 THR B C 1
ATOM 3180 O O . THR B 1 187 ? 49.885 54.107 10.852 1.00 25.73 184 THR B O 1
ATOM 3184 N N . ARG B 1 188 ? 48.995 52.462 9.604 1.00 26.72 185 ARG B N 1
ATOM 3185 C CA . ARG B 1 188 ? 48.182 53.335 8.753 1.00 26.03 185 ARG B CA 1
ATOM 3186 C C . ARG B 1 188 ? 46.835 53.697 9.400 1.00 24.44 185 ARG B C 1
ATOM 3187 O O . ARG B 1 188 ? 46.338 54.810 9.223 1.00 23.34 185 ARG B O 1
ATOM 3195 N N . LEU B 1 189 ? 46.256 52.771 10.159 1.00 23.08 186 LEU B N 1
ATOM 3196 C CA . LEU B 1 189 ? 44.898 52.945 10.665 1.00 22.54 186 LEU B CA 1
ATOM 3197 C C . LEU B 1 189 ? 44.752 52.524 12.112 1.00 22.05 186 LEU B C 1
ATOM 3198 O O . LEU B 1 189 ? 44.015 51.589 12.402 1.00 21.80 186 LEU B O 1
ATOM 3203 N N . PRO B 1 190 ? 45.419 53.230 13.037 1.00 21.87 187 PRO B N 1
ATOM 3204 C CA . PRO B 1 190 ? 45.455 52.724 14.411 1.00 21.82 187 PRO B CA 1
ATOM 3205 C C . PRO B 1 190 ? 44.076 52.652 15.071 1.00 21.87 187 PRO B C 1
ATOM 3206 O O . PRO B 1 190 ? 43.713 51.611 15.612 1.00 22.49 187 PRO B O 1
ATOM 3210 N N . HIS B 1 191 ? 43.317 53.741 15.017 1.00 21.24 188 HIS B N 1
ATOM 3211 C CA . HIS B 1 191 ? 42.079 53.834 15.778 1.00 21.42 188 HIS B CA 1
ATOM 3212 C C . HIS B 1 191 ? 40.988 52.911 15.241 1.00 20.68 188 HIS B C 1
ATOM 3213 O O . HIS B 1 191 ? 40.230 52.340 16.016 1.00 20.27 188 HIS B O 1
ATOM 3220 N N . LEU B 1 192 ? 40.924 52.739 13.926 1.00 20.31 189 LEU B N 1
ATOM 3221 C CA . LEU B 1 192 ? 40.013 51.745 13.356 1.00 20.60 189 LEU B CA 1
ATOM 3222 C C . LEU B 1 192 ? 40.470 50.340 13.726 1.00 20.82 189 LEU B C 1
ATOM 3223 O O . LEU B 1 192 ? 39.649 49.485 14.057 1.00 20.77 189 LEU B O 1
ATOM 3228 N N . CYS B 1 193 ? 41.777 50.098 13.690 1.00 21.46 190 CYS B N 1
ATOM 3229 C CA . CYS B 1 193 ? 42.285 48.787 14.097 1.00 21.96 190 CYS B CA 1
ATOM 3230 C C . CYS B 1 193 ? 41.930 48.498 15.563 1.00 20.95 190 CYS B C 1
ATOM 3231 O O . CYS B 1 193 ? 41.489 47.400 15.887 1.00 21.25 190 CYS B O 1
ATOM 3234 N N . ALA B 1 194 ? 42.069 49.497 16.427 1.00 19.89 191 ALA B N 1
ATOM 3235 C CA . ALA B 1 194 ? 41.712 49.356 17.842 1.00 19.15 191 ALA B CA 1
ATOM 3236 C C . ALA B 1 194 ? 40.209 49.159 18.013 1.00 18.64 191 ALA B C 1
ATOM 3237 O O . ALA B 1 194 ? 39.765 48.351 18.824 1.00 18.02 191 ALA B O 1
ATOM 3239 N N . LEU B 1 195 ? 39.425 49.904 17.242 1.00 18.52 192 LEU B N 1
ATOM 3240 C CA . LEU B 1 195 ? 37.983 49.771 17.296 1.00 18.56 192 LEU B CA 1
ATOM 3241 C C . LEU B 1 195 ? 37.560 48.364 16.893 1.00 17.71 192 LEU B C 1
ATOM 3242 O O . LEU B 1 195 ? 36.744 47.739 17.558 1.00 17.29 192 LEU B O 1
ATOM 3247 N N . ALA B 1 196 ? 38.11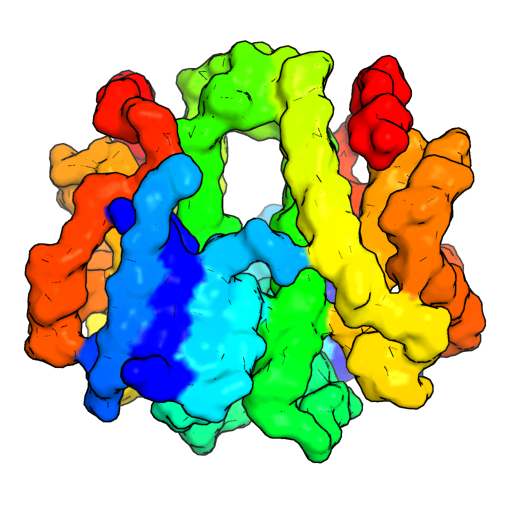9 47.866 15.800 1.00 17.33 193 ALA B N 1
ATOM 3248 C CA . ALA B 1 196 ? 37.778 46.534 15.326 1.00 17.35 193 ALA B CA 1
ATOM 3249 C C . ALA B 1 196 ? 38.163 45.477 16.357 1.00 18.04 193 ALA B C 1
ATOM 3250 O O . ALA B 1 196 ? 37.425 44.517 16.567 1.00 17.32 193 ALA B O 1
ATOM 3252 N N . ARG B 1 197 ? 39.322 45.665 16.992 1.00 19.35 194 ARG B N 1
ATOM 3253 C CA . ARG B 1 197 ? 39.816 44.758 18.030 1.00 20.45 194 ARG B CA 1
ATOM 3254 C C . ARG B 1 197 ? 38.851 44.720 19.209 1.00 20.33 194 ARG B C 1
ATOM 3255 O O . ARG B 1 197 ? 38.475 43.647 19.678 1.00 20.47 194 ARG B O 1
ATOM 3263 N N . ARG B 1 198 ? 38.434 45.902 19.656 1.00 20.15 195 ARG B N 1
ATOM 3264 C CA . ARG B 1 198 ? 37.476 46.037 20.748 1.00 20.37 195 ARG B CA 1
ATOM 3265 C C . ARG B 1 198 ? 36.161 45.313 20.423 1.00 19.66 195 ARG B C 1
ATOM 3266 O O . ARG B 1 198 ? 35.626 44.579 21.241 1.00 19.31 195 ARG B O 1
ATOM 3282 N N . ALA B 1 200 ? 35.617 42.794 18.379 1.00 18.83 197 ALA B N 1
ATOM 3283 C CA . ALA B 1 200 ? 35.858 41.349 18.449 1.00 18.87 197 ALA B CA 1
ATOM 3284 C C . ALA B 1 200 ? 35.804 40.755 19.874 1.00 18.69 197 ALA B C 1
ATOM 3285 O O . ALA B 1 200 ? 35.460 39.591 20.058 1.00 17.87 197 ALA B O 1
ATOM 3287 N N . GLN B 1 201 ? 36.139 41.550 20.878 1.00 19.18 198 GLN B N 1
ATOM 3288 C CA . GLN B 1 201 ? 36.108 41.084 22.260 1.00 19.64 198 GLN B CA 1
ATOM 3289 C C . GLN B 1 201 ? 34.823 41.422 23.018 1.00 19.08 198 GLN B C 1
ATOM 3290 O O . GLN B 1 201 ? 34.795 41.263 24.233 1.00 18.88 198 GLN B O 1
ATOM 3296 N N . ARG B 1 202 ? 33.775 41.900 22.343 1.00 18.33 199 ARG B N 1
ATOM 3297 C CA . ARG B 1 202 ? 32.516 42.163 23.045 1.00 18.37 199 ARG B CA 1
ATOM 3298 C C . ARG B 1 202 ? 31.893 40.823 23.372 1.00 17.59 199 ARG B C 1
ATOM 3299 O O . ARG B 1 202 ? 31.587 40.059 22.464 1.00 17.44 199 ARG B O 1
ATOM 3307 N N . PRO B 1 203 ? 31.683 40.544 24.666 1.00 17.11 200 PRO B N 1
ATOM 3308 C CA . PRO B 1 203 ? 31.126 39.257 25.101 1.00 16.89 200 PRO B CA 1
ATOM 3309 C C . PRO B 1 203 ? 29.854 38.858 24.357 1.00 16.24 200 PRO B C 1
ATOM 3310 O O . PRO B 1 203 ? 29.647 37.684 24.054 1.00 15.75 200 PRO B O 1
ATOM 3314 N N . ALA B 1 204 ? 29.010 39.842 24.076 1.00 16.16 201 ALA B N 1
ATOM 3315 C CA . ALA B 1 204 ? 27.724 39.601 23.436 1.00 15.81 201 ALA B CA 1
ATOM 3316 C C . ALA B 1 204 ? 27.876 39.065 22.009 1.00 15.24 201 ALA B C 1
ATOM 3317 O O . ALA B 1 204 ? 26.952 38.467 21.476 1.00 14.81 201 ALA B O 1
ATOM 3319 N N . LEU B 1 205 ? 29.044 39.282 21.406 1.00 15.03 202 LEU B N 1
ATOM 3320 C CA . LEU B 1 205 ? 29.336 38.781 20.071 1.00 14.86 202 LEU B CA 1
ATOM 3321 C C . LEU B 1 205 ? 30.061 37.441 19.998 1.00 14.35 202 LEU B C 1
ATOM 3322 O O . LEU B 1 205 ? 30.414 37.002 18.902 1.00 13.95 202 LEU B O 1
ATOM 3327 N N . ALA B 1 206 ? 30.315 36.795 21.130 1.00 13.99 203 ALA B N 1
ATOM 3328 C CA . ALA B 1 206 ? 31.123 35.577 21.115 1.00 13.69 203 ALA B CA 1
ATOM 3329 C C . ALA B 1 206 ? 30.542 34.485 20.212 1.00 13.89 203 ALA B C 1
ATOM 3330 O O . ALA B 1 206 ? 31.283 33.831 19.490 1.00 13.28 203 ALA B O 1
ATOM 3332 N N . GLN B 1 207 ? 29.223 34.304 20.245 1.00 14.55 204 GLN B N 1
ATOM 3333 C CA . GLN B 1 207 ? 28.561 33.265 19.440 1.00 15.70 204 GLN B CA 1
ATOM 3334 C C . GLN B 1 207 ? 28.670 33.568 17.943 1.00 15.83 204 GLN B C 1
ATOM 3335 O O . GLN B 1 207 ? 28.907 32.663 17.130 1.00 15.96 204 GLN B O 1
ATOM 3341 N N . ALA B 1 208 ? 28.487 34.842 17.586 1.00 15.50 205 ALA B N 1
ATOM 3342 C CA . ALA B 1 208 ? 28.698 35.299 16.210 1.00 15.18 205 ALA B CA 1
ATOM 3343 C C . ALA B 1 208 ? 30.110 34.979 15.694 1.00 15.36 205 ALA B C 1
ATOM 3344 O O . ALA B 1 208 ? 30.258 34.572 14.545 1.00 16.13 205 ALA B O 1
ATOM 3346 N N . TRP B 1 209 ? 31.136 35.190 16.520 1.00 15.03 206 TRP B N 1
ATOM 3347 C CA . TRP B 1 209 ? 32.521 34.902 16.113 1.00 15.10 206 TRP B CA 1
ATOM 3348 C C . TRP B 1 209 ? 32.765 33.411 16.015 1.00 14.57 206 TRP B C 1
ATOM 3349 O O . TRP B 1 209 ? 33.555 32.949 15.203 1.00 14.75 206 TRP B O 1
ATOM 3360 N N . SER B 1 210 ? 32.062 32.666 16.850 1.00 14.14 207 SER B N 1
ATOM 3361 C CA . SER B 1 210 ? 32.059 31.216 16.802 1.00 13.63 207 SER B CA 1
ATOM 3362 C C . SER B 1 210 ? 31.479 30.659 15.498 1.00 13.32 207 SER B C 1
ATOM 3363 O O . SER B 1 210 ? 32.006 29.693 14.963 1.00 13.09 207 SER B O 1
ATOM 3366 N N . THR B 1 211 ? 30.393 31.255 15.006 1.00 13.35 208 THR B N 1
ATOM 3367 C CA . THR B 1 211 ? 29.771 30.853 13.731 1.00 13.58 208 THR B CA 1
ATOM 3368 C C . THR B 1 211 ? 30.193 31.738 12.549 1.00 13.88 208 THR B C 1
ATOM 3369 O O . THR B 1 211 ? 29.544 31.735 11.507 1.00 13.95 208 THR B O 1
ATOM 3373 N N . ARG B 1 212 ? 31.285 32.486 12.691 1.00 13.92 209 ARG B N 1
ATOM 3374 C CA . ARG B 1 212 ? 31.683 33.432 11.655 1.00 13.91 209 ARG B CA 1
ATOM 3375 C C . ARG B 1 212 ? 31.975 32.692 10.363 1.00 14.12 209 ARG B C 1
ATOM 3376 O O . ARG B 1 212 ? 32.765 31.757 10.376 1.00 14.83 209 ARG B O 1
ATOM 3384 N N . PRO B 1 213 ? 31.344 33.101 9.247 1.00 14.47 210 PRO B N 1
ATOM 3385 C CA . PRO B 1 213 ? 31.638 32.444 7.964 1.00 14.89 210 PRO B CA 1
ATOM 3386 C C . PRO B 1 213 ? 33.108 32.580 7.571 1.00 15.31 210 PRO B C 1
ATOM 3387 O O . PRO B 1 213 ? 33.762 33.558 7.932 1.00 15.19 210 PRO B O 1
ATOM 3391 N N . GLN B 1 214 ? 33.617 31.596 6.846 1.00 16.36 211 GLN B N 1
ATOM 3392 C CA . GLN B 1 214 ? 35.035 31.555 6.502 1.00 17.16 211 GLN B CA 1
ATOM 3393 C C . GLN B 1 214 ? 35.386 32.255 5.198 1.00 16.78 211 GLN B C 1
ATOM 3394 O O . GLN B 1 214 ? 36.576 32.472 4.940 1.00 17.20 211 GLN B O 1
ATOM 3400 N N . THR B 1 215 ? 34.382 32.597 4.381 1.00 15.88 212 THR B N 1
ATOM 3401 C CA . THR B 1 215 ? 34.625 33.290 3.108 1.00 15.63 212 THR B CA 1
ATOM 3402 C C . THR B 1 215 ? 33.874 34.614 3.012 1.00 15.48 212 THR B C 1
ATOM 3403 O O . THR B 1 215 ? 32.782 34.751 3.560 1.00 15.59 212 THR B O 1
ATOM 3407 N N . PHE B 1 216 ? 34.468 35.582 2.313 1.00 15.22 213 PHE B N 1
ATOM 3408 C CA . PHE B 1 216 ? 33.854 36.886 2.150 1.00 15.66 213 PHE B CA 1
ATOM 3409 C C . PHE B 1 216 ? 32.700 36.884 1.140 1.00 15.98 213 PHE B C 1
ATOM 3410 O O . PHE B 1 216 ? 31.650 37.471 1.397 1.00 15.52 213 PHE B O 1
ATOM 3418 N N . THR B 1 217 ? 32.892 36.239 -0.006 1.00 16.44 214 THR B N 1
ATOM 3419 C CA . THR B 1 217 ? 31.868 36.204 -1.047 1.00 16.86 214 THR B CA 1
ATOM 3420 C C . THR B 1 217 ? 31.437 34.787 -1.332 1.00 17.49 214 THR B C 1
ATOM 3421 O O . THR B 1 217 ? 32.063 33.848 -0.856 1.00 17.22 214 THR B O 1
ATOM 3425 N N . ALA B 1 218 ? 30.385 34.650 -2.144 1.00 18.52 215 ALA B N 1
ATOM 3426 C CA . ALA B 1 218 ? 29.922 33.352 -2.648 1.00 19.36 215 ALA B CA 1
ATOM 3427 C C . ALA B 1 218 ? 30.622 32.962 -3.952 1.00 20.31 215 ALA B C 1
ATOM 3428 O O . ALA B 1 218 ? 30.004 32.356 -4.827 1.00 20.91 215 ALA B O 1
ATOM 3430 N N . HIS B 1 219 ? 31.906 33.303 -4.079 1.00 21.07 216 HIS B N 1
ATOM 3431 C CA . HIS B 1 219 ? 32.699 32.983 -5.268 1.00 21.89 216 HIS B CA 1
ATOM 3432 C C . HIS B 1 219 ? 32.752 31.454 -5.439 1.00 22.23 216 HIS B C 1
ATOM 3433 O O . HIS B 1 219 ? 32.759 30.720 -4.453 1.00 22.09 216 HIS B O 1
ATOM 3440 N N . PRO B 1 220 ? 32.743 30.967 -6.691 1.00 23.02 217 PRO B N 1
ATOM 3441 C CA . PRO B 1 220 ? 32.909 29.533 -6.969 1.00 22.98 217 PRO B CA 1
ATOM 3442 C C . PRO B 1 220 ? 34.131 28.894 -6.294 1.00 22.89 217 PRO B C 1
ATOM 3443 O O . PRO B 1 220 ? 34.012 27.819 -5.697 1.00 23.38 217 PRO B O 1
ATOM 3447 N N . ASP B 1 221 ? 35.294 29.527 -6.420 1.00 22.49 218 ASP B N 1
ATOM 3448 C CA . ASP B 1 221 ? 36.481 29.117 -5.672 1.00 22.57 218 ASP B CA 1
ATOM 3449 C C . ASP B 1 221 ? 37.269 30.333 -5.196 1.00 22.16 218 ASP B C 1
ATOM 3450 O O . ASP B 1 221 ? 38.237 30.757 -5.828 1.00 21.40 218 ASP B O 1
ATOM 3455 N N . GLU B 1 222 ? 36.836 30.883 -4.065 1.00 22.68 219 GLU B N 1
ATOM 3456 C CA . GLU B 1 222 ? 37.438 32.090 -3.496 1.00 22.90 219 GLU B CA 1
ATOM 3457 C C . GLU B 1 222 ? 38.876 31.860 -3.046 1.00 22.27 219 GLU B C 1
ATOM 3458 O O . GLU B 1 222 ? 39.731 32.720 -3.253 1.00 21.89 219 GLU B O 1
ATOM 3464 N N . ALA B 1 223 ? 39.134 30.707 -2.430 1.00 22.19 220 ALA B N 1
ATOM 3465 C CA . ALA B 1 223 ? 40.485 30.346 -1.977 1.00 22.69 220 ALA B CA 1
ATOM 3466 C C . ALA B 1 223 ? 41.515 30.560 -3.077 1.00 22.87 220 ALA B C 1
ATOM 3467 O O . ALA B 1 223 ? 42.532 31.233 -2.867 1.00 22.61 220 ALA B O 1
ATOM 3469 N N . ALA B 1 224 ? 41.225 29.982 -4.247 1.00 23.52 221 ALA B N 1
ATOM 3470 C CA . ALA B 1 224 ? 42.072 30.111 -5.448 1.00 24.07 221 ALA B CA 1
ATOM 3471 C C . ALA B 1 224 ? 42.224 31.559 -5.902 1.00 24.88 221 ALA B C 1
ATOM 3472 O O . ALA B 1 224 ? 43.302 31.966 -6.334 1.00 24.71 221 ALA B O 1
ATOM 3482 N N . LEU B 1 226 ? 41.892 34.335 -3.956 1.00 28.92 223 LEU B N 1
ATOM 3483 C CA . LEU B 1 226 ? 42.761 34.981 -2.951 1.00 29.25 223 LEU B CA 1
ATOM 3484 C C . LEU B 1 226 ? 44.246 34.784 -3.223 1.00 28.70 223 LEU B C 1
ATOM 3485 O O . LEU B 1 226 ? 45.015 35.748 -3.201 1.00 27.84 223 LEU B O 1
ATOM 3490 N N . GLU B 1 227 ? 44.639 33.532 -3.457 1.00 28.82 224 GLU B N 1
ATOM 3491 C CA . GLU B 1 227 ? 46.029 33.214 -3.807 1.00 30.02 224 GLU B CA 1
ATOM 3492 C C . GLU B 1 227 ? 46.537 34.118 -4.927 1.00 29.54 224 GLU B C 1
ATOM 3493 O O . GLU B 1 227 ? 47.649 34.653 -4.838 1.00 28.60 224 GLU B O 1
ATOM 3499 N N . ARG B 1 228 ? 45.720 34.280 -5.974 1.00 28.73 225 ARG B N 1
ATOM 3500 C CA . ARG B 1 228 ? 46.103 35.096 -7.128 1.00 29.16 225 ARG B CA 1
ATOM 3501 C C . ARG B 1 228 ? 46.286 36.553 -6.730 1.00 28.78 225 ARG B C 1
ATOM 3502 O O . ARG B 1 228 ? 47.260 37.186 -7.131 1.00 28.26 225 ARG B O 1
ATOM 3510 N N . LEU B 1 229 ? 45.355 37.068 -5.928 1.00 29.10 226 LEU B N 1
ATOM 3511 C CA . LEU B 1 229 ? 45.364 38.469 -5.523 1.00 29.38 226 LEU B CA 1
ATOM 3512 C C . LEU B 1 229 ? 46.525 38.839 -4.604 1.00 28.57 226 LEU B C 1
ATOM 3513 O O . LEU B 1 229 ? 47.143 39.890 -4.763 1.00 27.24 226 LEU B O 1
ATOM 3518 N N . ARG B 1 230 ? 46.817 37.974 -3.643 1.00 29.48 227 ARG B N 1
ATOM 3519 C CA . ARG B 1 230 ? 47.937 38.203 -2.717 1.00 30.05 227 ARG B CA 1
ATOM 3520 C C . ARG B 1 230 ? 49.322 38.185 -3.404 1.00 30.95 227 ARG B C 1
ATOM 3521 O O . ARG B 1 230 ? 50.258 38.840 -2.934 1.00 31.21 227 ARG B O 1
ATOM 3529 N N . ALA B 1 231 ? 49.436 37.474 -4.529 1.00 31.15 228 ALA B N 1
ATOM 3530 C CA . ALA B 1 231 ? 50.666 37.475 -5.334 1.00 31.75 228 ALA B CA 1
ATOM 3531 C C . ALA B 1 231 ? 51.002 38.845 -5.952 1.00 31.92 228 ALA B C 1
ATOM 3532 O O . ALA B 1 231 ? 52.101 39.046 -6.456 1.00 31.39 228 ALA B O 1
ATOM 3534 N N . LEU B 1 232 ? 50.064 39.783 -5.914 1.00 32.73 229 LEU B N 1
ATOM 3535 C CA . LEU B 1 232 ? 50.297 41.127 -6.435 1.00 33.51 229 LEU B CA 1
ATOM 3536 C C . LEU B 1 232 ? 50.936 41.955 -5.324 1.00 33.49 229 LEU B C 1
ATOM 3537 O O . LEU B 1 232 ? 50.932 41.525 -4.173 1.00 33.58 229 LEU B O 1
ATOM 3542 N N . PRO B 1 233 ? 51.491 43.138 -5.652 1.00 34.21 230 PRO B N 1
ATOM 3543 C CA . PRO B 1 233 ? 52.246 43.875 -4.634 1.00 35.07 230 PRO B CA 1
ATOM 3544 C C . PRO B 1 233 ? 51.346 44.713 -3.716 1.00 36.64 230 PRO B C 1
ATOM 3545 O O . PRO B 1 233 ? 51.463 45.941 -3.692 1.00 38.71 230 PRO B O 1
ATOM 3549 N N . LEU B 1 234 ? 50.476 44.057 -2.947 1.00 36.68 231 LEU B N 1
ATOM 3550 C CA . LEU B 1 234 ? 49.359 44.754 -2.283 1.00 37.23 231 LEU B CA 1
ATOM 3551 C C . LEU B 1 234 ? 49.765 45.651 -1.119 1.00 37.56 231 LEU B C 1
ATOM 3552 O O . LEU B 1 234 ? 49.168 46.719 -0.915 1.00 37.78 231 LEU B O 1
ATOM 3557 N N . ALA B 1 235 ? 50.764 45.214 -0.358 1.00 36.96 232 ALA B N 1
ATOM 3558 C CA . ALA B 1 235 ? 51.296 46.006 0.753 1.00 36.68 232 ALA B CA 1
ATOM 3559 C C . ALA B 1 235 ? 51.941 47.324 0.300 1.00 35.74 232 ALA B C 1
ATOM 3560 O O . ALA B 1 235 ? 52.070 48.256 1.098 1.00 35.44 232 ALA B O 1
ATOM 3562 N N . ALA B 1 236 ? 52.352 47.404 -0.966 1.00 35.11 233 ALA B N 1
ATOM 3563 C CA . ALA B 1 236 ? 52.850 48.663 -1.537 1.00 35.25 233 ALA B CA 1
ATOM 3564 C C . ALA B 1 236 ? 51.824 49.797 -1.385 1.00 34.93 233 ALA B C 1
ATOM 3565 O O . ALA B 1 236 ? 52.190 50.934 -1.071 1.00 35.31 233 ALA B O 1
ATOM 3567 N N . THR B 1 237 ? 50.546 49.470 -1.583 1.00 33.93 234 THR B N 1
ATOM 3568 C CA . THR B 1 237 ? 49.440 50.428 -1.423 1.00 33.75 234 THR B CA 1
ATOM 3569 C C . THR B 1 237 ? 49.373 51.082 -0.036 1.00 33.03 234 THR B C 1
ATOM 3570 O O . THR B 1 237 ? 48.722 52.112 0.137 1.00 32.23 234 THR B O 1
ATOM 3574 N N . ILE B 1 238 ? 50.036 50.473 0.943 1.00 32.98 235 ILE B N 1
ATOM 3575 C CA . ILE B 1 238 ? 50.222 51.059 2.268 1.00 32.98 235 ILE B CA 1
ATOM 3576 C C . ILE B 1 238 ? 51.693 51.471 2.462 1.00 32.86 235 ILE B C 1
ATOM 3577 O O . ILE B 1 238 ? 52.001 52.553 2.972 1.00 31.94 235 ILE B O 1
#

Nearest PDB structures (foldseek):
  4w66-assembly1_B  TM=1.005E+00  e=2.015E-33  Haliangium ochraceum DSM 14365
  4w66-assembly1_A  TM=9.954E-01  e=2.562E-30  Haliangium ochraceum DSM 14365
  3lq7-assembly2_C-2  TM=7.366E-01  e=3.157E-05  Agrobacterium fabrum str. C58
  4hz4-assembly1_A-2  TM=7.142E-01  e=1.319E-04  Actinobacillus pleuropneumoniae
  3lg6-assembly2_D  TM=6.334E-01  e=5.587E-03  Coccidioides immitis

Organism: Haliangium ochraceum (strain DSM 14365 / JCM 11303 / SMP-2) (NCBI:txid502025)